Protein AF-A0A139ACP1-F1 (afdb_monomer)

Sequence (368 aa):
MKDAFSPSPSRVPRPIALVILALIPIILLGFSFSRTRDPGSEDRLMTVVPVPTVEAPPIRNKVTTETSLVAATIVTAYFPLQRSKHSTDDYAKWMKPLLGINAPLVAYTTPAGLTTMQSLRDPSLPTEYVLLDSPWDLPPIKPHRDAYEKLQHPIDPERGIHSPELYAVWNAKPYMVKEAIRRGTFPAHVYAWVDVGSFREHNLVGDLHDWPDPIRVREAFPHTNSSLLFEHIVHGGTPGLIHQARSFSSSSEPLLVGDIIAGTTFWGPPKAFEAYAADFYALHDRLLSQGGIFVGKDQTLINSLLARNPKTFRVLRCLDDMQDRGACGDPWFYFQKYFALDSELPQNYHCPRPPVRTFAEVLEMGRY

Nearest PDB structures (foldseek):
  9fmv-assembly1_A  TM=4.543E-01  e=1.780E-02  Escherichia coli
  9fp0-assembly1_A  TM=4.407E-01  e=3.382E-02  Escherichia coli
  5gzp-assembly1_B  TM=5.722E-01  e=1.946E-01  Plasmodium falciparum
  4amg-assembly1_A  TM=3.933E-01  e=1.334E+00  Streptomyces nogalater
  6lfn-assembly1_A  TM=3.167E-01  e=1.414E+00  Landoltia punctata

Radius of gyration: 24.86 Å; Cα contacts (8 Å, |Δi|>4): 536; chains: 1; bounding box: 62×91×67 Å

Foldseek 3Di:
DDDDDDDDDDDDDDDDVVVVVVCVVVVVVVVVPPPDDDPDPPPPPQDFDDQPDDPADDDPDPDDPDPDAAAEAEEEEDEPDPAALDDPVLLLVQLLLVLLAQHAYEYEYAPVVVVSSPVRHDSSHHYGYRHDNALCVQVLNVVCLCLLQPFFLVVPPVVVRDDSSLLSRLLSQLVRQLVVCVVPSRHHLKYKYAYSNLRNPPVWFFSLHHPQASVLSCLQDVDSQAAKEWEFDDDPVVLVLLVCLLVDDVVPDLWRDDRGTQSRMMMHHNNNSVVVNVQLSVSLVVQSVVGPDHPSHNRRSVSNVCSVCQQRHKYFYQDPVCVVVCLQPHSNNNVSVSRGDPVRGPPSRDRDRDRIGGSVVVSVVSPD

pLDDT: mean 81.84, std 20.15, range [34.5, 98.81]

Solvent-accessible surface area (backbone atoms only — not comparable to full-atom values): 21672 Å² total; per-residue (Å²): 136,87,83,89,87,82,87,81,83,83,83,78,84,83,89,63,81,72,65,64,69,68,51,57,68,59,58,58,60,60,66,74,73,73,80,73,83,80,92,72,85,74,83,76,74,74,71,74,73,84,72,83,86,68,86,63,76,84,69,94,61,91,82,62,100,54,90,80,58,39,59,53,24,41,27,35,52,45,71,83,59,95,65,59,80,61,54,72,68,56,44,54,60,11,28,33,56,62,42,52,28,71,43,40,35,42,38,39,26,22,75,74,31,43,57,57,51,58,76,46,29,62,86,80,51,57,68,45,71,47,65,37,95,45,61,58,67,42,77,93,38,42,87,40,52,67,50,32,59,72,58,30,42,81,62,37,94,55,47,90,53,53,41,48,63,54,24,32,52,48,65,37,49,49,53,57,46,43,49,51,58,72,66,44,85,63,50,40,57,24,40,29,45,39,45,44,62,57,51,60,55,78,91,67,51,46,82,50,37,66,30,66,23,55,66,46,52,42,69,76,49,79,48,78,84,37,48,37,38,34,37,33,32,76,53,103,65,39,68,62,53,50,52,49,40,71,67,47,42,89,88,81,50,98,65,45,79,64,78,53,44,37,74,45,40,39,34,29,14,67,68,34,40,53,54,48,33,53,55,48,49,57,52,49,54,55,46,56,72,68,49,100,53,74,68,51,56,40,38,30,56,51,42,35,51,38,44,72,36,22,80,56,30,29,30,39,53,73,57,66,80,42,45,78,65,54,50,56,59,61,62,72,47,44,64,66,62,64,27,37,44,79,87,40,42,54,95,84,63,71,54,78,80,63,75,76,36,37,40,41,56,62,62,67,58,74,79,122

Secondary structure (DSSP, 8-state):
-----PPPPPPPPP-STTTGGGTHHHHHHHHTT----------------PPP-------SS---SS---EEEEEEEEE---SS-SS-HHHHHHHHHHHHHSSS-EEEEE-HHHHHHHHHHS-TTS-EEEEE-S-GGGSTTTGGGHHHIIIIIGGG-TTTTT--HHHHHHHHHHHHHHHHHHHH-SS-EEEEEEE-TT----TTT----TT-S-HHHHHHH--STT---EEEEP--TTHHHHHHHHHH--TTT-S---SSSEEEEEEEE-HHHHHHHHHHHHHHHHHHHHH-SS---SHHHHHHHHHHHSTTT-EEEE--HHHHTTTTT--TTSHHHHHTS-GGGS-TT-----PPPEEHHHHHH----

Structure (mmCIF, N/CA/C/O backbone):
data_AF-A0A139ACP1-F1
#
_entry.id   AF-A0A139ACP1-F1
#
loop_
_atom_site.group_PDB
_atom_site.id
_atom_site.type_symbol
_atom_site.label_atom_id
_atom_site.label_alt_id
_atom_site.label_comp_id
_atom_site.label_asym_id
_atom_site.label_entity_id
_atom_site.label_seq_id
_atom_site.pdbx_PDB_ins_code
_atom_site.Cartn_x
_atom_site.Cartn_y
_atom_site.Cartn_z
_atom_site.occupancy
_atom_site.B_iso_or_equiv
_atom_site.auth_seq_id
_atom_site.auth_comp_id
_atom_site.auth_asym_id
_atom_site.auth_atom_id
_atom_site.pdbx_PDB_model_num
ATOM 1 N N . MET A 1 1 ? -35.913 63.858 27.977 1.00 47.69 1 MET A N 1
ATOM 2 C CA . MET A 1 1 ? -37.331 63.450 28.108 1.00 47.69 1 MET A CA 1
ATOM 3 C C . MET A 1 1 ? -37.615 62.418 27.028 1.00 47.69 1 MET A C 1
ATOM 5 O O . MET A 1 1 ? -37.262 62.707 25.891 1.00 47.69 1 MET A O 1
ATOM 9 N N . LYS A 1 2 ? -38.251 61.295 27.407 1.00 34.50 2 LYS A N 1
ATOM 10 C CA . LYS A 1 2 ? -38.550 60.055 26.645 1.00 34.50 2 LYS A CA 1
ATOM 11 C C . LYS A 1 2 ? -37.401 59.030 26.644 1.00 34.50 2 LYS A C 1
ATOM 13 O O . LYS A 1 2 ? -36.350 59.315 26.088 1.00 34.50 2 LYS A O 1
ATOM 18 N N . ASP A 1 3 ? -37.422 58.024 27.526 1.00 38.41 3 ASP A N 1
ATOM 19 C CA . ASP A 1 3 ? -38.183 56.740 27.532 1.00 38.41 3 ASP A CA 1
ATOM 20 C C . ASP A 1 3 ? -37.311 55.625 26.912 1.00 38.41 3 ASP A C 1
ATOM 22 O O . ASP A 1 3 ? -36.922 55.719 25.756 1.00 38.41 3 ASP A O 1
ATOM 26 N N . ALA A 1 4 ? -36.718 54.732 27.714 1.00 43.72 4 ALA A N 1
ATOM 27 C CA . ALA A 1 4 ? -37.280 53.488 28.271 1.00 43.72 4 ALA A CA 1
ATOM 28 C C . ALA A 1 4 ? -37.217 52.314 27.273 1.00 43.72 4 ALA A C 1
ATOM 30 O O . ALA A 1 4 ? -37.892 52.363 26.261 1.00 43.72 4 ALA A O 1
ATOM 31 N N . PHE A 1 5 ? -36.414 51.281 27.578 1.00 40.62 5 PHE A N 1
ATOM 32 C CA . PHE A 1 5 ? -36.705 49.840 27.410 1.00 40.62 5 PHE A CA 1
ATOM 33 C C . PHE A 1 5 ? -35.466 49.010 27.814 1.00 40.62 5 PHE A C 1
ATOM 35 O O . PHE A 1 5 ? -34.511 48.877 27.053 1.00 40.62 5 PHE A O 1
ATOM 42 N N . SER A 1 6 ? -35.493 48.438 29.022 1.00 38.06 6 SER A N 1
ATOM 43 C CA . SER A 1 6 ? -34.616 47.331 29.437 1.00 38.06 6 SER A CA 1
ATOM 44 C C . SER A 1 6 ? -35.382 46.015 29.301 1.00 38.06 6 SER A C 1
ATOM 46 O O . SER A 1 6 ? -36.492 45.932 29.834 1.00 38.06 6 SER A O 1
ATOM 48 N N . PRO A 1 7 ? -34.821 44.960 28.686 1.00 47.59 7 PRO A N 1
ATOM 49 C CA . PRO A 1 7 ? -35.365 43.620 28.816 1.00 47.59 7 PRO A CA 1
ATOM 50 C C . PRO A 1 7 ? -34.787 42.903 30.048 1.00 47.59 7 PRO A C 1
ATOM 52 O O . PRO A 1 7 ? -33.584 42.886 30.302 1.00 47.59 7 PRO A O 1
ATOM 55 N N . SER A 1 8 ? -35.700 42.308 30.811 1.00 44.31 8 SER A N 1
ATOM 56 C CA . SER A 1 8 ? -35.472 41.393 31.934 1.00 44.31 8 SER A CA 1
ATOM 57 C C . SER A 1 8 ? -34.834 40.067 31.472 1.00 44.31 8 SER A C 1
ATOM 59 O O . SER A 1 8 ? -35.245 39.541 30.435 1.00 44.31 8 SER A O 1
ATOM 61 N N . PRO A 1 9 ? -33.893 39.470 32.232 1.00 44.38 9 PRO A N 1
ATOM 62 C CA . PRO A 1 9 ? -33.395 38.130 31.953 1.00 44.38 9 PRO A CA 1
ATOM 63 C C . PRO A 1 9 ? -34.385 37.062 32.445 1.00 44.38 9 PRO A C 1
ATOM 65 O O . PRO A 1 9 ? -34.686 36.940 33.636 1.00 44.38 9 PRO A O 1
ATOM 68 N N . SER A 1 10 ? -34.867 36.246 31.510 1.00 44.91 10 SER A N 1
ATOM 69 C CA . SER A 1 10 ? -35.696 35.070 31.770 1.00 44.91 10 SER A CA 1
ATOM 70 C C . SER A 1 10 ? -34.946 34.029 32.607 1.00 44.91 10 SER A C 1
ATOM 72 O O . SER A 1 10 ? -33.887 33.535 32.217 1.00 44.91 10 SER A O 1
ATOM 74 N N . ARG A 1 11 ? -35.532 33.662 33.751 1.00 42.78 11 ARG A N 1
ATOM 75 C CA . ARG A 1 11 ? -35.109 32.544 34.603 1.00 42.78 11 ARG A CA 1
ATOM 76 C C . ARG A 1 11 ? -35.392 31.214 33.899 1.00 42.78 11 ARG A C 1
ATOM 78 O O . ARG A 1 11 ? -36.547 30.894 33.637 1.00 42.78 11 ARG A O 1
ATOM 85 N N . VAL A 1 12 ? -34.351 30.422 33.657 1.00 46.47 12 VAL A N 1
ATOM 86 C CA . VAL A 1 12 ? -34.477 29.008 33.268 1.00 46.47 12 VAL A CA 1
ATOM 87 C C . VAL A 1 12 ? -34.661 28.170 34.542 1.00 46.47 12 VAL A C 1
ATOM 89 O O . VAL A 1 12 ? -33.828 28.274 35.449 1.00 46.47 12 VAL A O 1
ATOM 92 N N . PRO A 1 13 ? -35.710 27.340 34.660 1.00 40.41 13 PRO A N 1
ATOM 93 C CA . PRO A 1 13 ? -35.869 26.452 35.803 1.00 40.41 13 PRO A CA 1
ATOM 94 C C . PRO A 1 13 ? -34.903 25.262 35.691 1.00 40.41 13 PRO A C 1
ATOM 96 O O . PRO A 1 13 ? -34.955 24.477 34.748 1.00 40.41 13 PRO A O 1
ATOM 99 N N . ARG A 1 14 ? -34.012 25.117 36.678 1.00 50.31 14 ARG A N 1
ATOM 100 C CA . ARG A 1 14 ? -33.266 23.874 36.941 1.00 50.31 14 ARG A CA 1
ATOM 101 C C . ARG A 1 14 ? -34.210 22.910 37.671 1.00 50.31 14 ARG A C 1
ATOM 103 O O . ARG A 1 14 ? -34.713 23.293 38.726 1.00 50.31 14 ARG A O 1
ATOM 110 N N . PRO A 1 15 ? -34.442 21.690 37.146 1.00 50.19 15 PRO A N 1
ATOM 111 C CA . PRO A 1 15 ? -33.887 20.515 37.823 1.00 50.19 15 PRO A CA 1
ATOM 112 C C . PRO A 1 15 ? -33.661 19.324 36.863 1.00 50.19 15 PRO A C 1
ATOM 114 O O . PRO A 1 15 ? -34.499 18.440 36.757 1.00 50.19 15 PRO A O 1
ATOM 117 N N . ILE A 1 16 ? -32.525 19.270 36.159 1.00 46.88 16 ILE A N 1
ATOM 118 C CA . ILE A 1 16 ? -32.095 18.042 35.439 1.00 46.88 16 ILE A CA 1
ATOM 119 C C . ILE A 1 16 ? -30.623 17.692 35.739 1.00 46.88 16 ILE A C 1
ATOM 121 O O . ILE A 1 16 ? -30.219 16.534 35.669 1.00 46.88 16 ILE A O 1
ATOM 125 N N . ALA A 1 17 ? -29.825 18.653 36.216 1.00 43.34 17 ALA A N 1
ATOM 126 C CA . ALA A 1 17 ? -28.393 18.459 36.462 1.00 43.34 17 ALA A CA 1
ATOM 127 C C . ALA A 1 17 ? -28.039 17.530 37.647 1.00 43.34 17 ALA A C 1
ATOM 129 O O . ALA A 1 17 ? -26.887 17.130 37.768 1.00 43.34 17 ALA A O 1
ATOM 130 N N . LEU A 1 18 ? -28.995 17.163 38.510 1.00 44.94 18 LEU A N 1
ATOM 131 C CA . LEU A 1 18 ? -28.730 16.327 39.694 1.00 44.94 18 LEU A CA 1
ATOM 132 C C . LEU A 1 18 ? -28.991 14.827 39.485 1.00 44.94 18 LEU A C 1
ATOM 134 O O . LEU A 1 18 ? -28.460 14.021 40.241 1.00 44.94 18 LEU A O 1
ATOM 138 N N . VAL A 1 19 ? -29.731 14.428 38.444 1.00 49.78 19 VAL A N 1
ATOM 139 C CA . VAL A 1 19 ? -30.005 13.000 38.171 1.00 49.78 19 VAL A CA 1
ATOM 140 C C . VAL A 1 19 ? -28.868 12.348 37.368 1.00 49.78 19 VAL A C 1
ATOM 142 O O . VAL A 1 19 ? -28.592 11.164 37.533 1.00 49.78 19 VAL A O 1
ATOM 145 N N . ILE A 1 20 ? -28.128 13.124 36.569 1.00 47.91 20 ILE A N 1
ATOM 146 C CA . ILE A 1 20 ? -27.039 12.602 35.723 1.00 47.91 20 ILE A CA 1
ATOM 147 C C . ILE A 1 20 ? -25.770 12.282 36.541 1.00 47.91 20 ILE A C 1
ATOM 149 O O . ILE A 1 20 ? -25.043 11.350 36.208 1.00 47.91 20 ILE A O 1
ATOM 153 N N . LEU A 1 21 ? -25.531 12.967 37.665 1.00 46.38 21 LEU A N 1
ATOM 154 C CA . LEU A 1 21 ? -24.357 12.723 38.520 1.00 46.38 21 LEU A CA 1
ATOM 155 C C . LEU A 1 21 ? -24.479 11.478 39.420 1.00 46.38 21 LEU A C 1
ATOM 157 O O . LEU A 1 21 ? -23.463 10.978 39.894 1.00 46.38 21 LEU A O 1
ATOM 161 N N . ALA A 1 22 ? -25.686 10.936 39.616 1.00 48.25 22 ALA A N 1
ATOM 162 C CA . ALA A 1 22 ? -25.906 9.750 40.451 1.00 48.25 22 ALA A CA 1
ATOM 163 C C . ALA A 1 22 ? -25.753 8.411 39.697 1.00 48.25 22 ALA A C 1
ATOM 165 O O . ALA A 1 22 ? -25.620 7.369 40.332 1.00 48.25 22 ALA A O 1
ATOM 166 N N . LEU A 1 23 ? -25.742 8.416 38.356 1.00 43.81 23 LEU A N 1
ATOM 167 C CA . LEU A 1 23 ? -25.665 7.190 37.539 1.00 43.81 23 LEU A CA 1
ATOM 168 C C . LEU A 1 23 ? -24.241 6.835 37.076 1.00 43.81 23 LEU A C 1
ATOM 170 O O . LEU A 1 23 ? -23.979 5.691 36.705 1.00 43.81 23 LEU A O 1
ATOM 174 N N . ILE A 1 24 ? -23.301 7.779 37.154 1.00 49.59 24 ILE A N 1
ATOM 175 C CA . ILE A 1 24 ? -21.898 7.581 36.751 1.00 49.59 24 ILE A CA 1
ATOM 176 C C . ILE A 1 24 ? -21.169 6.519 37.611 1.00 49.59 24 ILE A C 1
ATOM 178 O O . ILE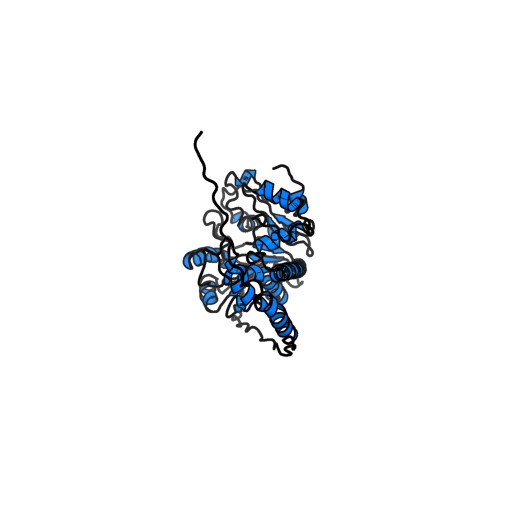 A 1 24 ? -20.441 5.709 37.034 1.00 49.59 24 ILE A O 1
ATOM 182 N N . PRO A 1 25 ? -21.386 6.403 38.941 1.00 46.50 25 PRO A N 1
ATOM 183 C CA . PRO A 1 25 ? -20.721 5.366 39.738 1.00 46.50 25 PRO A CA 1
ATOM 184 C C . PRO A 1 25 ? -21.230 3.943 39.448 1.00 46.50 25 PRO A C 1
ATOM 186 O O . PRO A 1 25 ? -20.479 2.982 39.589 1.00 46.50 25 PRO A O 1
ATOM 189 N N . ILE A 1 26 ? -22.487 3.793 39.011 1.00 51.88 26 ILE A N 1
ATOM 190 C CA . ILE A 1 26 ? -23.118 2.482 38.773 1.00 51.88 26 ILE A CA 1
ATOM 191 C C . ILE A 1 26 ? -22.640 1.878 37.443 1.00 51.88 26 ILE A C 1
ATOM 193 O O . ILE A 1 26 ? -22.398 0.675 37.358 1.00 51.88 26 ILE A O 1
ATOM 197 N N . ILE A 1 27 ? -22.407 2.713 36.426 1.00 50.75 27 ILE A N 1
ATOM 198 C CA . ILE A 1 27 ? -21.871 2.272 35.127 1.00 50.75 27 ILE A CA 1
ATOM 199 C C . ILE A 1 27 ? -20.390 1.863 35.248 1.00 50.75 27 ILE A C 1
ATOM 201 O O . ILE A 1 27 ? -19.962 0.894 34.622 1.00 50.75 27 ILE A O 1
ATOM 205 N N . LEU A 1 28 ? -19.613 2.529 36.110 1.00 44.22 28 LEU A N 1
ATOM 206 C CA . LEU A 1 28 ? -18.193 2.209 36.321 1.00 44.22 28 LEU A CA 1
ATOM 207 C C . LEU A 1 28 ? -17.965 0.937 37.161 1.00 44.22 28 LEU A C 1
ATOM 209 O O . LEU A 1 28 ? -16.957 0.253 36.974 1.00 44.22 28 LEU A O 1
ATOM 213 N N . LEU A 1 29 ? -18.912 0.561 38.027 1.00 42.84 29 LEU A N 1
ATOM 214 C CA . LEU A 1 29 ? -18.864 -0.708 38.767 1.00 42.84 29 LEU A CA 1
ATOM 215 C C . LEU A 1 29 ? -19.265 -1.921 37.908 1.00 42.84 29 LEU A C 1
ATOM 217 O O . LEU A 1 29 ? -18.734 -3.009 38.122 1.00 42.84 29 LEU A O 1
ATOM 221 N N . GLY A 1 30 ? -20.110 -1.738 36.885 1.00 42.38 30 GLY A N 1
ATOM 222 C CA . GLY A 1 30 ? -20.455 -2.799 35.926 1.00 42.38 30 GLY A CA 1
ATOM 223 C C . GLY A 1 30 ? -19.310 -3.181 34.975 1.00 42.38 30 GLY A C 1
ATOM 224 O O . GLY A 1 30 ? -19.200 -4.334 34.560 1.00 42.38 30 GLY A O 1
ATOM 225 N N . PHE A 1 31 ? -18.406 -2.243 34.676 1.00 42.59 31 PHE A N 1
ATOM 226 C CA . PHE A 1 31 ? -17.275 -2.485 33.771 1.00 42.59 31 PHE A CA 1
ATOM 227 C C . PHE A 1 31 ? -16.084 -3.206 34.421 1.00 42.59 31 PHE A C 1
ATOM 229 O O . PHE A 1 31 ? -15.278 -3.806 33.710 1.00 42.59 31 PHE A O 1
ATOM 236 N N . SER A 1 32 ? -15.984 -3.222 35.754 1.00 40.50 32 SER A N 1
ATOM 237 C CA . SER A 1 32 ? -14.875 -3.892 36.453 1.00 40.50 32 SER A CA 1
ATOM 238 C C . SER A 1 32 ? -15.052 -5.410 36.622 1.00 40.50 32 SER A C 1
ATOM 240 O O . SER A 1 32 ? -14.112 -6.070 37.054 1.00 40.50 32 SER A O 1
ATOM 242 N N . PHE A 1 33 ? -16.202 -5.993 36.254 1.00 42.00 33 PHE A N 1
ATOM 243 C CA . PHE A 1 33 ? -16.490 -7.421 36.492 1.00 42.00 33 PHE A CA 1
ATOM 244 C C . PHE A 1 33 ? -16.564 -8.318 35.241 1.00 42.00 33 PHE A C 1
ATOM 246 O O . PHE A 1 33 ? -16.816 -9.511 35.376 1.00 42.00 33 PHE A O 1
ATOM 253 N N . SER A 1 34 ? -16.280 -7.800 34.038 1.00 38.72 34 SER A N 1
ATOM 254 C CA . SER A 1 34 ? -16.435 -8.566 32.778 1.00 38.72 34 SER A CA 1
ATOM 255 C C . SER A 1 34 ? -15.121 -8.920 32.061 1.00 38.72 34 SER A C 1
ATOM 257 O O . SER A 1 34 ? -15.117 -9.171 30.860 1.00 38.72 34 SER A O 1
ATOM 259 N N . ARG A 1 35 ? -13.985 -8.963 32.772 1.00 41.03 35 ARG A N 1
ATOM 260 C CA . ARG A 1 35 ? -12.721 -9.531 32.257 1.00 41.03 35 ARG A CA 1
ATOM 261 C C . ARG A 1 35 ? -12.435 -10.888 32.899 1.00 41.03 35 ARG A C 1
ATOM 263 O O . ARG A 1 35 ? -11.451 -11.061 33.614 1.00 41.03 35 ARG A O 1
ATOM 270 N N . THR A 1 36 ? -13.278 -11.872 32.617 1.00 40.75 36 THR A N 1
ATOM 271 C CA . THR A 1 36 ? -12.832 -13.265 32.646 1.00 40.75 36 THR A CA 1
ATOM 272 C C . THR A 1 36 ? -12.205 -13.577 31.292 1.00 40.75 36 THR A C 1
ATOM 274 O O . THR A 1 36 ? -12.811 -13.385 30.243 1.00 40.75 36 THR A O 1
ATOM 277 N N . ARG A 1 37 ? -10.927 -13.968 31.336 1.00 38.72 37 ARG A N 1
ATOM 278 C CA . ARG A 1 37 ? -10.161 -14.506 30.209 1.00 38.72 37 ARG A CA 1
ATOM 279 C C . ARG A 1 37 ? -10.974 -15.594 29.517 1.00 38.72 37 ARG A C 1
ATOM 281 O O . ARG A 1 37 ? -11.405 -16.521 30.194 1.00 38.72 37 ARG A O 1
ATOM 288 N N . ASP A 1 38 ? -11.098 -15.488 28.203 1.00 40.12 38 ASP A N 1
ATOM 289 C CA . ASP A 1 38 ? -11.514 -16.580 27.332 1.00 40.12 38 ASP A CA 1
ATOM 290 C C . ASP A 1 38 ? -10.264 -17.422 26.997 1.00 40.12 38 ASP A C 1
ATOM 292 O O . ASP A 1 38 ? -9.369 -16.926 26.304 1.00 40.12 38 ASP A O 1
ATOM 296 N N . PRO A 1 39 ? -10.097 -18.639 27.547 1.00 39.12 39 PRO A N 1
ATOM 297 C CA . PRO A 1 39 ? -9.019 -19.540 27.184 1.00 39.12 39 PRO A CA 1
ATOM 298 C C . PRO A 1 39 ? -9.547 -20.461 26.081 1.00 39.12 39 PRO A C 1
ATOM 300 O O . PRO A 1 39 ? -9.917 -21.600 26.351 1.00 39.12 39 PRO A O 1
ATOM 303 N N . GLY A 1 40 ? -9.662 -19.954 24.852 1.00 38.00 40 GLY A N 1
ATOM 304 C CA . GLY A 1 40 ? -10.339 -20.733 23.815 1.00 38.00 40 GLY A CA 1
ATOM 305 C C . GLY A 1 40 ? -10.422 -20.118 22.423 1.00 38.00 40 GLY A C 1
ATOM 306 O O . GLY A 1 40 ? -11.407 -20.355 21.736 1.00 38.00 40 GLY A O 1
ATOM 307 N N . SER A 1 41 ? -9.428 -19.35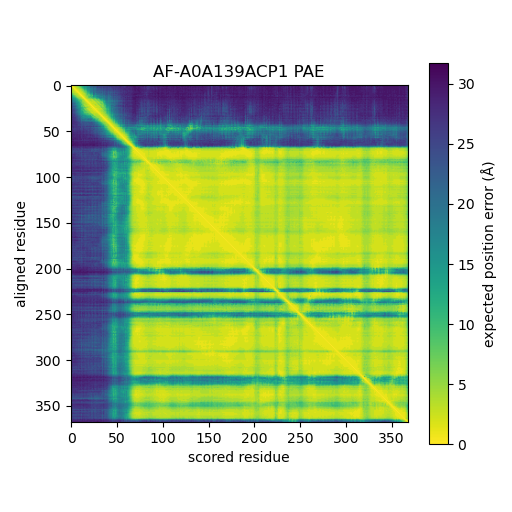1 21.961 1.00 39.06 41 SER A N 1
ATOM 308 C CA . SER A 1 41 ? -9.318 -19.085 20.520 1.00 39.06 41 SER A CA 1
ATOM 309 C C . SER A 1 41 ? -8.533 -20.221 19.864 1.00 39.06 41 SER A C 1
ATOM 311 O O . SER A 1 41 ? -7.311 -20.158 19.748 1.00 39.06 41 SER A O 1
ATOM 313 N N . GLU A 1 42 ? -9.237 -21.286 19.490 1.00 38.72 42 GLU A N 1
ATOM 314 C CA . GLU A 1 42 ? -8.694 -22.306 18.598 1.00 38.72 42 GLU A CA 1
ATOM 315 C C . GLU A 1 42 ? -8.250 -21.657 17.279 1.00 38.72 42 GLU A C 1
ATOM 317 O O . GLU A 1 42 ? -9.004 -20.907 16.648 1.00 38.72 42 GLU A O 1
ATOM 322 N N . ASP A 1 43 ? -7.018 -21.961 16.869 1.00 39.72 43 ASP A N 1
ATOM 323 C CA . ASP A 1 43 ? -6.478 -21.690 15.541 1.00 39.72 43 ASP A CA 1
ATOM 324 C C . ASP A 1 43 ? -7.373 -22.357 14.486 1.00 39.72 43 ASP A C 1
ATOM 326 O O . ASP A 1 43 ? -7.188 -23.517 14.109 1.00 39.72 43 ASP A O 1
ATOM 330 N N . ARG A 1 44 ? -8.364 -21.624 13.969 1.00 43.03 44 ARG A N 1
ATOM 331 C CA . ARG A 1 44 ? -8.994 -21.996 12.703 1.00 43.03 44 ARG A CA 1
ATOM 332 C C . ARG A 1 44 ? -7.947 -21.832 11.609 1.00 43.03 44 ARG A C 1
ATOM 334 O O . ARG A 1 44 ? -7.708 -20.727 11.126 1.00 43.03 44 ARG A O 1
ATOM 341 N N . LEU A 1 45 ? -7.330 -22.953 11.243 1.00 45.75 45 LEU A N 1
ATOM 342 C CA . LEU A 1 45 ? -6.530 -23.122 10.035 1.00 45.75 45 LEU A CA 1
ATOM 343 C C . LEU A 1 45 ? -7.247 -22.452 8.858 1.00 45.75 45 LEU A C 1
ATOM 345 O O . LEU A 1 45 ? -8.321 -22.887 8.438 1.00 45.75 45 LEU A O 1
ATOM 349 N N . MET A 1 46 ? -6.653 -21.377 8.333 1.00 46.12 46 MET A N 1
ATOM 350 C CA . MET A 1 46 ? -7.075 -20.813 7.056 1.00 46.12 46 MET A CA 1
ATOM 351 C C . MET A 1 46 ? -6.986 -21.922 6.009 1.00 46.12 46 MET A C 1
ATOM 353 O O . MET A 1 46 ? -5.937 -22.547 5.848 1.00 46.12 46 MET A O 1
ATOM 357 N N . THR A 1 47 ? -8.096 -22.191 5.325 1.00 45.84 47 THR A N 1
ATOM 358 C CA . THR A 1 47 ? -8.135 -23.223 4.288 1.00 45.84 47 THR A CA 1
ATOM 359 C C . THR A 1 47 ? -7.343 -22.714 3.091 1.00 45.84 47 THR A C 1
ATOM 361 O O . THR A 1 47 ? -7.806 -21.855 2.345 1.00 45.84 47 THR A O 1
ATOM 364 N N . VAL A 1 48 ? -6.123 -23.221 2.927 1.00 51.50 48 VAL A N 1
ATOM 365 C CA . VAL A 1 48 ? -5.371 -23.056 1.684 1.00 51.50 48 VAL A CA 1
ATOM 366 C C . VAL A 1 48 ? -6.034 -23.969 0.667 1.00 51.50 48 VAL A C 1
ATOM 368 O O . VAL A 1 48 ? -6.027 -25.187 0.835 1.00 51.50 48 VAL A O 1
ATOM 371 N N . VAL A 1 49 ? -6.647 -23.391 -0.363 1.00 56.25 49 VAL A N 1
ATOM 372 C CA . VAL A 1 49 ? -7.129 -24.175 -1.501 1.00 56.25 49 VAL A CA 1
ATOM 373 C C . VAL A 1 49 ? -5.889 -24.590 -2.298 1.00 56.25 49 VAL A C 1
ATOM 375 O O . VAL A 1 49 ? -5.195 -23.707 -2.806 1.00 56.25 49 VAL A O 1
ATOM 378 N N . PRO A 1 50 ? -5.553 -25.890 -2.390 1.00 45.12 50 PRO A N 1
ATOM 379 C CA . PRO A 1 50 ? -4.413 -26.323 -3.183 1.00 45.12 50 PRO A CA 1
ATOM 380 C C . PRO A 1 50 ? -4.679 -25.998 -4.655 1.00 45.12 50 PRO A C 1
ATOM 382 O O . PRO A 1 50 ? -5.621 -26.513 -5.259 1.00 45.12 50 PRO A O 1
ATOM 385 N N . VAL A 1 51 ? -3.858 -25.118 -5.225 1.00 52.03 51 VAL A N 1
ATOM 386 C CA . VAL A 1 51 ? -3.839 -24.867 -6.668 1.00 52.03 51 VAL A CA 1
ATOM 387 C C . VAL A 1 51 ? -3.185 -26.084 -7.332 1.00 52.03 51 VAL A C 1
ATOM 389 O O . VAL A 1 51 ? -2.144 -26.534 -6.846 1.00 52.03 51 VAL A O 1
ATOM 392 N N . PRO A 1 52 ? -3.762 -26.652 -8.406 1.00 46.88 52 PRO A N 1
ATOM 393 C CA . PRO A 1 52 ? -3.095 -27.703 -9.163 1.00 46.88 52 PRO A CA 1
ATOM 394 C C . PRO A 1 52 ? -1.730 -27.198 -9.639 1.00 46.88 52 PRO A C 1
ATOM 396 O O . PRO A 1 52 ? -1.634 -26.172 -10.308 1.00 46.88 52 PRO A O 1
ATOM 399 N N . THR A 1 53 ? -0.671 -27.912 -9.266 1.00 36.78 53 THR A N 1
ATOM 400 C CA . THR A 1 53 ? 0.703 -27.638 -9.684 1.00 36.78 53 THR A CA 1
ATOM 401 C C . THR A 1 53 ? 0.813 -27.855 -11.191 1.00 36.78 53 THR A C 1
ATOM 403 O O . THR A 1 53 ? 0.984 -28.975 -11.663 1.00 36.78 53 THR A O 1
ATOM 406 N N . VAL A 1 54 ? 0.684 -26.777 -11.959 1.00 48.44 54 VAL A N 1
ATOM 407 C CA . VAL A 1 54 ? 1.110 -26.743 -13.358 1.00 48.44 54 VAL A CA 1
ATOM 408 C C . VAL A 1 54 ? 2.616 -26.493 -13.341 1.00 48.44 54 VAL A C 1
ATOM 410 O O . VAL A 1 54 ? 3.071 -25.548 -12.695 1.00 48.44 54 VAL A O 1
ATOM 413 N N . GLU A 1 55 ? 3.403 -27.353 -13.992 1.00 42.22 55 GLU A N 1
ATOM 414 C CA . GLU A 1 55 ? 4.835 -27.105 -14.188 1.00 42.22 55 GLU A CA 1
ATOM 415 C C . GLU A 1 55 ? 5.005 -25.758 -14.900 1.00 42.22 55 GLU A C 1
ATOM 417 O O . GLU A 1 55 ? 4.613 -25.594 -16.057 1.00 42.22 55 GLU A O 1
ATOM 422 N N . ALA A 1 56 ? 5.538 -24.772 -14.178 1.00 45.47 56 ALA A N 1
ATOM 423 C CA . ALA A 1 56 ? 5.749 -23.440 -14.716 1.00 45.47 56 ALA A CA 1
ATOM 424 C C . ALA A 1 56 ? 6.768 -23.495 -15.871 1.00 45.47 56 ALA A C 1
ATOM 426 O O . ALA A 1 56 ? 7.765 -24.222 -15.776 1.00 45.47 56 ALA A O 1
ATOM 427 N N . PRO A 1 57 ? 6.567 -22.719 -16.951 1.00 46.00 57 PRO A N 1
ATOM 428 C CA . PRO A 1 57 ? 7.565 -22.596 -18.004 1.00 46.00 57 PRO A CA 1
ATOM 429 C C . PRO A 1 57 ? 8.901 -22.098 -17.424 1.00 46.00 57 PRO A C 1
ATOM 431 O O . PRO A 1 57 ? 8.914 -21.362 -16.432 1.00 46.00 57 PRO A O 1
ATOM 434 N N . PRO A 1 58 ? 10.045 -22.484 -18.019 1.00 41.91 58 PRO A N 1
ATOM 435 C CA . PRO A 1 58 ? 11.358 -22.153 -17.485 1.00 41.91 58 PRO A CA 1
ATOM 436 C C . PRO A 1 58 ? 11.554 -20.635 -17.428 1.00 41.91 58 PRO A C 1
ATOM 438 O O . PRO A 1 58 ? 11.741 -19.969 -18.447 1.00 41.91 58 PRO A O 1
ATOM 441 N N . ILE A 1 59 ? 11.540 -20.096 -16.207 1.00 51.84 59 ILE A N 1
ATOM 442 C CA . ILE A 1 59 ? 11.909 -18.711 -15.921 1.00 51.84 59 ILE A CA 1
ATOM 443 C C . ILE A 1 59 ? 13.355 -18.523 -16.381 1.00 51.84 59 ILE A C 1
ATOM 445 O O . ILE A 1 59 ? 14.256 -19.262 -15.979 1.00 51.84 59 ILE A O 1
ATOM 449 N N . ARG A 1 60 ? 13.590 -17.524 -17.235 1.00 46.22 60 ARG A N 1
ATOM 450 C CA . ARG A 1 60 ? 14.883 -17.228 -17.870 1.00 46.22 60 ARG A CA 1
ATOM 451 C C . ARG A 1 60 ? 15.888 -16.586 -16.899 1.00 46.22 60 ARG A C 1
ATOM 453 O O . ARG A 1 60 ? 16.535 -15.603 -17.235 1.00 46.22 60 ARG A O 1
ATOM 460 N N . ASN A 1 61 ? 16.040 -17.148 -15.705 1.00 46.72 61 ASN A N 1
ATOM 461 C CA . ASN A 1 61 ? 17.036 -16.753 -14.719 1.00 46.72 61 ASN A CA 1
ATOM 462 C C . ASN A 1 61 ? 17.999 -17.927 -14.530 1.00 46.72 61 ASN A C 1
ATOM 464 O O . ASN A 1 61 ? 17.597 -19.008 -14.114 1.00 46.72 61 ASN A O 1
ATOM 468 N N . LYS A 1 62 ? 19.279 -17.740 -14.873 1.00 42.12 62 LYS A N 1
ATOM 469 C CA . LYS A 1 62 ? 20.342 -18.714 -14.584 1.00 42.12 62 LYS A CA 1
ATOM 470 C C . LYS A 1 62 ? 20.376 -18.962 -13.071 1.00 42.12 62 LYS A C 1
ATOM 472 O O . LYS A 1 62 ? 20.807 -18.094 -12.319 1.00 42.12 62 LYS A O 1
ATOM 477 N N . VAL A 1 63 ? 19.907 -20.132 -12.650 1.00 41.25 63 VAL A N 1
ATOM 478 C CA . VAL A 1 63 ? 19.875 -20.566 -11.252 1.00 41.25 63 VAL A CA 1
ATOM 479 C C . VAL A 1 63 ? 21.272 -21.033 -10.841 1.00 41.25 63 VAL A C 1
ATOM 481 O O . VAL A 1 63 ? 21.773 -22.035 -11.347 1.00 41.25 63 VAL A O 1
ATOM 484 N N . THR A 1 64 ? 21.908 -20.313 -9.921 1.00 42.38 64 THR A N 1
ATOM 485 C CA . THR A 1 64 ? 22.975 -20.843 -9.059 1.00 42.38 64 THR A CA 1
ATOM 486 C C . THR A 1 64 ? 22.340 -21.356 -7.768 1.00 42.38 64 THR A C 1
ATOM 488 O O . THR A 1 64 ? 21.399 -20.751 -7.272 1.00 42.38 64 THR A O 1
ATOM 491 N N . THR A 1 65 ? 22.828 -22.482 -7.248 1.00 46.34 65 THR A N 1
ATOM 492 C CA . THR A 1 65 ? 22.249 -23.323 -6.178 1.00 46.34 65 THR A CA 1
ATOM 493 C C . THR A 1 65 ? 22.290 -22.728 -4.756 1.00 46.34 65 THR A C 1
ATOM 495 O O . THR A 1 65 ? 22.604 -23.425 -3.795 1.00 46.34 65 THR A O 1
ATOM 498 N N . GLU A 1 66 ? 21.940 -21.455 -4.607 1.00 53.12 66 GLU A N 1
ATOM 499 C CA . GLU A 1 66 ? 21.351 -20.900 -3.383 1.00 53.12 66 GLU A CA 1
ATOM 500 C C . GLU A 1 66 ? 19.835 -20.852 -3.612 1.00 53.12 66 GLU A C 1
ATOM 502 O O . GLU A 1 66 ? 19.405 -20.655 -4.748 1.00 53.12 66 GLU A O 1
ATOM 507 N N . THR A 1 67 ? 19.011 -21.079 -2.583 1.00 56.53 67 THR A N 1
ATOM 508 C CA . THR A 1 67 ? 17.539 -20.944 -2.659 1.00 56.53 67 THR A CA 1
ATOM 509 C C . THR A 1 67 ? 17.170 -19.732 -3.513 1.00 56.53 67 THR A C 1
ATOM 511 O O . THR A 1 67 ? 17.473 -18.607 -3.119 1.00 56.53 67 THR A O 1
ATOM 514 N N . SER A 1 68 ? 16.610 -19.963 -4.707 1.00 78.75 68 SER A N 1
ATOM 515 C CA . SER A 1 68 ? 16.505 -18.946 -5.755 1.00 78.75 68 SER A CA 1
ATOM 516 C C . SER A 1 68 ? 15.448 -17.910 -5.384 1.00 78.75 68 SER A C 1
ATOM 518 O O . SER A 1 68 ? 14.285 -18.025 -5.771 1.00 78.75 68 SER A O 1
ATOM 520 N N . LEU A 1 69 ? 15.841 -16.919 -4.588 1.00 86.19 69 LEU A N 1
ATOM 521 C CA . LEU A 1 69 ? 14.984 -15.793 -4.258 1.00 86.19 69 LEU A CA 1
ATOM 522 C C . LEU A 1 69 ? 14.621 -15.056 -5.545 1.00 86.19 69 LEU A C 1
ATOM 524 O O . LEU A 1 69 ? 15.486 -14.732 -6.364 1.00 86.19 69 LEU A O 1
ATOM 528 N N . VAL A 1 70 ? 13.334 -14.769 -5.718 1.00 94.06 70 VAL A N 1
ATOM 529 C CA . VAL A 1 70 ? 12.899 -13.843 -6.766 1.00 94.06 70 VAL A CA 1
ATOM 530 C C . VAL A 1 70 ? 13.233 -12.409 -6.351 1.00 94.06 70 VAL A C 1
ATOM 532 O O . VAL A 1 70 ? 13.442 -12.110 -5.171 1.00 94.06 70 VAL A O 1
ATOM 535 N N . ALA A 1 71 ? 13.287 -11.491 -7.318 1.00 94.94 71 ALA A N 1
ATOM 536 C CA . ALA A 1 71 ? 13.561 -10.089 -7.017 1.00 94.94 71 ALA A CA 1
ATOM 537 C C . ALA A 1 71 ? 12.480 -9.489 -6.109 1.00 94.94 71 ALA A C 1
ATOM 539 O O . ALA A 1 71 ? 12.813 -8.886 -5.092 1.00 94.94 71 ALA A O 1
ATOM 540 N N . ALA A 1 72 ? 11.208 -9.710 -6.446 1.00 97.31 72 ALA A N 1
ATOM 541 C CA . ALA A 1 72 ? 10.074 -9.195 -5.698 1.00 97.31 72 ALA A CA 1
ATOM 542 C C . ALA A 1 72 ? 8.905 -10.186 -5.662 1.00 97.31 72 ALA A C 1
ATOM 544 O O . ALA A 1 72 ? 8.657 -10.883 -6.645 1.00 97.31 72 ALA A O 1
ATOM 545 N N . THR A 1 73 ? 8.167 -10.174 -4.553 1.00 98.38 73 THR A N 1
ATOM 546 C CA . THR A 1 73 ? 6.828 -10.768 -4.445 1.00 98.38 73 THR A CA 1
ATOM 547 C C . THR A 1 73 ? 5.811 -9.660 -4.218 1.00 98.38 73 THR A C 1
ATOM 549 O O . THR A 1 73 ? 5.956 -8.837 -3.309 1.00 98.38 73 THR A O 1
ATOM 552 N N . ILE A 1 74 ? 4.775 -9.636 -5.051 1.00 98.56 74 ILE A N 1
ATOM 553 C CA . ILE A 1 74 ? 3.708 -8.644 -4.989 1.00 98.56 74 ILE A CA 1
ATOM 554 C C . ILE A 1 74 ? 2.606 -9.155 -4.070 1.00 98.56 74 ILE A C 1
ATOM 556 O O . ILE A 1 74 ? 2.207 -10.314 -4.139 1.00 98.56 74 ILE A O 1
ATOM 560 N N . VAL A 1 75 ? 2.102 -8.283 -3.209 1.00 98.81 75 VAL A N 1
ATOM 561 C CA . VAL A 1 75 ? 0.995 -8.552 -2.299 1.00 98.81 75 VAL A CA 1
ATOM 562 C C . VAL A 1 75 ? -0.106 -7.547 -2.583 1.00 98.81 75 VAL A C 1
ATOM 564 O O . VAL A 1 75 ? 0.126 -6.338 -2.602 1.00 98.81 75 VAL A O 1
ATOM 567 N N . THR A 1 76 ? -1.314 -8.046 -2.802 1.00 98.69 76 THR A N 1
ATOM 568 C CA . THR A 1 76 ? -2.486 -7.213 -3.069 1.00 98.69 76 THR A CA 1
ATOM 569 C C . THR A 1 76 ? -3.713 -7.766 -2.360 1.00 98.69 76 THR A C 1
ATOM 571 O O . THR A 1 76 ? -3.705 -8.888 -1.844 1.00 98.69 76 THR A O 1
ATOM 574 N N . ALA A 1 77 ? -4.792 -6.991 -2.357 1.00 98.44 77 ALA A N 1
ATOM 575 C CA . ALA A 1 77 ? -6.088 -7.486 -1.942 1.00 98.44 77 ALA A CA 1
ATOM 576 C C . ALA A 1 77 ? -7.222 -6.906 -2.778 1.00 98.44 77 ALA A C 1
ATOM 578 O O . ALA A 1 77 ? -7.206 -5.735 -3.158 1.00 98.44 77 ALA A O 1
ATOM 579 N N . TYR A 1 78 ? -8.246 -7.725 -2.989 1.00 97.81 78 TYR A N 1
ATOM 580 C CA . TYR A 1 78 ? -9.502 -7.298 -3.580 1.00 97.81 78 TYR A CA 1
ATOM 581 C C . TYR A 1 78 ? -10.664 -7.864 -2.776 1.00 97.81 78 TYR A C 1
ATOM 583 O O . TYR A 1 78 ? -10.916 -9.067 -2.773 1.00 97.81 78 TYR A O 1
ATOM 591 N N . PHE A 1 79 ? -11.401 -6.981 -2.112 1.00 97.00 79 PHE A N 1
ATOM 592 C CA . PHE A 1 79 ? -12.648 -7.317 -1.440 1.00 97.00 79 PHE A CA 1
ATOM 593 C C . PHE A 1 79 ? -13.777 -6.590 -2.180 1.00 97.00 79 PHE A C 1
ATOM 595 O O . PHE A 1 79 ? -13.737 -5.360 -2.246 1.00 97.00 79 PHE A O 1
ATOM 602 N N . PRO A 1 80 ? -14.765 -7.297 -2.759 1.00 94.62 80 PRO A N 1
ATOM 603 C CA . PRO A 1 80 ? -15.894 -6.662 -3.435 1.00 94.62 80 PRO A CA 1
ATOM 604 C C . PRO A 1 80 ? -16.827 -6.021 -2.395 1.00 94.62 80 PRO A C 1
ATOM 606 O O . PRO A 1 80 ? -17.790 -6.630 -1.932 1.00 94.62 80 PRO A O 1
ATOM 609 N N . LEU A 1 81 ? -16.492 -4.800 -1.972 1.00 93.31 81 LEU A N 1
ATOM 610 C CA . LEU A 1 81 ? -17.236 -4.062 -0.954 1.00 93.31 81 LEU A CA 1
ATOM 611 C C . LEU A 1 81 ? -18.594 -3.609 -1.498 1.00 93.31 81 LEU A C 1
ATOM 613 O O . LEU A 1 81 ? -18.698 -3.170 -2.640 1.00 93.31 81 LEU A O 1
ATOM 617 N N . GLN A 1 82 ? -19.629 -3.637 -0.654 1.00 88.81 82 GLN A N 1
ATOM 618 C CA . GLN A 1 82 ? -20.967 -3.158 -1.034 1.00 88.81 82 GLN A CA 1
ATOM 619 C C . GLN A 1 82 ? -20.990 -1.655 -1.334 1.00 88.81 82 GLN A C 1
ATOM 621 O O . GLN A 1 82 ? -21.782 -1.188 -2.149 1.00 88.81 82 GLN A O 1
ATOM 626 N N . ARG A 1 83 ? -20.123 -0.896 -0.656 1.00 87.25 83 ARG A N 1
ATOM 627 C CA . ARG A 1 83 ? -19.961 0.541 -0.840 1.00 87.25 83 ARG A CA 1
ATOM 628 C C . ARG A 1 83 ? -18.517 0.833 -1.211 1.00 87.25 83 ARG A C 1
ATOM 630 O O . ARG A 1 83 ? -17.615 0.663 -0.393 1.00 87.25 83 ARG A O 1
ATOM 637 N N . SER A 1 84 ? -18.325 1.301 -2.435 1.00 84.81 84 SER A N 1
ATOM 638 C CA . SER A 1 84 ? -17.041 1.729 -2.975 1.00 84.81 84 SER A CA 1
ATOM 639 C C . SER A 1 84 ? -17.205 3.045 -3.727 1.00 84.81 84 SER A C 1
ATOM 641 O O . SER A 1 84 ? -18.263 3.349 -4.275 1.00 84.81 84 SER A O 1
ATOM 643 N N . LYS A 1 85 ? -16.128 3.832 -3.776 1.00 86.00 85 LYS A N 1
ATOM 644 C CA . LYS A 1 85 ? -16.058 5.069 -4.568 1.00 86.00 85 LYS A CA 1
ATOM 645 C C . LYS A 1 85 ? -16.219 4.819 -6.076 1.00 86.00 85 LYS A C 1
ATOM 647 O O . LYS A 1 85 ? -16.632 5.715 -6.805 1.00 86.00 85 LYS A O 1
ATOM 652 N N . HIS A 1 86 ? -15.862 3.620 -6.533 1.00 87.81 86 HIS A N 1
ATOM 653 C CA . HIS A 1 86 ? -15.805 3.237 -7.942 1.00 87.81 86 HIS A CA 1
ATOM 654 C C . HIS A 1 86 ? -16.596 1.959 -8.199 1.00 87.81 86 HIS A C 1
ATOM 656 O O . HIS A 1 86 ? -16.780 1.154 -7.282 1.00 87.81 86 HIS A O 1
ATOM 662 N N . SER A 1 87 ? -17.067 1.784 -9.432 1.00 87.12 87 SER A N 1
ATOM 663 C CA . SER A 1 87 ? -17.868 0.620 -9.812 1.00 87.12 87 SER A CA 1
ATOM 664 C C . S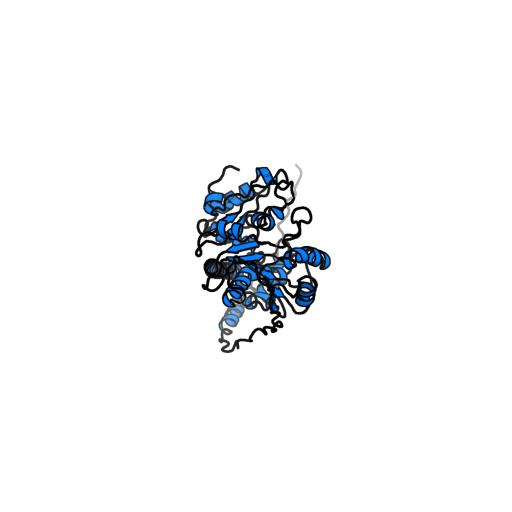ER A 1 87 ? -17.020 -0.654 -9.887 1.00 87.12 87 SER A C 1
ATOM 666 O O . SER A 1 87 ? -15.799 -0.599 -10.046 1.00 87.12 87 SER A O 1
ATOM 668 N N . THR A 1 88 ? -17.664 -1.822 -9.816 1.00 86.62 88 THR A N 1
ATOM 669 C CA . THR A 1 88 ? -16.989 -3.114 -10.033 1.00 86.62 88 THR A CA 1
ATOM 670 C C . THR A 1 88 ? -16.314 -3.179 -11.406 1.00 86.62 88 THR A C 1
ATOM 672 O O . THR A 1 88 ? -15.214 -3.716 -11.511 1.00 86.62 88 THR A O 1
ATOM 675 N N . ASP A 1 89 ? -16.919 -2.578 -12.433 1.00 89.00 89 ASP A N 1
ATOM 676 C CA . ASP A 1 89 ? -16.362 -2.536 -13.789 1.00 89.00 89 ASP A CA 1
ATOM 677 C C . ASP A 1 89 ? -15.096 -1.678 -13.871 1.00 89.00 89 ASP A C 1
ATOM 679 O O . ASP A 1 89 ? -14.151 -2.032 -14.578 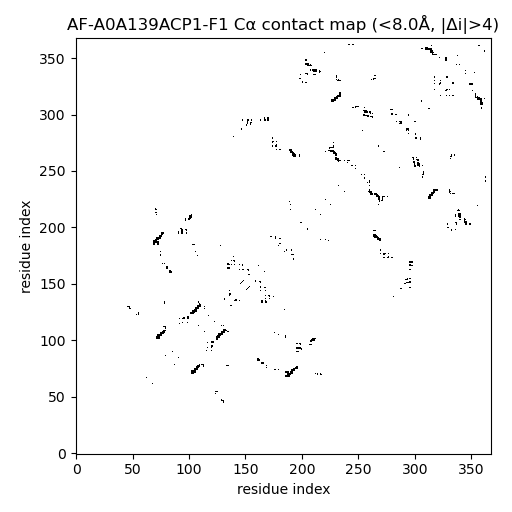1.00 89.00 89 ASP A O 1
ATOM 683 N N . ASP A 1 90 ? -15.047 -0.562 -13.137 1.00 89.38 90 ASP A N 1
ATOM 684 C CA . ASP A 1 90 ? -13.835 0.257 -13.042 1.00 89.38 90 ASP A CA 1
ATOM 685 C C . ASP A 1 90 ? -12.709 -0.536 -12.381 1.00 89.38 90 ASP A C 1
ATOM 687 O O . ASP A 1 90 ? -11.601 -0.597 -12.912 1.00 89.38 90 ASP A O 1
ATOM 691 N N . TYR A 1 91 ? -13.006 -1.225 -11.274 1.00 89.19 91 TYR A N 1
ATOM 692 C CA . TYR A 1 91 ? -12.024 -2.095 -10.635 1.00 89.19 91 TYR A CA 1
ATOM 693 C C . TYR A 1 91 ? -11.569 -3.215 -11.565 1.00 89.19 91 TYR A C 1
ATOM 695 O O . TYR A 1 91 ? -10.371 -3.433 -11.670 1.00 89.19 91 TYR A O 1
ATOM 703 N N . ALA A 1 92 ? -12.459 -3.885 -12.298 1.00 89.38 92 ALA A N 1
ATOM 704 C CA . ALA A 1 92 ? -12.049 -4.919 -13.250 1.00 89.38 92 ALA A CA 1
ATOM 705 C C . ALA A 1 92 ? -11.045 -4.384 -14.291 1.00 89.38 92 ALA A C 1
ATOM 707 O O . ALA A 1 92 ? -10.042 -5.041 -14.579 1.00 89.38 92 ALA A O 1
ATOM 708 N N . LYS A 1 93 ? -11.255 -3.159 -14.794 1.00 90.56 93 LYS A N 1
ATOM 709 C CA . LYS A 1 93 ? -10.317 -2.492 -15.713 1.00 90.56 93 LYS A CA 1
ATOM 710 C C . LYS A 1 93 ? -8.974 -2.178 -15.056 1.00 90.56 93 LYS A C 1
ATOM 712 O O . LYS A 1 93 ? -7.951 -2.342 -15.708 1.00 90.56 93 LYS A O 1
ATOM 717 N N . TRP A 1 94 ? -8.964 -1.735 -13.800 1.00 90.62 94 TRP A N 1
ATOM 718 C CA . TRP A 1 94 ? -7.735 -1.354 -13.085 1.00 90.62 94 TRP A CA 1
ATOM 719 C C . TRP A 1 94 ? -6.953 -2.540 -12.529 1.00 90.62 94 TRP A C 1
ATOM 721 O O . TRP A 1 94 ? -5.732 -2.481 -12.424 1.00 90.62 94 TRP A O 1
ATOM 731 N N . MET A 1 95 ? -7.648 -3.625 -12.191 1.00 93.06 95 MET A N 1
ATOM 732 C CA . MET A 1 95 ? -7.030 -4.867 -11.741 1.00 93.06 95 MET A CA 1
ATOM 733 C C . MET A 1 95 ? -6.355 -5.594 -12.896 1.00 93.06 95 MET A C 1
ATOM 735 O O . MET A 1 95 ? -5.330 -6.232 -12.683 1.00 93.06 95 MET A O 1
ATOM 739 N N . LYS A 1 96 ? -6.913 -5.510 -14.111 1.00 93.12 96 LYS A N 1
ATOM 740 C CA . LYS A 1 96 ? -6.428 -6.279 -15.262 1.00 93.12 96 LYS A CA 1
ATOM 741 C C . LYS A 1 96 ? -4.923 -6.102 -15.525 1.00 93.12 96 LYS A C 1
ATOM 743 O O . LYS A 1 96 ? -4.268 -7.128 -15.660 1.00 93.12 96 LYS A O 1
ATOM 748 N N . PRO A 1 97 ? -4.335 -4.888 -15.556 1.00 93.12 97 PRO A N 1
ATOM 749 C CA . PRO A 1 97 ? -2.895 -4.759 -15.767 1.00 93.12 97 PRO A CA 1
ATOM 750 C C . PRO A 1 97 ? -2.075 -5.323 -14.602 1.00 93.12 97 PRO A C 1
ATOM 752 O O . PRO A 1 97 ? -1.121 -6.052 -14.841 1.00 93.12 97 PRO A O 1
ATOM 755 N N . LEU A 1 98 ? -2.478 -5.075 -13.346 1.00 94.44 98 LEU A N 1
ATOM 756 C CA . LEU A 1 98 ? -1.796 -5.643 -12.174 1.00 94.44 98 LEU A CA 1
ATOM 757 C C . LEU A 1 98 ? -1.835 -7.177 -12.180 1.00 94.44 98 LEU A C 1
ATOM 759 O O . LEU A 1 98 ? -0.846 -7.822 -11.868 1.00 94.44 98 LEU A O 1
ATOM 763 N N . LEU A 1 99 ? -2.972 -7.775 -12.534 1.00 95.69 99 LEU A N 1
ATOM 764 C CA . LEU A 1 99 ? -3.124 -9.227 -12.647 1.00 95.69 99 LEU A CA 1
ATOM 765 C C . LEU A 1 99 ? -2.545 -9.776 -13.962 1.00 95.69 99 LEU A C 1
ATOM 767 O O . LEU A 1 99 ? -2.472 -10.988 -14.139 1.00 95.69 99 LEU A O 1
ATOM 771 N N . GLY A 1 100 ? -2.106 -8.917 -14.877 1.00 94.25 100 GLY A N 1
ATOM 772 C CA . GLY A 1 100 ? -1.405 -9.304 -16.098 1.00 94.25 100 GLY A CA 1
ATOM 773 C C . GLY A 1 100 ? 0.104 -9.460 -15.908 1.00 94.25 100 GLY A C 1
ATOM 774 O O . GLY A 1 100 ? 0.746 -10.070 -16.755 1.00 94.25 100 GLY A O 1
ATOM 775 N N . ILE A 1 101 ? 0.672 -8.952 -14.808 1.00 95.06 101 ILE A N 1
ATOM 776 C CA . ILE A 1 101 ? 2.125 -8.959 -14.608 1.00 95.06 101 ILE A CA 1
ATOM 777 C C . ILE A 1 101 ? 2.676 -10.381 -14.432 1.00 95.06 101 ILE A C 1
ATOM 779 O O . ILE A 1 101 ? 2.084 -11.251 -13.777 1.00 95.06 101 ILE A O 1
ATOM 783 N N . ASN A 1 102 ? 3.867 -10.604 -14.958 1.00 95.44 102 ASN A N 1
ATOM 784 C CA . ASN A 1 102 ? 4.657 -11.816 -14.847 1.00 95.44 102 ASN A CA 1
ATOM 785 C C . ASN A 1 102 ? 5.547 -11.766 -13.595 1.00 95.44 102 ASN A C 1
ATOM 787 O O . ASN A 1 102 ? 6.774 -11.840 -13.654 1.00 95.44 102 ASN A O 1
ATOM 791 N N . ALA A 1 103 ? 4.905 -11.622 -12.436 1.00 96.44 103 ALA A N 1
ATOM 792 C CA . ALA A 1 103 ? 5.558 -11.644 -11.135 1.00 96.44 103 ALA A CA 1
ATOM 793 C C . ALA A 1 103 ? 4.792 -12.542 -10.150 1.00 96.44 103 ALA A C 1
ATOM 795 O O . ALA A 1 103 ? 3.570 -12.696 -10.280 1.00 96.44 103 ALA A O 1
ATOM 796 N N . PRO A 1 104 ? 5.482 -13.120 -9.148 1.00 98.25 104 PRO A N 1
ATOM 797 C CA . PRO A 1 104 ? 4.824 -13.821 -8.055 1.00 98.25 104 PRO A CA 1
ATOM 798 C C . PRO A 1 104 ? 3.868 -12.912 -7.286 1.00 98.25 104 PRO A C 1
ATOM 800 O O . PRO A 1 104 ? 4.248 -11.820 -6.853 1.00 98.25 104 PRO A O 1
ATOM 803 N N . LEU A 1 105 ? 2.633 -13.379 -7.111 1.00 98.56 105 LEU A N 1
ATOM 804 C CA . LEU A 1 105 ? 1.541 -12.614 -6.516 1.00 98.56 105 LEU A CA 1
ATOM 805 C C . LEU A 1 105 ? 0.900 -13.372 -5.350 1.00 98.56 105 LEU A C 1
ATOM 807 O O . LEU A 1 105 ? 0.463 -14.507 -5.509 1.00 98.56 105 LEU A O 1
ATOM 811 N N . VAL A 1 106 ? 0.761 -12.718 -4.200 1.00 98.81 106 VAL A N 1
ATOM 812 C CA . VAL A 1 106 ? -0.097 -13.166 -3.096 1.00 98.81 106 VAL A CA 1
ATOM 813 C C . VAL A 1 106 ? -1.309 -12.240 -3.023 1.00 98.81 106 VAL A C 1
ATOM 815 O O . VAL A 1 106 ? -1.177 -11.038 -2.789 1.00 98.81 106 VAL A O 1
ATOM 818 N N . ALA A 1 107 ? -2.498 -12.792 -3.240 1.00 98.69 107 ALA A N 1
ATOM 819 C CA . ALA A 1 107 ? -3.744 -12.047 -3.341 1.00 98.69 107 ALA A CA 1
ATOM 820 C C . ALA A 1 107 ? -4.721 -12.431 -2.224 1.00 98.69 107 ALA A C 1
ATOM 822 O O . ALA A 1 107 ? -5.173 -13.573 -2.151 1.00 98.69 107 ALA A O 1
ATOM 823 N N . TYR A 1 108 ? -5.095 -11.464 -1.387 1.00 98.75 108 TYR A N 1
ATOM 824 C CA . TYR A 1 108 ? -6.125 -11.639 -0.359 1.00 98.75 108 TYR A CA 1
ATOM 825 C C . TYR A 1 108 ? -7.500 -11.271 -0.914 1.00 98.75 108 TYR A C 1
ATOM 827 O O . TYR A 1 108 ? -7.680 -10.194 -1.490 1.00 98.75 108 TYR A O 1
ATOM 835 N N . THR A 1 109 ? -8.486 -12.150 -0.756 1.00 98.56 109 THR A N 1
ATOM 836 C CA . THR A 1 109 ? -9.823 -11.914 -1.313 1.00 98.56 109 THR A CA 1
ATOM 837 C C . THR A 1 109 ? -10.902 -12.768 -0.644 1.00 98.56 109 THR A C 1
ATOM 839 O O . THR A 1 109 ? -10.621 -13.580 0.234 1.00 98.56 109 THR A O 1
ATOM 842 N N . THR A 1 110 ? -1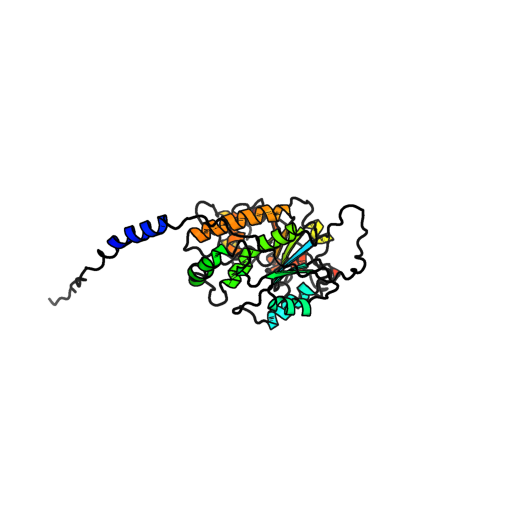2.153 -12.575 -1.060 1.00 98.12 110 T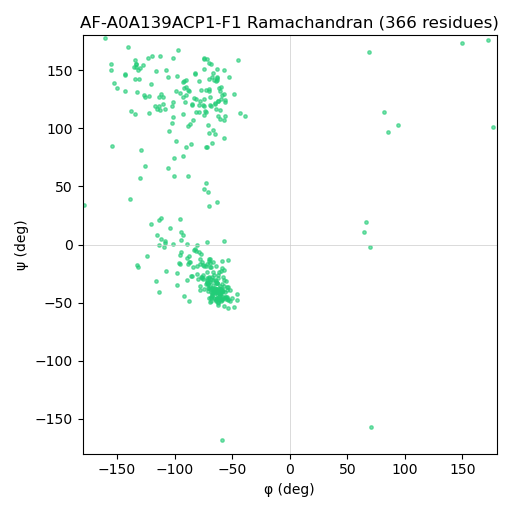HR A N 1
ATOM 843 C CA . THR A 1 110 ? -13.288 -13.446 -0.720 1.00 98.12 110 THR A CA 1
ATOM 844 C C . THR A 1 110 ? -13.553 -14.453 -1.836 1.00 98.12 110 THR A C 1
ATOM 846 O O . THR A 1 110 ? -13.075 -14.245 -2.951 1.00 98.12 110 THR A O 1
ATOM 849 N N . PRO A 1 111 ? -14.369 -15.502 -1.624 1.00 97.31 111 PRO A N 1
ATOM 850 C CA . PRO A 1 111 ? -14.788 -16.386 -2.716 1.00 97.31 111 PRO A CA 1
ATOM 851 C C . PRO A 1 111 ? -15.412 -15.639 -3.912 1.00 97.31 111 PRO A C 1
ATOM 853 O O . PRO A 1 111 ? -15.168 -15.985 -5.069 1.00 97.31 111 PRO A O 1
ATOM 856 N N . ALA A 1 112 ? -16.170 -14.568 -3.648 1.00 94.31 112 ALA A N 1
ATOM 857 C CA . ALA A 1 112 ? -16.729 -13.719 -4.699 1.00 94.31 112 ALA A CA 1
ATOM 858 C C . ALA A 1 112 ? -15.634 -12.946 -5.454 1.00 94.31 112 ALA A C 1
ATOM 860 O O . ALA A 1 112 ? -15.639 -12.908 -6.683 1.00 94.31 112 ALA A O 1
ATOM 861 N N . GLY A 1 113 ? -14.670 -12.366 -4.733 1.00 96.56 113 GLY A N 1
ATOM 862 C CA . GLY A 1 113 ? -13.557 -11.645 -5.351 1.00 96.56 113 GLY A CA 1
ATOM 863 C C . GLY A 1 113 ? -12.578 -12.558 -6.100 1.00 96.56 113 GLY A C 1
ATOM 864 O O . GLY A 1 113 ? -12.079 -12.164 -7.153 1.00 96.56 113 GLY A O 1
ATOM 865 N N . LEU A 1 114 ? -12.384 -13.798 -5.634 1.00 97.56 114 LEU A N 1
ATOM 866 C CA . LEU A 1 114 ? -11.565 -14.819 -6.294 1.00 97.56 114 LEU A CA 1
ATOM 867 C C . LEU A 1 114 ? -12.019 -15.054 -7.733 1.00 97.56 114 LEU A C 1
ATOM 869 O O . LEU A 1 114 ? -11.185 -15.060 -8.634 1.00 97.56 114 LEU A O 1
ATOM 873 N N . THR A 1 115 ? -13.330 -15.196 -7.945 1.00 95.88 115 THR A N 1
ATOM 874 C CA . THR A 1 115 ? -13.904 -15.419 -9.281 1.00 95.88 115 THR A CA 1
ATOM 875 C C . THR A 1 115 ? -13.489 -14.300 -10.241 1.00 95.88 115 THR A C 1
ATOM 877 O O . THR A 1 115 ? -13.025 -14.564 -11.350 1.00 95.88 115 THR A O 1
ATOM 880 N N . THR A 1 116 ? -13.570 -13.044 -9.791 1.00 95.38 116 THR A N 1
ATOM 881 C CA . THR A 1 116 ? -13.125 -11.888 -10.577 1.00 95.38 116 THR A CA 1
ATOM 882 C C . THR A 1 116 ? -11.622 -11.934 -10.840 1.00 95.38 116 THR A C 1
ATOM 884 O O . THR A 1 116 ? -11.202 -11.793 -11.986 1.00 95.38 116 THR A O 1
ATOM 887 N N . MET A 1 117 ? -10.796 -12.170 -9.816 1.00 97.12 117 MET A N 1
ATOM 888 C CA . MET A 1 117 ? -9.337 -12.176 -9.975 1.00 97.12 117 MET A CA 1
ATOM 889 C C . MET A 1 117 ? -8.849 -13.303 -10.896 1.00 97.12 117 MET A C 1
ATOM 891 O O . MET A 1 117 ? -7.982 -13.063 -11.730 1.00 97.12 117 MET A O 1
ATOM 895 N N . GLN A 1 118 ? -9.420 -14.506 -10.793 1.00 97.31 118 GLN A N 1
ATOM 896 C CA . GLN A 1 118 ? -9.086 -15.642 -11.660 1.00 97.31 118 GLN A CA 1
ATOM 897 C C . GLN A 1 118 ? -9.511 -15.417 -13.113 1.00 97.31 118 GLN A C 1
ATOM 899 O O . GLN A 1 118 ? -8.839 -15.892 -14.019 1.00 97.31 118 GLN A O 1
ATOM 904 N N . SER A 1 119 ? -10.588 -14.664 -13.359 1.00 96.12 119 SER A N 1
ATOM 905 C CA . SER A 1 119 ? -10.990 -14.313 -14.729 1.00 96.12 119 SER A CA 1
ATOM 906 C C . SER A 1 119 ? -10.024 -13.339 -15.423 1.00 96.12 119 SER A C 1
ATOM 908 O O . SER A 1 119 ? -10.043 -13.222 -16.647 1.00 96.12 119 SER A O 1
ATOM 910 N N . LEU A 1 120 ? -9.196 -12.631 -14.646 1.00 95.44 120 LEU A N 1
ATOM 911 C CA . LEU A 1 120 ? -8.262 -11.609 -15.127 1.00 95.44 120 LEU A CA 1
ATOM 912 C C . LEU A 1 120 ? -6.794 -12.060 -15.092 1.00 95.44 120 LEU A C 1
ATOM 914 O O . LEU A 1 120 ? -5.978 -11.487 -15.810 1.00 95.44 120 LEU A O 1
ATOM 918 N N . ARG A 1 121 ? -6.452 -13.044 -14.252 1.00 96.62 121 ARG A N 1
ATOM 919 C CA . ARG A 1 121 ? -5.100 -13.591 -14.083 1.00 96.62 121 ARG A CA 1
ATOM 920 C C . ARG A 1 121 ? -4.924 -14.831 -14.956 1.00 96.62 121 ARG A C 1
ATOM 922 O O . ARG A 1 121 ? -5.724 -15.757 -14.869 1.00 96.62 121 ARG A O 1
ATOM 929 N N . ASP A 1 122 ? -3.839 -14.892 -15.723 1.00 96.25 122 ASP A N 1
ATOM 930 C CA . ASP A 1 122 ? -3.434 -16.135 -16.384 1.00 96.25 122 ASP A CA 1
ATOM 931 C C . ASP A 1 122 ? -3.102 -17.210 -15.322 1.00 96.25 122 ASP A C 1
ATOM 933 O O . ASP A 1 122 ? -2.248 -16.968 -14.461 1.00 96.25 122 ASP A O 1
ATOM 937 N N . PRO A 1 123 ? -3.747 -18.392 -15.353 1.00 97.06 123 PRO A N 1
ATOM 938 C CA . PRO A 1 123 ? -3.529 -19.442 -14.360 1.00 97.06 123 PRO A CA 1
ATOM 939 C C . PRO A 1 123 ? -2.120 -20.057 -14.403 1.00 97.06 123 PRO A C 1
ATOM 941 O O . PRO A 1 123 ? -1.740 -20.737 -13.453 1.00 97.06 123 PRO A O 1
ATOM 944 N N . SER A 1 124 ? -1.344 -19.842 -15.471 1.00 96.81 124 SER A N 1
ATOM 945 C CA . SER A 1 124 ? 0.053 -20.285 -15.564 1.00 96.81 124 SER A CA 1
ATOM 946 C C . SER A 1 124 ? 1.025 -19.411 -14.767 1.00 96.81 124 SER A C 1
ATOM 948 O O . SER A 1 124 ? 2.161 -19.825 -14.527 1.00 96.81 124 SER A O 1
ATOM 950 N N . LEU A 1 125 ? 0.606 -18.213 -14.343 1.00 96.88 125 LEU A N 1
ATOM 951 C CA . LEU A 1 125 ? 1.483 -17.279 -13.654 1.00 96.88 125 LEU A CA 1
ATOM 952 C C . LEU A 1 125 ? 1.456 -17.493 -12.127 1.00 96.88 125 LEU A C 1
ATOM 954 O O . LEU A 1 125 ? 0.394 -17.738 -11.544 1.00 96.88 125 LEU A O 1
ATOM 958 N N . PRO A 1 126 ? 2.609 -17.368 -11.440 1.00 97.50 126 PRO A N 1
ATOM 959 C CA . PRO A 1 126 ? 2.751 -17.738 -10.032 1.00 97.50 126 PRO A CA 1
ATOM 960 C C . PRO A 1 126 ? 1.848 -16.890 -9.130 1.00 97.50 126 PRO A C 1
ATOM 962 O O . PRO A 1 126 ? 2.069 -15.690 -8.961 1.00 97.50 126 PRO A O 1
ATOM 965 N N . THR A 1 127 ? 0.822 -17.522 -8.553 1.00 98.50 127 THR A N 1
ATOM 966 C CA . THR A 1 127 ? -0.195 -16.836 -7.746 1.00 98.50 127 THR A CA 1
ATOM 967 C C . THR A 1 127 ? -0.641 -17.691 -6.560 1.00 98.50 127 THR A C 1
ATOM 969 O O . THR A 1 127 ? -0.988 -18.857 -6.727 1.00 98.50 127 THR A O 1
ATOM 972 N N . GLU A 1 128 ? -0.683 -17.101 -5.366 1.00 98.38 128 GLU A N 1
ATOM 973 C CA . GLU A 1 128 ? -1.345 -17.651 -4.179 1.00 98.38 128 GLU A CA 1
ATOM 974 C C . GLU A 1 128 ? -2.580 -16.806 -3.867 1.00 98.38 128 GLU A C 1
ATOM 976 O O . GLU A 1 128 ? -2.480 -15.588 -3.706 1.00 98.38 128 GLU A O 1
ATOM 981 N N . TYR A 1 129 ? -3.739 -17.451 -3.733 1.00 98.56 129 TYR A N 1
ATOM 982 C CA . TYR A 1 129 ? -4.955 -16.802 -3.254 1.00 98.56 129 TYR A CA 1
ATOM 983 C C . TYR A 1 129 ? -5.194 -17.153 -1.786 1.00 98.56 129 TYR A C 1
ATOM 985 O O . TYR A 1 129 ? -5.340 -18.324 -1.433 1.00 98.56 129 TYR A O 1
ATOM 993 N N . VAL A 1 130 ? -5.282 -16.132 -0.937 1.00 98.50 130 VAL A N 1
ATOM 994 C CA . VAL A 1 130 ? -5.645 -16.267 0.476 1.00 98.50 130 VAL A CA 1
ATOM 995 C C . VAL A 1 130 ? -7.106 -15.867 0.634 1.00 98.50 130 VAL A C 1
ATOM 997 O O . VAL A 1 130 ? -7.465 -14.698 0.477 1.00 98.50 130 VAL A O 1
ATOM 1000 N N . LEU A 1 131 ? -7.955 -16.856 0.916 1.00 98.44 131 LEU A N 1
ATOM 1001 C CA . LEU A 1 131 ? -9.399 -16.666 1.015 1.00 98.44 131 LEU A CA 1
ATOM 1002 C C . LEU A 1 131 ? -9.834 -16.348 2.443 1.00 98.44 131 LEU A C 1
ATOM 1004 O O . LEU A 1 131 ? -9.430 -17.008 3.399 1.00 98.44 131 LEU A O 1
ATOM 1008 N N . LEU A 1 132 ? -10.692 -15.342 2.549 1.00 97.88 132 LEU A N 1
ATOM 1009 C CA . LEU A 1 132 ? -11.340 -14.881 3.771 1.00 97.88 132 LEU A CA 1
ATOM 1010 C C . LEU A 1 132 ? -12.837 -14.726 3.490 1.00 97.88 132 LEU A C 1
ATOM 1012 O O . LEU A 1 132 ? -13.216 -14.395 2.368 1.00 97.88 132 LEU A O 1
ATOM 1016 N N . ASP A 1 133 ? -13.699 -14.903 4.487 1.00 97.31 133 ASP A N 1
ATOM 1017 C CA . ASP A 1 133 ? -15.131 -14.645 4.285 1.00 97.31 133 ASP A CA 1
ATOM 1018 C C . ASP A 1 133 ? -15.397 -13.134 4.170 1.00 97.31 133 ASP A C 1
ATOM 1020 O O . ASP A 1 133 ? -16.300 -12.691 3.458 1.00 97.31 133 ASP A O 1
ATOM 1024 N N . SER A 1 134 ? -14.573 -12.329 4.844 1.00 97.56 134 SER A N 1
ATOM 1025 C CA . SER A 1 134 ? -14.713 -10.882 4.948 1.00 97.56 134 SER A CA 1
ATOM 1026 C C . SER A 1 134 ? -13.369 -10.194 5.238 1.00 97.56 134 SER A C 1
ATOM 1028 O O . SER A 1 134 ? -12.500 -10.795 5.875 1.00 97.56 134 SER A O 1
ATOM 1030 N N . PRO A 1 135 ? -13.178 -8.904 4.879 1.00 97.62 135 PRO A N 1
ATOM 1031 C CA . PRO A 1 135 ? -12.023 -8.134 5.361 1.00 97.62 135 PRO A CA 1
ATOM 1032 C C . PRO A 1 135 ? -11.968 -8.035 6.898 1.00 97.62 135 PRO A C 1
ATOM 1034 O O . PRO A 1 135 ? -10.903 -7.807 7.466 1.00 97.62 135 PRO A O 1
ATOM 1037 N N . TRP A 1 136 ? -13.093 -8.256 7.589 1.00 98.12 136 TRP A N 1
ATOM 1038 C CA . TRP A 1 136 ? -13.156 -8.318 9.052 1.00 98.12 136 TRP A CA 1
ATOM 1039 C C . TRP A 1 136 ? -12.468 -9.546 9.656 1.00 98.12 136 TRP A C 1
ATOM 1041 O O . TRP A 1 136 ? -12.201 -9.552 10.855 1.00 98.12 136 TRP A O 1
ATOM 1051 N N . ASP A 1 137 ? -12.168 -10.574 8.861 1.00 97.94 137 ASP A N 1
ATOM 1052 C CA . ASP A 1 137 ? -11.498 -11.782 9.351 1.00 97.94 137 ASP A CA 1
ATOM 1053 C C . ASP A 1 137 ? -9.975 -11.630 9.437 1.00 97.94 137 ASP A C 1
ATOM 1055 O O . ASP A 1 137 ? -9.292 -12.516 9.952 1.00 97.94 137 ASP A O 1
ATOM 1059 N N . LEU A 1 138 ? -9.433 -10.493 8.985 1.00 97.94 138 LEU A N 1
ATOM 1060 C CA . LEU A 1 138 ? -8.013 -10.173 9.099 1.00 97.94 138 LEU A CA 1
ATOM 1061 C C . LEU A 1 138 ? -7.630 -10.028 10.586 1.00 97.94 138 LEU A C 1
ATOM 1063 O O . LEU A 1 138 ? -8.187 -9.165 11.270 1.00 97.94 138 LEU A O 1
ATOM 1067 N N . PRO A 1 139 ? -6.670 -10.819 11.110 1.00 97.88 139 PRO A N 1
ATOM 1068 C CA . PRO A 1 139 ? -6.376 -10.897 12.543 1.00 97.88 139 PRO A CA 1
ATOM 1069 C C . PRO A 1 139 ? -6.164 -9.576 13.293 1.00 97.88 139 PRO A C 1
ATOM 1071 O O . PRO A 1 139 ? -6.768 -9.436 14.355 1.00 97.88 139 PRO A O 1
ATOM 1074 N N . PRO A 1 140 ? -5.378 -8.594 12.804 1.00 97.88 140 PRO A N 1
ATOM 1075 C CA . PRO A 1 140 ? -5.215 -7.337 13.537 1.00 97.88 140 PRO A CA 1
ATOM 1076 C C . PRO A 1 140 ? -6.469 -6.458 13.495 1.00 97.88 140 PRO A C 1
ATOM 1078 O O . PRO A 1 140 ? -6.593 -5.544 14.294 1.00 97.88 140 PRO A O 1
ATOM 1081 N N . ILE A 1 141 ? -7.400 -6.710 12.573 1.00 97.88 141 ILE A N 1
ATOM 1082 C CA . ILE A 1 141 ? -8.594 -5.883 12.373 1.00 97.88 141 ILE A CA 1
ATOM 1083 C C . ILE A 1 141 ? -9.812 -6.460 13.076 1.00 97.88 141 ILE A C 1
ATOM 1085 O O . ILE A 1 141 ? -10.645 -5.712 13.587 1.00 97.88 141 ILE A O 1
ATOM 1089 N N . LYS A 1 142 ? -9.918 -7.789 13.123 1.00 98.00 142 LYS A N 1
ATOM 1090 C CA . LYS A 1 142 ? -11.053 -8.518 13.692 1.00 98.00 142 LYS A CA 1
ATOM 1091 C C . LYS A 1 142 ? -11.516 -7.989 15.060 1.00 98.00 142 LYS A C 1
ATOM 1093 O O . LYS A 1 142 ? -12.725 -7.821 15.229 1.00 98.00 142 LYS A O 1
ATOM 1098 N N . PRO A 1 143 ? -10.627 -7.647 16.017 1.00 98.19 143 PRO A N 1
ATOM 1099 C CA . PRO A 1 143 ? -11.040 -7.114 17.319 1.00 98.19 143 PRO A CA 1
ATOM 1100 C C . PRO A 1 143 ? -11.624 -5.691 17.270 1.00 98.19 143 PRO A C 1
ATOM 1102 O O . PRO A 1 143 ? -12.212 -5.235 18.248 1.00 98.19 143 PRO A O 1
ATOM 1105 N N . HIS A 1 144 ? -11.448 -4.968 16.162 1.00 98.12 144 HIS A N 1
ATOM 1106 C CA . HIS A 1 144 ? -11.747 -3.540 16.032 1.00 98.12 144 HIS A CA 1
ATOM 1107 C C . HIS A 1 144 ? -12.968 -3.230 15.168 1.00 98.12 144 HIS A C 1
ATOM 1109 O O . HIS A 1 144 ? -13.295 -2.054 15.000 1.00 98.12 144 HIS A O 1
ATOM 1115 N N . ARG A 1 145 ? -13.681 -4.249 14.670 1.00 98.12 145 ARG A N 1
ATOM 1116 C CA . ARG A 1 145 ? -14.879 -4.072 13.835 1.00 98.12 145 ARG A CA 1
ATOM 1117 C C . ARG A 1 145 ? -15.873 -3.074 14.427 1.00 98.12 145 ARG A C 1
ATOM 1119 O O . ARG A 1 145 ? -16.209 -2.077 13.793 1.00 98.12 145 ARG A O 1
ATOM 1126 N N . ASP A 1 146 ? -16.268 -3.300 15.676 1.00 98.19 146 ASP A N 1
ATOM 1127 C CA . ASP A 1 146 ? -17.212 -2.436 16.384 1.00 98.19 146 ASP A CA 1
ATOM 1128 C C . ASP A 1 146 ? -16.705 -0.995 16.510 1.00 98.19 146 ASP A C 1
ATOM 1130 O O . ASP A 1 146 ? -17.480 -0.049 16.374 1.00 98.19 146 ASP A O 1
ATOM 1134 N N . ALA A 1 147 ? -15.404 -0.808 16.744 1.00 98.12 147 ALA A N 1
ATOM 1135 C CA . ALA A 1 147 ? -14.811 0.520 16.835 1.00 98.12 147 ALA A CA 1
ATOM 1136 C C . ALA A 1 147 ? -14.828 1.229 15.472 1.00 98.12 147 ALA A C 1
ATOM 1138 O O . ALA A 1 147 ? -15.148 2.416 15.400 1.00 98.12 147 ALA A O 1
ATOM 1139 N N . TYR A 1 148 ? -14.545 0.515 14.383 1.00 98.19 148 TYR A N 1
ATOM 1140 C CA . TYR A 1 148 ? -14.608 1.082 13.039 1.00 98.19 148 TYR A CA 1
ATOM 1141 C C . TYR A 1 148 ? -16.031 1.480 12.644 1.00 98.19 148 TYR A C 1
ATOM 1143 O O . TYR A 1 148 ? -16.250 2.603 12.190 1.00 98.19 148 TYR A O 1
ATOM 1151 N N . GLU A 1 149 ? -17.003 0.599 12.874 1.00 97.75 149 GLU A N 1
ATOM 1152 C CA . GLU A 1 149 ? -18.405 0.842 12.526 1.00 97.75 149 GLU A CA 1
ATOM 1153 C C . GLU A 1 149 ? -19.032 1.950 13.389 1.00 97.75 149 GLU A C 1
ATOM 1155 O O . GLU A 1 149 ? -19.690 2.850 12.866 1.00 97.75 149 GLU A O 1
ATOM 1160 N N . LYS A 1 150 ? -18.824 1.908 14.712 1.00 97.69 150 LYS A N 1
ATOM 1161 C CA . LYS A 1 150 ? -19.581 2.734 15.670 1.00 97.69 150 LYS A CA 1
ATOM 1162 C C . LYS A 1 150 ? -18.853 3.999 16.109 1.00 97.69 150 LYS A C 1
ATOM 1164 O O . LYS A 1 150 ? -19.513 4.943 16.532 1.00 97.69 150 LYS A O 1
ATOM 1169 N N . LEU A 1 151 ? -17.519 4.023 16.048 1.00 97.12 151 LEU A N 1
ATOM 1170 C CA . LEU A 1 151 ? -16.714 5.142 16.555 1.00 97.12 151 LEU A CA 1
ATOM 1171 C C . LEU A 1 151 ? -15.985 5.890 15.438 1.00 97.12 151 LEU A C 1
ATOM 1173 O O . LEU A 1 151 ? -15.946 7.114 15.475 1.00 97.12 151 LEU A O 1
ATOM 1177 N N . GLN A 1 152 ? -15.427 5.183 14.451 1.00 97.94 152 GLN A N 1
ATOM 1178 C CA . GLN A 1 152 ? -14.600 5.793 13.402 1.00 97.94 152 GLN A CA 1
ATOM 1179 C C . GLN A 1 152 ? -15.418 6.302 12.216 1.00 97.94 152 GLN A C 1
ATOM 1181 O O . GLN A 1 152 ? -15.255 7.448 11.813 1.00 97.94 152 GLN A O 1
ATOM 1186 N N . HIS A 1 153 ? -16.331 5.495 11.671 1.00 97.69 153 HIS A N 1
ATOM 1187 C CA . HIS A 1 153 ? -17.133 5.907 10.515 1.00 97.69 153 HIS A CA 1
ATOM 1188 C C . HIS A 1 153 ? -17.971 7.179 10.750 1.00 97.69 153 HIS A C 1
ATOM 1190 O O . HIS A 1 153 ? -18.038 8.020 9.851 1.00 97.69 153 HIS A O 1
ATOM 1196 N N . PRO A 1 154 ? -18.566 7.408 11.942 1.00 97.88 154 PRO A N 1
ATOM 1197 C CA . PRO A 1 154 ? -19.281 8.655 12.207 1.00 97.88 154 PRO A CA 1
ATOM 1198 C C . PRO A 1 154 ? -18.403 9.910 12.137 1.00 97.88 154 PRO A C 1
ATOM 1200 O O . PRO A 1 154 ? -18.930 10.973 11.800 1.00 97.88 154 PRO A O 1
ATOM 1203 N N . ILE A 1 155 ? -17.104 9.789 12.438 1.00 96.88 155 ILE A N 1
ATOM 1204 C CA . ILE A 1 155 ? -16.137 10.899 12.468 1.00 96.88 155 ILE A CA 1
ATOM 1205 C C . ILE A 1 155 ? -15.242 10.961 11.224 1.00 96.88 155 ILE A C 1
ATOM 1207 O O . ILE A 1 155 ? -14.389 11.842 11.146 1.00 96.88 155 ILE A O 1
ATOM 1211 N N . ASP A 1 156 ? -15.421 10.055 10.260 1.00 96.81 156 ASP A N 1
ATOM 1212 C CA . ASP A 1 156 ? -14.678 10.098 9.003 1.00 96.81 156 ASP A CA 1
ATOM 1213 C C . ASP A 1 156 ? -15.115 11.327 8.179 1.00 96.81 156 ASP A C 1
ATOM 1215 O O . ASP A 1 156 ? -16.295 11.421 7.803 1.00 96.81 156 ASP A O 1
ATOM 1219 N N . PRO A 1 157 ? -14.195 12.263 7.864 1.00 94.62 157 PRO A N 1
ATOM 1220 C CA . PRO A 1 157 ? -14.503 13.428 7.033 1.00 94.62 157 PRO A CA 1
ATOM 1221 C C . PRO A 1 157 ? -14.999 13.050 5.627 1.00 94.62 157 PRO A C 1
ATOM 1223 O O . PRO A 1 157 ? -15.716 13.824 4.996 1.00 94.62 157 PRO A O 1
ATOM 1226 N N . GLU A 1 158 ? -14.670 11.849 5.153 1.00 94.56 158 GLU A N 1
ATOM 1227 C CA . GLU A 1 158 ? -14.987 11.315 3.829 1.00 94.56 158 GLU A CA 1
ATOM 1228 C C . GLU A 1 158 ? -15.970 10.123 3.894 1.00 94.56 158 GLU A C 1
ATOM 1230 O O . GLU A 1 158 ? -16.134 9.377 2.924 1.00 94.56 158 GLU A O 1
ATOM 1235 N N . ARG A 1 159 ? -16.733 9.978 4.994 1.00 95.06 159 ARG A N 1
ATOM 1236 C CA . ARG A 1 159 ? -17.740 8.905 5.201 1.00 95.06 159 ARG A CA 1
ATOM 1237 C C . ARG A 1 159 ? -18.802 8.773 4.098 1.00 95.06 159 ARG A C 1
ATOM 1239 O O . ARG A 1 159 ? -19.574 7.816 4.072 1.00 95.06 159 ARG A O 1
ATOM 1246 N N . GLY A 1 160 ? -18.909 9.770 3.217 1.00 93.88 160 GLY A N 1
ATOM 1247 C CA . GLY A 1 160 ? -19.760 9.751 2.025 1.00 93.88 160 GLY A CA 1
ATOM 1248 C C . GLY A 1 160 ? -19.293 8.754 0.958 1.00 93.88 160 GLY A C 1
ATOM 1249 O O . GLY A 1 160 ? -20.124 8.186 0.250 1.00 93.88 160 GLY A O 1
ATOM 1250 N N . ILE A 1 161 ? -17.990 8.495 0.884 1.00 93.44 161 ILE A N 1
ATOM 1251 C CA . ILE A 1 161 ? -17.359 7.629 -0.123 1.00 93.44 161 ILE A CA 1
ATOM 1252 C C . ILE A 1 161 ? -16.545 6.489 0.493 1.00 93.44 161 ILE A C 1
ATOM 1254 O O . ILE A 1 161 ? -16.138 5.574 -0.220 1.00 93.44 161 ILE A O 1
ATOM 1258 N N . HIS A 1 162 ? -16.333 6.523 1.806 1.00 94.94 162 HIS A N 1
ATOM 1259 C CA . HIS A 1 162 ? -15.679 5.462 2.555 1.00 94.94 162 HIS A CA 1
ATOM 1260 C C . HIS A 1 162 ? -16.677 4.579 3.302 1.00 94.94 162 HIS A C 1
ATOM 1262 O O . HIS A 1 162 ? -17.818 4.967 3.569 1.00 94.94 162 HIS A O 1
ATOM 1268 N N . SER A 1 163 ? -16.221 3.384 3.659 1.00 97.12 163 SER A N 1
ATOM 1269 C CA . SER A 1 163 ? -16.951 2.409 4.461 1.00 97.12 163 SER A CA 1
ATOM 1270 C C . SER A 1 163 ? -16.051 1.846 5.567 1.00 97.12 163 SER A C 1
ATOM 1272 O O . SER A 1 163 ? -14.827 1.843 5.411 1.00 97.12 163 SER A O 1
ATOM 1274 N N . PRO A 1 164 ? -16.621 1.347 6.676 1.00 97.94 164 PRO A N 1
ATOM 1275 C CA . PRO A 1 164 ? -15.862 0.634 7.703 1.00 97.94 164 PRO A CA 1
ATOM 1276 C C . PRO A 1 164 ? -15.008 -0.516 7.145 1.00 97.94 164 PRO A C 1
ATOM 1278 O O . PRO A 1 164 ? -13.863 -0.697 7.556 1.00 97.94 164 PRO A O 1
ATOM 1281 N N . GLU A 1 165 ? -15.533 -1.258 6.169 1.00 98.12 165 GLU A N 1
ATOM 1282 C CA . GLU A 1 165 ? -14.824 -2.346 5.496 1.00 98.12 165 GLU A CA 1
ATOM 1283 C C . GLU A 1 165 ? -13.595 -1.848 4.730 1.00 98.12 165 GLU A C 1
ATOM 1285 O O . GLU A 1 165 ? -12.586 -2.544 4.651 1.00 98.12 165 GLU A O 1
ATOM 1290 N N . LEU A 1 166 ? -13.648 -0.634 4.181 1.00 97.19 166 LEU A N 1
ATOM 1291 C CA . LEU A 1 166 ? -12.496 -0.033 3.519 1.00 97.19 166 LEU A CA 1
ATOM 1292 C C . LEU A 1 166 ? -11.379 0.267 4.528 1.00 97.19 166 LEU A C 1
ATOM 1294 O O . LEU A 1 166 ? -10.218 -0.024 4.244 1.00 97.19 166 LEU A O 1
ATOM 1298 N N . TYR A 1 167 ? -11.722 0.748 5.729 1.00 98.00 167 TYR A N 1
ATOM 1299 C CA . TYR A 1 167 ? -10.744 0.943 6.809 1.00 98.00 167 TYR A CA 1
ATOM 1300 C C . TYR A 1 167 ? -10.091 -0.375 7.223 1.00 98.00 167 TYR A C 1
ATOM 1302 O O . TYR A 1 167 ? -8.894 -0.400 7.506 1.00 98.00 167 TYR A O 1
ATOM 1310 N N . ALA A 1 168 ? -10.865 -1.467 7.241 1.00 98.38 168 ALA A N 1
ATOM 1311 C CA . ALA A 1 168 ? -10.357 -2.807 7.515 1.00 98.38 168 ALA A CA 1
ATOM 1312 C C . ALA A 1 168 ? -9.284 -3.220 6.503 1.00 98.38 168 ALA A C 1
ATOM 1314 O O . ALA A 1 168 ? -8.196 -3.635 6.896 1.00 98.38 168 ALA A O 1
ATOM 1315 N N . VAL A 1 169 ? -9.549 -3.042 5.206 1.00 98.19 169 VAL A N 1
ATOM 1316 C CA . VAL A 1 169 ? -8.572 -3.355 4.152 1.00 98.19 169 VAL A CA 1
ATOM 1317 C C . VAL A 1 169 ? -7.336 -2.462 4.263 1.00 98.19 169 VAL A C 1
ATOM 1319 O O . VAL A 1 169 ? -6.215 -2.968 4.244 1.00 98.19 169 VAL A O 1
ATOM 1322 N N . TRP A 1 170 ? -7.524 -1.149 4.425 1.00 98.19 170 TRP A N 1
ATOM 1323 C CA . TRP A 1 170 ? -6.428 -0.183 4.536 1.00 98.19 170 TRP A CA 1
ATOM 1324 C C . TRP A 1 170 ? -5.504 -0.460 5.722 1.00 98.19 170 TRP A C 1
ATOM 1326 O O . TRP A 1 170 ? -4.288 -0.525 5.560 1.00 98.19 170 TRP A O 1
ATOM 1336 N N . ASN A 1 171 ? -6.057 -0.705 6.907 1.00 98.56 171 ASN A N 1
ATOM 1337 C CA . ASN A 1 171 ? -5.248 -0.959 8.098 1.00 98.56 171 ASN A CA 1
ATOM 1338 C C . ASN A 1 171 ? -4.676 -2.387 8.154 1.00 98.56 171 ASN A C 1
ATOM 1340 O O . ASN A 1 171 ? -3.783 -2.665 8.955 1.00 98.56 171 ASN A O 1
ATOM 1344 N N . ALA A 1 172 ? -5.135 -3.311 7.305 1.00 98.62 172 ALA A N 1
ATOM 1345 C CA . ALA A 1 172 ? -4.607 -4.674 7.247 1.00 98.62 172 ALA A CA 1
ATOM 1346 C C . ALA A 1 172 ? -3.391 -4.846 6.323 1.00 98.62 172 ALA A C 1
ATOM 1348 O O . ALA A 1 172 ? -2.759 -5.906 6.352 1.00 98.62 172 ALA A O 1
ATOM 1349 N N . LYS A 1 173 ? -3.033 -3.837 5.516 1.00 98.69 173 LYS A N 1
ATOM 1350 C CA . LYS A 1 173 ? -1.919 -3.917 4.551 1.00 98.69 173 LYS A CA 1
ATOM 1351 C C . LYS A 1 173 ? -0.601 -4.400 5.174 1.00 98.69 173 LYS A C 1
ATOM 1353 O O . LYS A 1 173 ? -0.025 -5.348 4.634 1.00 98.69 173 LYS A O 1
ATOM 1358 N N . PRO A 1 174 ? -0.130 -3.856 6.322 1.00 98.56 174 PRO A N 1
ATOM 1359 C CA . PRO A 1 174 ? 1.116 -4.323 6.937 1.00 98.56 174 PRO A CA 1
ATOM 1360 C C . PRO A 1 174 ? 1.063 -5.809 7.312 1.00 98.56 174 PRO A C 1
ATOM 1362 O O . PRO A 1 174 ? 2.029 -6.542 7.095 1.00 98.56 174 PRO A O 1
ATOM 1365 N N . TYR A 1 175 ? -0.076 -6.271 7.839 1.00 98.62 175 TYR A N 1
ATOM 1366 C CA . TYR A 1 175 ? -0.282 -7.675 8.180 1.00 98.62 175 TYR A CA 1
ATOM 1367 C C . TYR A 1 175 ? -0.298 -8.579 6.951 1.00 98.62 175 TYR A C 1
ATOM 1369 O O . TYR A 1 175 ? 0.383 -9.598 6.963 1.00 98.62 175 TYR A O 1
ATOM 1377 N N . MET A 1 176 ? -1.015 -8.211 5.887 1.00 98.81 176 MET A N 1
ATOM 1378 C CA . MET A 1 176 ? -1.106 -9.033 4.674 1.00 98.81 176 MET A CA 1
ATOM 1379 C C . MET A 1 176 ? 0.270 -9.278 4.043 1.00 98.81 176 MET A C 1
ATOM 1381 O O . MET A 1 176 ? 0.570 -10.400 3.628 1.00 98.81 176 MET A O 1
ATOM 1385 N N . VAL A 1 177 ? 1.146 -8.266 4.037 1.00 98.69 177 VAL A N 1
ATOM 1386 C CA . VAL A 1 177 ? 2.524 -8.446 3.558 1.00 98.69 177 VAL A CA 1
ATOM 1387 C C . VAL A 1 177 ? 3.349 -9.306 4.515 1.00 98.69 177 VAL A C 1
ATOM 1389 O O . VAL A 1 177 ? 4.021 -10.238 4.076 1.00 98.69 177 VAL A O 1
ATOM 1392 N N . LYS A 1 178 ? 3.274 -9.046 5.828 1.00 98.19 178 LYS A N 1
ATOM 1393 C CA . LYS A 1 178 ? 3.971 -9.853 6.845 1.00 98.19 178 LYS A CA 1
ATOM 1394 C C . LYS A 1 178 ? 3.565 -11.328 6.781 1.00 98.19 178 LYS A C 1
ATOM 1396 O O . LYS A 1 178 ? 4.405 -12.213 6.920 1.00 98.19 178 LYS A O 1
ATOM 1401 N N . GLU A 1 179 ? 2.287 -11.597 6.564 1.00 98.56 179 GLU A N 1
ATOM 1402 C CA . GLU A 1 179 ? 1.751 -12.947 6.458 1.00 98.56 179 GLU A CA 1
ATOM 1403 C C . GLU A 1 179 ? 2.186 -13.628 5.151 1.00 98.56 179 GLU A C 1
ATOM 1405 O O . GLU A 1 179 ? 2.561 -14.799 5.184 1.00 98.56 179 GLU A O 1
ATOM 1410 N N . ALA A 1 180 ? 2.258 -12.900 4.030 1.00 98.56 180 ALA A N 1
ATOM 1411 C CA . ALA A 1 180 ? 2.835 -13.415 2.783 1.00 98.56 180 ALA A CA 1
ATOM 1412 C C . ALA A 1 180 ? 4.318 -13.806 2.955 1.00 98.56 180 ALA A C 1
ATOM 1414 O O . ALA A 1 180 ? 4.732 -14.886 2.531 1.00 98.56 180 ALA A O 1
ATOM 1415 N N . ILE A 1 181 ? 5.100 -12.971 3.651 1.00 98.06 181 ILE A N 1
ATOM 1416 C CA . ILE A 1 181 ? 6.493 -13.270 4.022 1.00 98.06 181 ILE A CA 1
ATOM 1417 C C . ILE A 1 181 ? 6.573 -14.551 4.860 1.00 98.06 181 ILE A C 1
ATOM 1419 O O . ILE A 1 181 ? 7.401 -15.417 4.583 1.00 98.06 181 ILE A O 1
ATOM 1423 N N . ARG A 1 182 ? 5.719 -14.677 5.885 1.00 98.06 182 ARG A N 1
ATOM 1424 C CA . ARG A 1 182 ? 5.705 -15.827 6.804 1.00 98.06 182 ARG A CA 1
ATOM 1425 C C . ARG A 1 182 ? 5.347 -17.131 6.092 1.00 98.06 182 ARG A C 1
ATOM 1427 O O . ARG A 1 182 ? 5.897 -18.174 6.432 1.00 98.06 182 ARG A O 1
ATOM 1434 N N . ARG A 1 183 ? 4.419 -17.074 5.134 1.00 96.88 183 ARG A N 1
ATOM 1435 C CA . ARG A 1 183 ? 4.012 -18.224 4.313 1.00 96.88 183 ARG A CA 1
ATOM 1436 C C . ARG A 1 183 ? 5.147 -18.714 3.428 1.00 96.88 183 ARG A C 1
ATOM 1438 O O . ARG A 1 183 ? 5.298 -19.918 3.260 1.00 96.88 183 ARG A O 1
ATOM 1445 N N . GLY A 1 184 ? 5.954 -17.794 2.902 1.00 96.06 184 GLY A N 1
ATOM 1446 C CA . GLY A 1 184 ? 7.149 -18.140 2.140 1.00 96.06 184 GLY A CA 1
ATOM 1447 C C . GLY A 1 184 ? 6.859 -18.855 0.819 1.00 96.06 184 GLY A C 1
ATOM 1448 O O . GLY A 1 184 ? 7.762 -19.488 0.284 1.00 96.06 184 GLY A O 1
ATOM 1449 N N . THR A 1 185 ? 5.635 -18.754 0.288 1.00 95.94 185 THR A N 1
ATOM 1450 C CA . THR A 1 185 ? 5.227 -19.373 -0.986 1.00 95.94 185 THR A CA 1
ATOM 1451 C C . THR A 1 185 ? 6.085 -18.877 -2.147 1.00 95.94 185 THR A C 1
ATOM 1453 O O . THR A 1 185 ? 6.506 -19.656 -2.999 1.00 95.94 185 THR A O 1
ATOM 1456 N N . PHE A 1 186 ? 6.403 -17.580 -2.139 1.00 97.06 186 PHE A N 1
ATOM 1457 C CA . PHE A 1 186 ? 7.279 -16.929 -3.107 1.00 97.06 186 PHE A CA 1
ATOM 1458 C C . PHE A 1 186 ? 8.350 -16.133 -2.353 1.00 97.06 186 PHE A C 1
ATOM 1460 O O . PHE A 1 186 ? 8.187 -14.931 -2.125 1.00 97.06 186 PHE A O 1
ATOM 1467 N N . PRO A 1 187 ? 9.425 -16.789 -1.889 1.00 96.56 187 PRO A N 1
ATOM 1468 C CA . PRO A 1 187 ? 10.450 -16.117 -1.115 1.00 96.56 187 PRO A CA 1
ATOM 1469 C C . PRO A 1 187 ? 11.223 -15.147 -2.018 1.00 96.56 187 PRO A C 1
ATOM 1471 O O . PRO A 1 187 ? 11.726 -15.518 -3.080 1.00 96.56 187 PRO A O 1
ATOM 1474 N N . ALA A 1 188 ? 11.306 -13.888 -1.589 1.00 96.00 188 ALA A N 1
ATOM 1475 C CA . ALA A 1 188 ? 11.836 -12.786 -2.386 1.00 96.00 188 ALA A CA 1
ATOM 1476 C C . ALA A 1 188 ? 12.804 -11.899 -1.601 1.00 96.00 188 ALA A C 1
ATOM 1478 O O . ALA A 1 188 ? 12.746 -11.827 -0.370 1.00 96.00 188 ALA A O 1
ATOM 1479 N N . HIS A 1 189 ? 13.656 -11.171 -2.327 1.00 94.81 189 HIS A N 1
ATOM 1480 C CA . HIS A 1 189 ? 14.507 -10.131 -1.742 1.00 94.81 189 HIS A CA 1
ATOM 1481 C C . HIS A 1 189 ? 13.687 -8.975 -1.161 1.00 94.81 189 HIS A C 1
ATOM 1483 O O . HIS A 1 189 ? 14.015 -8.467 -0.086 1.00 94.81 189 HIS A O 1
ATOM 1489 N N . VAL A 1 190 ? 12.617 -8.579 -1.854 1.00 96.94 190 VAL A N 1
ATOM 1490 C CA . VAL A 1 190 ? 11.666 -7.571 -1.381 1.00 96.94 190 VAL A CA 1
ATOM 1491 C C . VAL A 1 190 ? 10.227 -8.027 -1.573 1.00 96.94 190 VAL A C 1
ATOM 1493 O O . VAL A 1 190 ? 9.915 -8.836 -2.442 1.00 96.94 190 VAL A O 1
ATOM 1496 N N . TYR A 1 191 ? 9.343 -7.467 -0.763 1.00 98.19 191 TYR A N 1
ATOM 1497 C CA . TYR A 1 191 ? 7.904 -7.596 -0.904 1.00 98.19 191 TYR A CA 1
ATOM 1498 C C . TYR A 1 191 ? 7.314 -6.217 -1.178 1.00 98.19 191 TYR A C 1
ATOM 1500 O O . TYR A 1 191 ? 7.851 -5.199 -0.728 1.00 98.19 191 TYR A O 1
ATOM 1508 N N . ALA A 1 192 ? 6.214 -6.189 -1.917 1.00 98.25 192 ALA A N 1
ATOM 1509 C CA . ALA A 1 192 ? 5.495 -4.966 -2.230 1.00 98.25 192 ALA A CA 1
ATOM 1510 C C . ALA A 1 192 ? 4.039 -5.108 -1.825 1.00 98.25 192 ALA A C 1
ATOM 1512 O O . ALA A 1 192 ? 3.375 -6.038 -2.271 1.00 98.25 192 ALA A O 1
ATOM 1513 N N . TRP A 1 193 ? 3.524 -4.169 -1.040 1.00 98.62 193 TRP A N 1
ATOM 1514 C CA . TRP A 1 193 ? 2.092 -3.923 -1.058 1.00 98.62 193 TRP A CA 1
ATOM 1515 C C . TRP A 1 193 ? 1.746 -3.118 -2.308 1.00 98.62 193 TRP A C 1
ATOM 1517 O O . TRP A 1 193 ? 2.395 -2.105 -2.574 1.00 98.62 193 TRP A O 1
ATOM 1527 N N . VAL A 1 194 ? 0.709 -3.534 -3.033 1.00 97.88 194 VAL A N 1
ATOM 1528 C CA . VAL A 1 194 ? 0.181 -2.822 -4.199 1.00 97.88 194 VAL A CA 1
ATOM 1529 C C . VAL A 1 194 ? -1.345 -2.849 -4.155 1.00 97.88 194 VAL A C 1
ATOM 1531 O O . VAL A 1 194 ? -1.957 -3.913 -4.280 1.00 97.88 194 VAL A O 1
ATOM 1534 N N . ASP A 1 195 ? -1.980 -1.685 -4.005 1.00 96.75 195 ASP A N 1
ATOM 1535 C CA . ASP A 1 195 ? -3.436 -1.564 -4.096 1.00 96.75 195 ASP A CA 1
ATOM 1536 C C . ASP A 1 195 ? -3.895 -2.038 -5.476 1.00 96.75 195 ASP A C 1
ATOM 1538 O O . ASP A 1 195 ? -3.334 -1.652 -6.506 1.00 96.75 195 ASP A O 1
ATOM 1542 N N . VAL A 1 196 ? -4.963 -2.831 -5.511 1.00 94.69 196 VAL A N 1
ATOM 1543 C CA . VAL A 1 196 ? -5.421 -3.483 -6.745 1.00 94.69 196 VAL A CA 1
ATOM 1544 C C . VAL A 1 196 ? -5.892 -2.497 -7.825 1.00 94.69 196 VAL A C 1
ATOM 1546 O O . VAL A 1 196 ? -5.956 -2.830 -9.003 1.00 94.69 196 VAL A O 1
ATOM 1549 N N . GLY A 1 197 ? -6.202 -1.261 -7.421 1.00 91.31 197 GLY A N 1
ATOM 1550 C CA . GLY A 1 197 ? -6.569 -0.155 -8.305 1.00 91.31 197 GLY A CA 1
ATOM 1551 C C . GLY A 1 197 ? -5.400 0.732 -8.745 1.00 91.31 197 GLY A C 1
ATOM 1552 O O . GLY A 1 197 ? -5.654 1.789 -9.317 1.00 91.31 197 GLY A O 1
ATOM 1553 N N . SER A 1 198 ? -4.146 0.362 -8.458 1.00 90.56 198 SER A N 1
ATOM 1554 C CA . SER A 1 198 ? -2.988 1.237 -8.715 1.00 90.56 198 SER A CA 1
ATOM 1555 C C . SER A 1 198 ? -2.595 1.332 -10.192 1.00 90.56 198 SER A C 1
ATOM 1557 O O . SER A 1 198 ? -1.916 2.269 -10.593 1.00 90.56 198 SER A O 1
ATOM 1559 N N . PHE A 1 199 ? -3.039 0.392 -11.031 1.00 89.31 199 PHE A N 1
ATOM 1560 C CA . PHE A 1 199 ? -2.707 0.350 -12.457 1.00 89.31 199 PHE A CA 1
ATOM 1561 C C . PHE A 1 199 ? -3.859 0.911 -13.303 1.00 89.31 199 PHE A C 1
ATOM 1563 O O . PHE A 1 199 ? -4.444 0.223 -14.138 1.00 89.31 199 PHE A O 1
ATOM 1570 N N . ARG A 1 200 ? -4.228 2.173 -13.054 1.00 83.50 200 ARG A N 1
ATOM 1571 C CA . ARG A 1 200 ? -5.395 2.819 -13.689 1.00 83.50 200 ARG A CA 1
ATOM 1572 C C . ARG A 1 200 ? -5.075 3.907 -14.716 1.00 83.50 200 ARG A C 1
ATOM 1574 O O . ARG A 1 200 ? -5.987 4.451 -15.334 1.00 83.50 200 ARG A O 1
ATOM 1581 N N . GLU A 1 201 ? -3.800 4.219 -14.931 1.00 73.25 201 GLU A N 1
ATOM 1582 C CA . GLU A 1 201 ? -3.374 5.214 -15.920 1.00 73.25 201 GLU A CA 1
ATOM 1583 C C . GLU A 1 201 ? -3.121 4.588 -17.298 1.00 73.25 201 GLU A C 1
ATOM 1585 O O . GLU A 1 201 ? -1.986 4.301 -17.678 1.00 73.25 201 GLU A O 1
ATOM 1590 N N . HIS A 1 202 ? -4.189 4.424 -18.079 1.00 62.09 202 HIS A N 1
ATOM 1591 C CA . HIS A 1 202 ? -4.146 3.770 -19.395 1.00 62.09 202 HIS A CA 1
ATOM 1592 C C . HIS A 1 202 ? -3.178 4.402 -20.415 1.00 62.09 202 HIS A C 1
ATOM 1594 O O . HIS A 1 202 ? -2.774 3.735 -21.359 1.00 62.09 202 HIS A O 1
ATOM 1600 N N . ASN A 1 203 ? -2.800 5.673 -20.240 1.00 59.03 203 ASN A N 1
ATOM 1601 C CA . ASN A 1 203 ? -1.942 6.396 -21.188 1.00 59.03 203 ASN A CA 1
ATOM 1602 C C . ASN A 1 203 ? -0.448 6.354 -20.828 1.00 59.03 203 ASN A C 1
ATOM 1604 O O . ASN A 1 203 ? 0.372 6.887 -21.573 1.00 59.03 203 ASN A O 1
ATOM 1608 N N . LEU A 1 204 ? -0.093 5.797 -19.669 1.00 59.00 204 LEU A N 1
ATOM 1609 C CA . LEU A 1 204 ? 1.261 5.893 -19.102 1.00 59.00 204 LEU A CA 1
ATOM 1610 C C . LEU A 1 204 ? 1.818 4.555 -18.626 1.00 59.00 204 LEU A C 1
ATOM 1612 O O . LEU A 1 204 ? 3.025 4.413 -18.445 1.00 59.00 204 LEU A O 1
ATOM 1616 N N . VAL A 1 205 ? 0.933 3.588 -18.432 1.00 58.97 205 VAL A N 1
ATOM 1617 C CA . VAL A 1 205 ? 1.233 2.212 -18.084 1.00 58.97 205 VAL A CA 1
ATOM 1618 C C . VAL A 1 205 ? 0.994 1.445 -19.378 1.00 58.97 205 VAL A C 1
ATOM 1620 O O . VAL A 1 205 ? -0.157 1.199 -19.732 1.00 58.97 205 VAL A O 1
ATOM 1623 N N . GLY A 1 206 ? 2.053 1.162 -20.143 1.00 63.06 206 GLY A N 1
ATOM 1624 C CA . GLY A 1 206 ? 1.951 0.204 -21.246 1.00 63.06 206 GLY A CA 1
ATOM 1625 C C . GLY A 1 206 ? 1.510 -1.171 -20.728 1.00 63.06 206 GLY A C 1
ATOM 1626 O O . GLY A 1 206 ? 1.142 -1.328 -19.561 1.00 63.06 206 GLY A O 1
ATOM 1627 N N . ASP A 1 207 ? 1.596 -2.202 -21.562 1.00 79.50 207 ASP A N 1
ATOM 1628 C CA . ASP A 1 207 ? 1.523 -3.569 -21.047 1.00 79.50 207 ASP A CA 1
ATOM 1629 C C . ASP A 1 207 ? 2.790 -3.824 -20.207 1.00 79.50 207 ASP A C 1
ATOM 1631 O O . ASP A 1 207 ? 3.806 -4.268 -20.730 1.00 79.50 207 ASP A O 1
ATOM 1635 N N . LEU A 1 208 ? 2.745 -3.472 -18.913 1.00 88.44 208 LEU A N 1
ATOM 1636 C CA . LEU A 1 208 ? 3.805 -3.681 -17.914 1.00 88.44 208 LEU A CA 1
ATOM 1637 C C . LEU A 1 208 ? 3.901 -5.168 -17.538 1.00 88.44 208 LEU A C 1
ATOM 1639 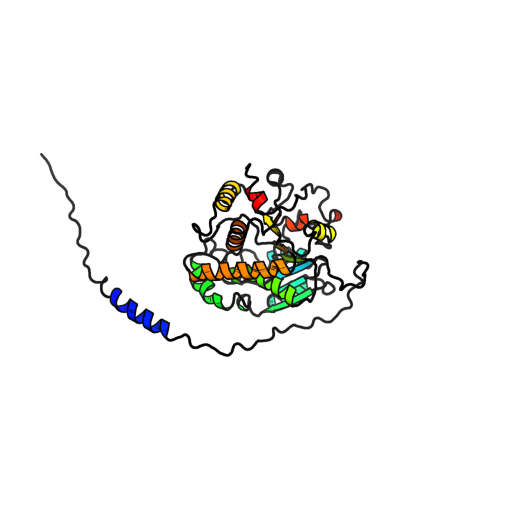O O . LEU A 1 208 ? 3.770 -5.548 -16.373 1.00 88.44 208 LEU A O 1
ATOM 1643 N N . HIS A 1 209 ? 4.032 -6.023 -18.544 1.00 92.12 209 HIS A N 1
ATOM 1644 C CA . HIS A 1 209 ? 4.002 -7.467 -18.403 1.00 92.12 209 HIS A CA 1
ATOM 1645 C C . HIS A 1 209 ? 5.162 -7.963 -17.541 1.00 92.12 209 HIS A C 1
ATOM 1647 O O . HIS A 1 209 ? 4.958 -8.788 -16.662 1.00 92.12 209 HIS A O 1
ATOM 1653 N N . ASP A 1 210 ? 6.363 -7.433 -17.728 1.00 94.06 210 ASP A N 1
ATOM 1654 C CA . ASP A 1 210 ? 7.573 -7.853 -17.024 1.00 94.06 210 ASP A CA 1
ATOM 1655 C C . ASP A 1 210 ? 7.873 -6.973 -15.793 1.00 94.06 210 ASP A C 1
ATOM 1657 O O . ASP A 1 210 ? 9.003 -6.918 -15.298 1.00 94.06 210 ASP A O 1
ATOM 1661 N N . TRP A 1 211 ? 6.850 -6.296 -15.261 1.00 94.94 211 TRP A N 1
ATOM 1662 C CA . TRP A 1 211 ? 6.954 -5.520 -14.030 1.00 94.94 211 TRP A CA 1
ATOM 1663 C C . TRP A 1 211 ? 6.894 -6.412 -12.773 1.00 94.94 211 TRP A C 1
ATOM 1665 O O . TRP A 1 211 ? 6.059 -7.317 -12.692 1.00 94.94 211 TRP A O 1
ATOM 1675 N N . PRO A 1 212 ? 7.695 -6.122 -11.729 1.00 96.19 212 PRO A N 1
ATOM 1676 C CA . PRO A 1 212 ? 8.722 -5.080 -11.679 1.00 96.19 212 PRO A CA 1
ATOM 1677 C C . PRO A 1 212 ? 10.047 -5.541 -12.310 1.00 96.19 212 PRO A C 1
ATOM 1679 O O . PRO A 1 212 ? 10.446 -6.692 -12.139 1.00 96.19 212 PRO A O 1
ATOM 1682 N N . ASP A 1 213 ? 10.792 -4.615 -12.923 1.00 96.12 213 ASP A N 1
ATOM 1683 C CA . ASP A 1 213 ? 12.151 -4.862 -13.417 1.00 96.12 213 ASP A CA 1
ATOM 1684 C C . ASP A 1 213 ? 13.077 -5.271 -12.248 1.00 96.12 213 ASP A C 1
ATOM 1686 O O . ASP A 1 213 ? 13.367 -4.454 -11.358 1.00 96.12 213 ASP A O 1
ATOM 1690 N N . PRO A 1 214 ? 13.616 -6.507 -12.250 1.00 95.69 214 PRO A N 1
ATOM 1691 C CA . PRO A 1 214 ? 14.530 -6.989 -11.220 1.00 95.69 214 PRO A CA 1
ATOM 1692 C C . PRO A 1 214 ? 15.773 -6.118 -11.014 1.00 95.69 214 PRO A C 1
ATOM 1694 O O . PRO A 1 214 ? 16.308 -6.070 -9.904 1.00 95.69 214 PRO A O 1
ATOM 1697 N N . ILE A 1 215 ? 16.277 -5.461 -12.064 1.00 95.19 215 ILE A N 1
ATOM 1698 C CA . ILE A 1 215 ? 17.432 -4.561 -11.971 1.00 95.19 215 ILE A CA 1
ATOM 1699 C C . ILE A 1 215 ? 17.043 -3.325 -11.162 1.00 95.19 215 ILE A C 1
ATOM 1701 O O . ILE A 1 215 ? 17.729 -3.011 -10.190 1.00 95.19 215 ILE A O 1
ATOM 1705 N N . ARG A 1 216 ? 15.907 -2.692 -11.477 1.00 95.06 216 ARG A N 1
ATOM 1706 C CA . ARG A 1 216 ? 15.404 -1.515 -10.744 1.00 95.06 216 ARG A CA 1
ATOM 1707 C C . ARG A 1 216 ? 15.101 -1.827 -9.288 1.00 95.06 216 ARG A C 1
ATOM 1709 O O . ARG A 1 216 ? 15.435 -1.039 -8.405 1.00 95.06 216 ARG A O 1
ATOM 1716 N N . VAL A 1 217 ? 14.525 -2.996 -9.020 1.00 95.56 217 VAL A N 1
ATOM 1717 C CA . VAL A 1 217 ? 14.297 -3.464 -7.649 1.00 95.56 217 VAL A CA 1
ATOM 1718 C C . VAL A 1 217 ? 15.621 -3.559 -6.882 1.00 95.56 217 VAL A C 1
ATOM 1720 O O . VAL A 1 217 ? 15.728 -3.028 -5.777 1.00 95.56 217 VAL A O 1
ATOM 1723 N N . ARG A 1 218 ? 16.663 -4.162 -7.468 1.00 93.25 218 ARG A N 1
ATOM 1724 C CA . ARG A 1 218 ? 17.987 -4.256 -6.826 1.00 93.25 218 ARG A CA 1
ATOM 1725 C C . ARG A 1 218 ? 18.663 -2.897 -6.637 1.00 93.25 218 ARG A C 1
ATOM 1727 O O . ARG A 1 218 ? 19.278 -2.677 -5.600 1.00 93.25 218 ARG A O 1
ATOM 1734 N N . GLU A 1 219 ? 18.534 -1.983 -7.598 1.00 92.81 219 GLU A N 1
ATOM 1735 C CA . GLU A 1 219 ? 19.054 -0.611 -7.487 1.00 92.81 219 GLU A CA 1
ATOM 1736 C C . GLU A 1 219 ? 18.380 0.163 -6.344 1.00 92.81 219 GLU A C 1
ATOM 1738 O O . GLU A 1 219 ? 19.047 0.866 -5.583 1.00 92.81 219 GLU A O 1
ATOM 1743 N N . ALA A 1 220 ? 17.063 0.007 -6.184 1.00 93.88 220 ALA A N 1
ATOM 1744 C CA . ALA A 1 220 ? 16.318 0.638 -5.101 1.00 93.88 220 ALA A CA 1
ATOM 1745 C C . ALA A 1 220 ? 16.642 0.019 -3.732 1.00 93.88 220 ALA A C 1
ATOM 1747 O O . ALA A 1 220 ? 16.651 0.735 -2.725 1.00 93.88 220 ALA A O 1
ATOM 1748 N N . PHE A 1 221 ? 16.950 -1.282 -3.688 1.00 93.75 221 PHE A N 1
ATOM 1749 C CA . PHE A 1 221 ? 17.222 -2.058 -2.474 1.00 93.75 221 PHE A CA 1
ATOM 1750 C C . PHE A 1 221 ? 18.581 -2.778 -2.531 1.00 93.75 221 PHE A C 1
ATOM 1752 O O . PHE A 1 221 ? 18.632 -4.009 -2.532 1.00 93.75 221 PHE A O 1
ATOM 1759 N N . PRO A 1 222 ? 19.706 -2.037 -2.519 1.00 86.69 222 PRO A N 1
ATOM 1760 C CA . PRO A 1 222 ? 21.038 -2.633 -2.636 1.00 86.69 222 PRO A CA 1
ATOM 1761 C C . PRO A 1 222 ? 21.452 -3.452 -1.398 1.00 86.69 222 PRO A C 1
ATOM 1763 O O . PRO A 1 222 ? 22.441 -4.183 -1.444 1.00 86.69 222 PRO A O 1
ATOM 1766 N N . HIS A 1 223 ? 20.722 -3.339 -0.280 1.00 78.25 223 HIS A N 1
ATOM 1767 C CA . HIS A 1 223 ? 21.008 -4.039 0.972 1.00 78.25 223 HIS A CA 1
ATOM 1768 C C . HIS A 1 223 ? 19.756 -4.734 1.531 1.00 78.25 223 HIS A C 1
ATOM 1770 O O . HIS A 1 223 ? 18.651 -4.201 1.505 1.00 78.25 223 HIS A O 1
ATOM 1776 N N . THR A 1 224 ? 19.926 -5.926 2.104 1.00 62.09 224 THR A N 1
ATOM 1777 C CA . THR A 1 224 ? 18.817 -6.782 2.574 1.00 62.09 224 THR A CA 1
ATOM 1778 C C . THR A 1 224 ? 18.193 -6.347 3.908 1.00 62.09 224 THR A C 1
ATOM 1780 O O . THR A 1 224 ? 17.147 -6.860 4.291 1.00 62.09 224 THR A O 1
ATOM 1783 N N . ASN A 1 225 ? 18.790 -5.373 4.604 1.00 63.28 225 ASN A N 1
ATOM 1784 C CA . ASN A 1 225 ? 18.258 -4.772 5.840 1.00 63.28 225 ASN A CA 1
ATOM 1785 C C . ASN A 1 225 ? 17.650 -3.377 5.614 1.00 63.28 225 ASN A C 1
ATOM 1787 O O . ASN A 1 225 ? 17.464 -2.621 6.567 1.00 63.28 225 ASN A O 1
ATOM 1791 N N . SER A 1 226 ? 17.407 -2.998 4.360 1.00 71.62 226 SER A N 1
ATOM 1792 C CA . SER A 1 226 ? 16.944 -1.658 4.020 1.00 71.62 226 SER A CA 1
ATOM 1793 C C . SER A 1 226 ? 15.539 -1.360 4.546 1.00 71.62 226 SER A C 1
ATOM 1795 O O . SER A 1 226 ? 14.675 -2.219 4.631 1.00 71.62 226 SER A O 1
ATOM 1797 N N . SER A 1 227 ? 15.323 -0.100 4.885 1.00 89.81 227 SER A N 1
ATOM 1798 C CA . SER A 1 227 ? 14.042 0.533 5.179 1.00 89.81 227 SER A CA 1
ATOM 1799 C C . SER A 1 227 ? 12.919 0.201 4.196 1.00 89.81 227 SER A C 1
ATOM 1801 O O . SER A 1 227 ? 13.181 -0.077 3.023 1.00 89.81 227 SER A O 1
ATOM 1803 N N . LEU A 1 228 ? 11.669 0.377 4.638 1.00 96.44 228 LEU A N 1
ATOM 1804 C CA . LEU A 1 228 ? 10.551 0.489 3.704 1.00 96.44 228 LEU A CA 1
ATOM 1805 C C . LEU A 1 228 ? 10.709 1.725 2.810 1.00 96.44 228 LEU A C 1
ATOM 1807 O O . LEU A 1 228 ? 11.188 2.771 3.259 1.00 96.44 228 LEU A O 1
ATOM 1811 N N . LEU A 1 229 ? 10.281 1.581 1.561 1.00 96.31 229 LEU A N 1
ATOM 1812 C CA . LEU A 1 229 ? 10.214 2.611 0.541 1.00 96.31 229 LEU A CA 1
ATOM 1813 C C . LEU A 1 229 ? 8.750 2.944 0.256 1.00 96.31 229 LEU A C 1
ATOM 1815 O O . LEU A 1 229 ? 7.981 2.083 -0.172 1.00 96.31 229 LEU A O 1
ATOM 1819 N N . PHE A 1 230 ? 8.402 4.205 0.468 1.00 95.62 230 PHE A N 1
ATOM 1820 C CA . PHE A 1 230 ? 7.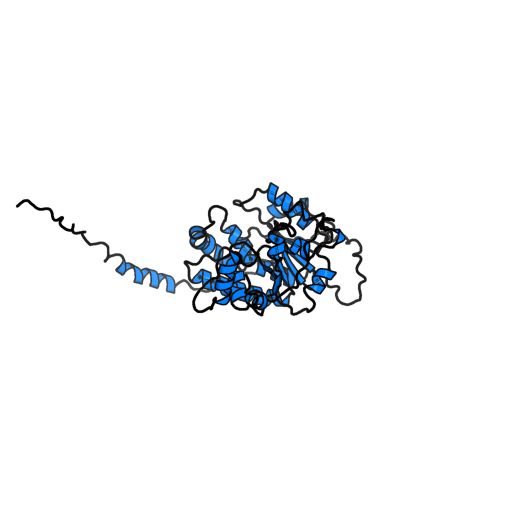085 4.760 0.192 1.00 95.62 230 PHE A CA 1
ATOM 1821 C C . PHE A 1 230 ? 7.131 5.771 -0.953 1.00 95.62 230 PHE A C 1
ATOM 1823 O O . PHE A 1 230 ? 8.189 6.300 -1.289 1.00 95.62 230 PHE A O 1
ATOM 1830 N N . GLU A 1 231 ? 5.983 6.067 -1.541 1.00 92.31 231 GLU A N 1
ATOM 1831 C CA . GLU A 1 231 ? 5.851 7.111 -2.551 1.00 92.31 231 GLU A CA 1
ATOM 1832 C C . GLU A 1 231 ? 5.465 8.433 -1.889 1.00 92.31 231 GLU A C 1
ATOM 1834 O O . GLU A 1 231 ? 4.517 8.490 -1.113 1.00 92.31 231 GLU A O 1
ATOM 1839 N N . HIS A 1 232 ? 6.216 9.495 -2.162 1.00 89.25 232 HIS A N 1
ATOM 1840 C CA . HIS A 1 232 ? 5.930 10.832 -1.664 1.00 89.25 232 HIS A CA 1
ATOM 1841 C C . HIS A 1 232 ? 5.059 11.586 -2.661 1.00 89.25 232 HIS A C 1
ATOM 1843 O O . HIS A 1 232 ? 5.460 11.797 -3.807 1.00 89.25 232 HIS A O 1
ATOM 1849 N N . ILE A 1 233 ? 3.901 12.033 -2.189 1.00 84.38 233 ILE A N 1
ATOM 1850 C CA . ILE A 1 233 ? 2.950 12.799 -2.977 1.00 84.38 233 ILE A CA 1
ATOM 1851 C C . ILE A 1 233 ? 3.366 14.261 -2.919 1.00 84.38 233 ILE A C 1
ATOM 1853 O O . ILE A 1 233 ? 3.403 14.876 -1.855 1.00 84.38 233 ILE A O 1
ATOM 1857 N N . VAL A 1 234 ? 3.651 14.831 -4.082 1.00 71.88 234 VAL A N 1
ATOM 1858 C CA . VAL A 1 234 ? 3.855 16.267 -4.226 1.00 71.88 234 VAL A CA 1
ATOM 1859 C C . VAL A 1 234 ? 2.583 16.843 -4.838 1.00 71.88 234 VAL A C 1
ATOM 1861 O O . VAL A 1 234 ? 2.320 16.674 -6.019 1.00 71.88 234 VAL A O 1
ATOM 1864 N N . HIS A 1 235 ? 1.758 17.519 -4.045 1.00 67.06 235 HIS A N 1
ATOM 1865 C CA . HIS A 1 235 ? 0.670 18.371 -4.557 1.00 67.06 235 HIS A CA 1
ATOM 1866 C C . HIS A 1 235 ? 0.862 19.817 -4.103 1.00 67.06 235 HIS A C 1
ATOM 1868 O O . HIS A 1 235 ? 1.571 20.073 -3.133 1.00 67.06 235 HIS A O 1
ATOM 1874 N N . GLY A 1 236 ? 0.200 20.782 -4.745 1.00 52.28 236 GLY A N 1
ATOM 1875 C CA . GLY A 1 236 ? 0.330 22.227 -4.466 1.00 52.28 236 GLY A CA 1
ATOM 1876 C C . GLY A 1 236 ? 0.032 22.705 -3.026 1.00 52.28 236 GLY A C 1
ATOM 1877 O O . GLY A 1 236 ? 0.093 23.901 -2.767 1.00 52.28 236 GLY A O 1
ATOM 1878 N N . GLY A 1 237 ? -0.267 21.804 -2.079 1.00 57.22 237 GLY A N 1
ATOM 1879 C CA . GLY A 1 237 ? -0.364 22.058 -0.630 1.00 57.22 237 GLY A CA 1
ATOM 1880 C C . GLY A 1 237 ? 0.772 21.457 0.223 1.00 57.22 237 GLY A C 1
ATOM 1881 O O . GLY A 1 237 ? 0.770 21.599 1.445 1.00 57.22 237 GLY A O 1
ATOM 1882 N N . THR A 1 238 ? 1.754 20.798 -0.398 1.00 62.19 238 THR A N 1
ATOM 1883 C CA . THR A 1 238 ? 2.855 20.070 0.267 1.00 62.19 238 THR A CA 1
ATOM 1884 C C . THR A 1 238 ? 3.748 20.937 1.166 1.00 62.19 238 THR A C 1
ATOM 1886 O O . THR A 1 238 ? 4.140 20.442 2.225 1.00 62.19 238 THR A O 1
ATOM 1889 N N . PRO A 1 239 ? 4.054 22.220 0.859 1.00 67.69 239 PRO A N 1
ATOM 1890 C CA . PRO A 1 239 ? 4.970 23.000 1.698 1.00 67.69 239 PRO A CA 1
ATOM 1891 C C . PRO A 1 239 ? 4.498 23.140 3.154 1.00 67.69 239 PRO A C 1
ATOM 1893 O O . PRO A 1 239 ? 5.301 23.005 4.080 1.00 67.69 239 PRO A O 1
ATOM 1896 N N . GLY A 1 240 ? 3.189 23.335 3.367 1.00 74.88 240 GLY A N 1
ATOM 1897 C CA . GLY A 1 240 ? 2.597 23.418 4.706 1.00 74.88 240 GLY A CA 1
ATOM 1898 C C . GLY A 1 240 ? 2.647 22.085 5.456 1.00 74.88 240 GLY A C 1
ATOM 1899 O O . GLY A 1 240 ? 3.011 22.051 6.631 1.00 74.88 240 GLY A O 1
ATOM 1900 N N . LEU A 1 241 ? 2.370 20.978 4.764 1.00 78.50 241 LEU A N 1
ATOM 1901 C CA . LEU A 1 241 ? 2.407 19.636 5.351 1.00 78.50 241 LEU A CA 1
ATOM 1902 C C . LEU A 1 241 ? 3.832 19.181 5.686 1.00 78.50 241 LEU A C 1
ATOM 1904 O O . LEU A 1 241 ? 4.049 18.553 6.719 1.00 78.50 241 LEU A O 1
ATOM 1908 N N . ILE A 1 242 ? 4.826 19.538 4.868 1.00 80.19 242 ILE A N 1
ATOM 1909 C CA . ILE A 1 242 ? 6.238 19.267 5.169 1.00 80.19 242 ILE A CA 1
ATOM 1910 C C . ILE A 1 242 ? 6.711 20.101 6.355 1.00 80.19 242 ILE A C 1
ATOM 1912 O O . ILE A 1 242 ? 7.459 19.599 7.195 1.00 80.19 242 ILE A O 1
ATOM 1916 N N . HIS A 1 243 ? 6.263 21.354 6.467 1.00 80.81 243 HIS A N 1
ATOM 1917 C CA . HIS A 1 243 ? 6.527 22.147 7.661 1.00 80.81 243 HIS A CA 1
ATOM 1918 C C . HIS A 1 243 ? 5.926 21.486 8.909 1.00 80.81 243 HIS A C 1
ATOM 1920 O O . HIS A 1 243 ? 6.647 21.294 9.887 1.00 80.81 243 HIS A O 1
ATOM 1926 N N . GLN A 1 244 ? 4.664 21.045 8.840 1.00 83.00 244 GLN A N 1
ATOM 1927 C CA . GLN A 1 244 ? 4.019 20.315 9.932 1.00 83.00 244 GLN A CA 1
ATOM 1928 C C . GLN A 1 244 ? 4.789 19.038 10.288 1.00 83.00 244 GLN A C 1
ATOM 1930 O O . GLN A 1 244 ? 5.064 18.803 11.462 1.00 83.00 244 GLN A O 1
ATOM 1935 N N . ALA A 1 245 ? 5.215 18.261 9.286 1.00 84.06 245 ALA A N 1
ATOM 1936 C CA . ALA A 1 245 ? 6.002 17.044 9.469 1.00 84.06 245 ALA A CA 1
ATOM 1937 C C . ALA A 1 245 ? 7.354 17.303 10.155 1.00 84.06 245 ALA A C 1
ATOM 1939 O O . ALA A 1 245 ? 7.761 16.517 11.005 1.00 84.06 245 ALA A O 1
ATOM 1940 N N . ARG A 1 246 ? 8.039 18.415 9.840 1.00 84.25 246 ARG A N 1
ATOM 1941 C CA . ARG A 1 246 ? 9.282 18.824 10.528 1.00 84.25 246 ARG A CA 1
ATOM 1942 C C . ARG A 1 246 ? 9.053 19.167 11.991 1.00 84.25 246 ARG A C 1
ATOM 1944 O O . ARG A 1 246 ? 9.886 18.845 12.831 1.00 84.25 246 ARG A O 1
ATOM 1951 N N . SER A 1 247 ? 7.958 19.866 12.277 1.00 83.38 247 SER A N 1
ATOM 1952 C CA . SER A 1 247 ? 7.587 20.254 13.639 1.00 83.38 247 SER A CA 1
ATOM 1953 C C . SER A 1 247 ? 6.876 19.142 14.409 1.00 83.38 247 SER A C 1
ATOM 1955 O O . SER A 1 247 ? 6.557 19.332 15.582 1.00 83.38 247 SER A O 1
ATOM 1957 N N . PHE A 1 248 ? 6.601 18.002 13.768 1.00 84.38 248 PHE A N 1
ATOM 1958 C CA . PHE A 1 248 ? 5.814 16.929 14.352 1.00 84.38 248 PHE A CA 1
ATOM 1959 C C . PHE A 1 248 ? 6.596 16.255 15.479 1.00 84.38 248 PHE A C 1
ATOM 1961 O O . PHE A 1 248 ? 7.408 15.353 15.272 1.00 84.38 248 PHE A O 1
ATOM 1968 N N . SER A 1 249 ? 6.327 16.698 16.703 1.00 72.94 249 SER A N 1
ATOM 1969 C CA . SER A 1 249 ? 6.761 16.019 17.912 1.00 72.94 249 SER A CA 1
ATOM 1970 C C . SER A 1 249 ? 5.666 15.071 18.379 1.00 72.94 249 SER A C 1
ATOM 1972 O O . SER A 1 249 ? 4.484 15.421 18.421 1.00 72.94 249 SER A O 1
ATOM 1974 N N . SER A 1 250 ? 6.065 13.885 18.837 1.00 62.06 250 SER A N 1
ATOM 1975 C CA . SER A 1 250 ? 5.161 12.931 19.489 1.00 62.06 250 SER A CA 1
ATOM 1976 C C . SER A 1 250 ? 4.477 13.498 20.742 1.00 62.06 250 SER A C 1
ATOM 1978 O O . SER A 1 250 ? 3.511 12.900 21.215 1.00 62.06 250 SER A O 1
ATOM 1980 N N . SER A 1 251 ? 4.959 14.630 21.269 1.00 64.38 251 SER A N 1
ATOM 1981 C CA . SER A 1 251 ? 4.429 15.296 22.458 1.00 64.38 251 SER A CA 1
ATOM 1982 C C . SER A 1 251 ? 3.306 16.308 22.200 1.00 64.38 251 SER A C 1
ATOM 1984 O O . SER A 1 251 ? 2.636 16.674 23.161 1.00 64.38 251 SER A O 1
ATOM 1986 N N . SER A 1 252 ? 3.095 16.780 20.963 1.00 65.88 252 SER A N 1
ATOM 1987 C CA . SER A 1 252 ? 2.150 17.879 20.675 1.00 65.88 252 SER A CA 1
ATOM 1988 C C . SER A 1 252 ? 0.965 17.485 19.798 1.00 65.88 252 SER A C 1
ATOM 1990 O O . SER A 1 252 ? -0.118 18.034 19.982 1.00 65.88 252 SER A O 1
ATOM 1992 N N . GLU A 1 253 ? 1.131 16.528 18.881 1.00 71.88 253 GLU A N 1
ATOM 1993 C CA . GLU A 1 253 ? 0.060 16.099 17.975 1.00 71.88 253 GLU A CA 1
ATOM 1994 C C . GLU A 1 253 ? -0.047 14.567 17.919 1.00 71.88 253 GLU A C 1
ATOM 1996 O O . GLU A 1 253 ? 0.957 13.866 17.733 1.00 71.88 253 GLU A O 1
ATOM 2001 N N . PRO A 1 254 ? -1.257 13.997 18.073 1.00 80.50 254 PRO A N 1
ATOM 2002 C CA . PRO A 1 254 ? -1.409 12.548 18.085 1.00 80.50 254 PRO A CA 1
ATOM 2003 C C . PRO A 1 254 ? -1.207 11.921 16.695 1.00 80.50 254 PRO A C 1
ATOM 2005 O O . PRO A 1 254 ? -0.743 10.774 16.619 1.00 80.50 254 PRO A O 1
ATOM 2008 N N . LEU A 1 255 ? -1.510 12.667 15.623 1.00 88.19 255 LEU A N 1
ATOM 2009 C CA . LEU A 1 255 ? -1.562 12.191 14.241 1.00 88.19 255 LEU A CA 1
ATOM 2010 C C . LEU A 1 255 ? -1.199 13.312 13.248 1.00 88.19 255 LEU A C 1
ATOM 2012 O O . LEU A 1 255 ? -1.719 14.419 13.356 1.00 88.19 255 LEU A O 1
ATOM 2016 N N . LEU A 1 256 ? -0.357 13.004 12.263 1.00 88.75 256 LEU A N 1
ATOM 2017 C CA . LEU A 1 256 ? -0.040 13.884 11.140 1.00 88.75 256 LEU A CA 1
ATOM 2018 C C . LEU A 1 256 ? -1.048 13.654 10.003 1.00 88.75 256 LEU A C 1
ATOM 2020 O O . LEU A 1 256 ? -0.972 12.665 9.268 1.00 88.75 256 LEU A O 1
ATOM 2024 N N . VAL A 1 257 ? -2.016 14.562 9.880 1.00 88.19 257 VAL A N 1
ATOM 2025 C CA . VAL A 1 257 ? -3.081 14.503 8.867 1.00 88.19 257 VAL A CA 1
ATOM 2026 C C . VAL A 1 257 ? -2.622 15.192 7.584 1.00 88.19 257 VAL A C 1
ATOM 2028 O O . VAL A 1 257 ? -2.124 16.310 7.625 1.00 88.19 257 VAL A O 1
ATOM 2031 N N . GLY A 1 258 ? -2.827 14.546 6.438 1.00 86.62 258 GLY A N 1
ATOM 2032 C CA . GLY A 1 258 ? -2.548 15.117 5.121 1.00 86.62 258 GLY A CA 1
ATOM 2033 C C . GLY A 1 258 ? -2.160 14.054 4.102 1.00 86.62 258 GLY A C 1
ATOM 2034 O O . GLY A 1 258 ? -1.964 12.889 4.451 1.00 86.62 258 GLY A O 1
ATOM 2035 N N . ASP A 1 259 ? -2.015 14.463 2.848 1.00 87.44 259 ASP A N 1
ATOM 2036 C CA . ASP A 1 259 ? -1.585 13.578 1.768 1.00 87.44 259 ASP A CA 1
ATOM 2037 C C . ASP A 1 259 ? -0.094 13.806 1.471 1.00 87.44 259 ASP A C 1
ATOM 2039 O O . ASP A 1 259 ? 0.264 14.468 0.503 1.00 87.44 259 ASP A O 1
ATOM 2043 N N . ILE A 1 260 ? 0.779 13.312 2.359 1.00 88.81 260 ILE A N 1
ATOM 2044 C CA . ILE A 1 260 ? 2.247 13.418 2.219 1.00 88.81 260 ILE A CA 1
ATOM 2045 C C . ILE A 1 260 ? 2.808 12.186 1.505 1.00 88.81 260 ILE A C 1
ATOM 2047 O O . ILE A 1 260 ? 3.662 12.286 0.631 1.00 88.81 260 ILE A O 1
ATOM 2051 N N . ILE A 1 261 ? 2.338 11.003 1.892 1.00 91.31 261 ILE A N 1
ATOM 2052 C CA . ILE A 1 261 ? 2.798 9.717 1.369 1.00 91.31 261 ILE A CA 1
ATOM 2053 C C . ILE A 1 261 ? 1.631 8.977 0.749 1.00 91.31 261 ILE A C 1
ATOM 2055 O O . ILE A 1 261 ? 0.568 8.947 1.352 1.00 91.31 261 ILE A O 1
ATOM 2059 N N . ALA A 1 262 ? 1.804 8.329 -0.396 1.00 90.25 262 ALA A N 1
ATOM 2060 C CA . ALA A 1 262 ? 0.775 7.455 -0.935 1.00 90.25 262 ALA A CA 1
ATOM 2061 C C . ALA A 1 262 ? 0.727 6.140 -0.143 1.00 90.25 262 ALA A C 1
ATOM 2063 O O . ALA A 1 262 ? 1.726 5.437 -0.005 1.00 90.25 262 ALA A O 1
ATOM 2064 N N . GLY A 1 263 ? -0.458 5.791 0.367 1.00 90.44 263 GLY A N 1
ATOM 2065 C CA . GLY A 1 263 ? -0.728 4.470 0.953 1.00 90.44 263 GLY A CA 1
ATOM 2066 C C . GLY A 1 263 ? -1.011 3.388 -0.098 1.00 90.44 263 GLY A C 1
ATOM 2067 O O . GLY A 1 263 ? -1.270 2.239 0.255 1.00 90.44 263 GLY A O 1
ATOM 2068 N N . THR A 1 264 ? -0.996 3.746 -1.385 1.00 92.69 264 THR A N 1
ATOM 2069 C CA . THR A 1 264 ? -1.371 2.879 -2.512 1.00 92.69 264 THR A CA 1
ATOM 2070 C C . THR A 1 264 ? -0.346 1.789 -2.777 1.00 92.69 264 THR A C 1
ATOM 2072 O O . THR A 1 264 ? -0.699 0.700 -3.221 1.00 92.69 264 THR A O 1
ATOM 2075 N N . THR A 1 265 ? 0.934 2.052 -2.528 1.00 95.00 265 THR A N 1
ATOM 2076 C CA . THR A 1 265 ? 2.017 1.101 -2.778 1.00 95.00 265 THR A CA 1
ATOM 2077 C C . THR A 1 265 ? 3.184 1.378 -1.836 1.00 95.00 265 THR A C 1
ATOM 2079 O O . THR A 1 265 ? 3.540 2.530 -1.597 1.00 95.00 265 THR A O 1
ATOM 2082 N N . PHE A 1 266 ? 3.799 0.324 -1.301 1.00 97.12 266 PHE A N 1
ATOM 2083 C CA . PHE A 1 266 ? 5.035 0.432 -0.525 1.00 97.12 266 PHE A CA 1
ATOM 2084 C C . PHE A 1 266 ? 5.824 -0.871 -0.547 1.00 97.12 266 PHE A C 1
ATOM 2086 O O . PHE A 1 266 ? 5.265 -1.961 -0.653 1.00 97.12 266 PHE A O 1
ATOM 2093 N N . TRP A 1 267 ? 7.143 -0.744 -0.452 1.00 97.69 267 TRP A N 1
ATOM 2094 C CA . TRP A 1 267 ? 8.089 -1.816 -0.747 1.00 97.69 267 TRP A CA 1
ATOM 2095 C C . TRP A 1 267 ? 9.100 -1.991 0.372 1.00 97.69 267 TRP A C 1
ATOM 2097 O O . TRP A 1 267 ? 9.483 -1.021 1.020 1.00 97.69 267 TRP A O 1
ATOM 2107 N N . GLY A 1 268 ? 9.626 -3.198 0.543 1.00 97.12 268 GLY A N 1
ATOM 2108 C CA . GLY A 1 268 ? 10.820 -3.395 1.355 1.00 97.12 268 GLY A CA 1
ATOM 2109 C C . GLY A 1 268 ? 11.190 -4.850 1.604 1.00 97.12 268 GLY A C 1
ATOM 2110 O O . GLY A 1 268 ? 10.483 -5.766 1.188 1.00 97.12 268 GLY A O 1
ATOM 2111 N N . PRO A 1 269 ? 12.327 -5.093 2.267 1.00 96.69 269 PRO A N 1
ATOM 2112 C CA . PRO A 1 269 ? 12.744 -6.439 2.620 1.00 96.69 269 PRO A CA 1
ATOM 2113 C C . PRO A 1 269 ? 11.909 -7.000 3.784 1.00 96.69 269 PRO A C 1
ATOM 2115 O O . PRO A 1 269 ? 11.358 -6.232 4.582 1.00 96.69 269 PRO A O 1
ATOM 2118 N N . PRO A 1 270 ? 11.873 -8.335 3.956 1.00 96.06 270 PRO A N 1
ATOM 2119 C CA . PRO A 1 270 ? 11.104 -9.008 5.005 1.00 96.06 270 PRO A CA 1
ATOM 2120 C C . PRO A 1 270 ? 11.230 -8.397 6.409 1.00 96.06 270 PRO A C 1
ATOM 2122 O O . PRO A 1 270 ? 10.230 -8.114 7.069 1.00 96.06 270 PRO A O 1
ATOM 2125 N N . LYS A 1 271 ? 12.464 -8.120 6.847 1.00 95.31 271 LYS A N 1
ATOM 2126 C CA . LYS A 1 271 ? 12.751 -7.575 8.181 1.00 95.31 271 LYS A CA 1
ATOM 2127 C C . LYS A 1 271 ? 12.154 -6.180 8.402 1.00 95.31 271 LYS A C 1
ATOM 2129 O O . LYS A 1 271 ? 11.758 -5.850 9.517 1.00 95.31 271 LYS A O 1
ATOM 2134 N N . ALA A 1 272 ? 12.079 -5.359 7.353 1.00 95.62 272 ALA A N 1
ATOM 2135 C CA . ALA A 1 272 ? 11.504 -4.020 7.450 1.00 95.62 272 ALA A CA 1
ATOM 2136 C C . ALA A 1 272 ? 9.985 -4.071 7.660 1.00 95.62 272 ALA A C 1
ATOM 2138 O O . ALA A 1 272 ? 9.458 -3.291 8.451 1.00 95.62 272 ALA A O 1
ATOM 2139 N N . PHE A 1 273 ? 9.294 -5.020 7.019 1.00 96.56 273 PHE A N 1
ATOM 2140 C CA . PHE A 1 273 ? 7.859 -5.233 7.229 1.00 96.56 273 PHE A CA 1
ATOM 2141 C C . PHE A 1 273 ? 7.530 -5.728 8.635 1.00 96.56 273 PHE A C 1
ATOM 2143 O O . PHE A 1 273 ? 6.501 -5.339 9.183 1.00 96.56 273 PHE A O 1
ATOM 2150 N N . GLU A 1 274 ? 8.389 -6.549 9.242 1.00 94.06 274 GLU A N 1
ATOM 2151 C CA . GLU A 1 274 ? 8.178 -7.014 10.615 1.00 94.06 274 GLU A CA 1
ATOM 2152 C C . GLU A 1 274 ? 8.177 -5.852 11.617 1.00 94.06 274 GLU A C 1
ATOM 2154 O O . GLU A 1 274 ? 7.226 -5.714 12.390 1.00 94.06 274 GLU A O 1
ATOM 2159 N N . ALA A 1 275 ? 9.201 -4.992 11.554 1.00 95.00 275 ALA A N 1
ATOM 2160 C CA . ALA A 1 275 ? 9.294 -3.803 12.398 1.00 95.00 275 ALA A CA 1
ATOM 2161 C C . ALA A 1 275 ? 8.150 -2.818 12.112 1.00 95.00 275 ALA A C 1
ATOM 2163 O O . ALA A 1 275 ? 7.474 -2.360 13.031 1.00 95.00 275 ALA A O 1
ATOM 2164 N N . TYR A 1 276 ? 7.875 -2.553 10.833 1.00 96.94 276 TYR A N 1
ATOM 2165 C CA . TYR A 1 276 ? 6.814 -1.635 10.429 1.00 96.94 276 TYR A CA 1
ATOM 2166 C C . TYR A 1 276 ? 5.428 -2.085 10.891 1.00 96.94 276 TYR A C 1
ATOM 2168 O O . TYR A 1 276 ? 4.680 -1.269 11.417 1.00 96.94 276 TYR A O 1
ATOM 2176 N N . ALA A 1 277 ? 5.075 -3.364 10.732 1.00 97.88 277 ALA A N 1
ATOM 2177 C CA . ALA A 1 277 ? 3.779 -3.864 11.179 1.00 97.88 277 ALA A CA 1
ATOM 2178 C C . ALA A 1 277 ? 3.616 -3.716 12.700 1.00 97.88 277 ALA A C 1
ATOM 2180 O O . ALA A 1 277 ? 2.542 -3.334 13.161 1.00 97.88 277 ALA A O 1
ATOM 2181 N N . ALA A 1 278 ? 4.675 -3.971 13.478 1.00 97.06 278 ALA A N 1
ATOM 2182 C CA . ALA A 1 278 ? 4.648 -3.777 14.926 1.00 97.06 278 ALA A CA 1
ATOM 2183 C C . ALA A 1 278 ? 4.410 -2.303 15.301 1.00 97.06 278 ALA A C 1
ATOM 2185 O O . ALA A 1 278 ? 3.495 -2.009 16.072 1.00 97.06 278 ALA A O 1
ATOM 2186 N N . ASP A 1 279 ? 5.173 -1.380 14.710 1.00 96.62 279 ASP A N 1
ATOM 2187 C CA . ASP A 1 279 ? 5.032 0.058 14.963 1.00 96.62 279 ASP A CA 1
ATOM 2188 C C . ASP A 1 279 ? 3.671 0.598 14.498 1.00 96.62 279 ASP A C 1
ATOM 2190 O O . ASP A 1 279 ? 3.055 1.424 15.179 1.00 96.62 279 ASP A O 1
ATOM 2194 N N . PHE A 1 280 ? 3.176 0.111 13.356 1.00 98.06 280 PHE A N 1
ATOM 2195 C CA . PHE A 1 280 ? 1.880 0.486 12.799 1.00 98.06 280 PHE A CA 1
ATOM 2196 C C . PHE A 1 280 ? 0.736 0.103 13.728 1.00 98.06 280 PHE A C 1
ATOM 2198 O O . PHE A 1 280 ? -0.056 0.974 14.088 1.00 98.06 280 PHE A O 1
ATOM 2205 N N . TYR A 1 281 ? 0.669 -1.155 14.172 1.00 98.50 281 TYR A N 1
ATOM 2206 C CA . TYR A 1 281 ? -0.416 -1.594 15.050 1.00 98.50 281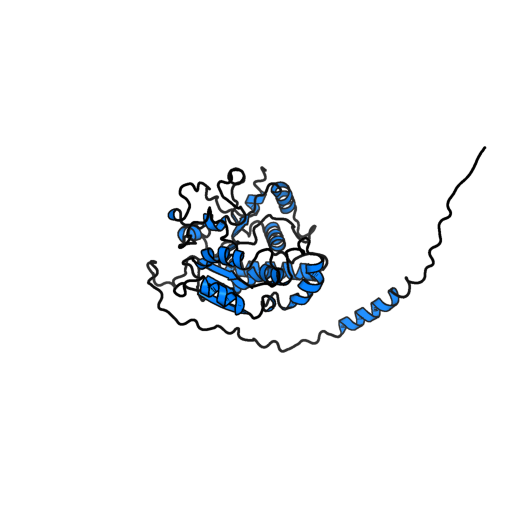 TYR A CA 1
ATOM 2207 C C . TYR A 1 281 ? -0.301 -1.008 16.460 1.00 98.50 281 TYR A C 1
ATOM 2209 O O . TYR A 1 281 ? -1.311 -0.609 17.034 1.00 98.50 281 TYR A O 1
ATOM 2217 N N . ALA A 1 282 ? 0.915 -0.813 16.983 1.00 97.25 282 ALA A N 1
ATOM 2218 C CA . ALA A 1 282 ? 1.103 -0.103 18.249 1.00 97.25 282 ALA A CA 1
ATOM 2219 C C . ALA A 1 282 ? 0.569 1.340 18.188 1.00 97.25 282 ALA A C 1
ATOM 2221 O O . ALA A 1 282 ? -0.061 1.820 19.135 1.00 97.25 282 ALA A O 1
ATOM 2222 N N . LEU A 1 283 ? 0.799 2.044 17.073 1.00 96.38 283 LEU A N 1
ATOM 2223 C CA . LEU A 1 283 ? 0.256 3.382 16.866 1.00 96.38 283 LEU A CA 1
ATOM 2224 C C . LEU A 1 283 ? -1.264 3.360 16.685 1.00 96.38 283 LEU A C 1
ATOM 2226 O O . LEU A 1 283 ? -1.962 4.131 17.347 1.00 96.38 283 LEU A O 1
ATOM 2230 N N . HIS A 1 284 ? -1.750 2.495 15.798 1.00 97.94 284 HIS A N 1
ATOM 2231 C CA . HIS A 1 284 ? -3.163 2.323 15.490 1.00 97.94 284 HIS A CA 1
ATOM 2232 C C . HIS A 1 284 ? -3.979 2.063 16.763 1.00 97.94 284 HIS A C 1
ATOM 2234 O O . HIS A 1 284 ? -4.879 2.840 17.077 1.00 97.94 284 HIS A O 1
ATOM 2240 N N . ASP A 1 285 ? -3.616 1.051 17.553 1.00 97.75 285 ASP A N 1
ATOM 2241 C CA . ASP A 1 285 ? -4.392 0.614 18.719 1.00 97.75 285 ASP A CA 1
ATOM 2242 C C . ASP A 1 285 ? -4.396 1.673 19.825 1.00 97.75 285 ASP A C 1
ATOM 2244 O O . ASP A 1 285 ? -5.416 1.934 20.476 1.00 97.75 285 ASP A O 1
ATOM 2248 N N . ARG A 1 286 ? -3.258 2.351 20.014 1.00 96.19 286 ARG A N 1
ATOM 2249 C CA . ARG A 1 286 ? -3.146 3.469 20.953 1.00 96.19 286 ARG A CA 1
ATOM 2250 C C . ARG A 1 286 ? -4.086 4.611 20.573 1.00 96.19 286 ARG A C 1
ATOM 2252 O O . ARG A 1 286 ? -4.759 5.150 21.441 1.00 96.19 286 ARG A O 1
ATOM 2259 N N . LEU A 1 287 ? -4.123 5.007 19.303 1.00 95.31 287 LEU A N 1
ATOM 2260 C CA . LEU A 1 287 ? -4.964 6.121 18.859 1.00 95.31 287 LEU A CA 1
ATOM 2261 C C . LEU A 1 287 ? -6.445 5.741 18.807 1.00 95.31 287 LEU A C 1
ATOM 2263 O O . LEU A 1 287 ? -7.294 6.531 19.214 1.00 95.31 287 LEU A O 1
ATOM 2267 N N . LEU A 1 288 ? -6.757 4.515 18.384 1.00 96.19 288 LEU A N 1
ATOM 2268 C CA . LEU A 1 288 ? -8.122 4.001 18.376 1.00 96.19 288 LEU A CA 1
ATOM 2269 C C . LEU A 1 288 ? -8.709 3.959 19.796 1.00 96.19 288 LEU A C 1
ATOM 2271 O O . LEU A 1 288 ? -9.856 4.356 19.999 1.00 96.19 288 LEU A O 1
ATOM 2275 N N . SER A 1 289 ? -7.917 3.530 20.786 1.00 95.38 289 SER A N 1
ATOM 2276 C CA . SER A 1 289 ? -8.346 3.444 22.191 1.00 95.38 289 SER A CA 1
ATOM 2277 C C . SER A 1 289 ? -8.507 4.796 22.892 1.00 95.38 289 SER A C 1
ATOM 2279 O O . SER A 1 289 ? -9.281 4.887 23.842 1.00 95.38 289 SER A O 1
ATOM 2281 N N . GLN A 1 290 ? -7.833 5.852 22.424 1.00 93.69 290 GLN A N 1
ATOM 2282 C CA . GLN A 1 290 ? -8.044 7.216 22.927 1.00 93.69 290 GLN A CA 1
ATOM 2283 C C . GLN A 1 290 ? -9.430 7.762 22.554 1.00 93.69 290 GLN A C 1
ATOM 2285 O O . GLN A 1 290 ? -9.984 8.578 23.291 1.00 93.69 290 GLN A O 1
ATOM 2290 N N . GLY A 1 291 ? -10.004 7.292 21.442 1.00 90.50 291 GLY A N 1
ATOM 2291 C CA . GLY A 1 291 ? -11.259 7.804 20.902 1.00 90.50 291 GLY A CA 1
ATOM 2292 C C . GLY A 1 291 ? -11.129 9.227 20.346 1.00 90.50 291 GLY A C 1
ATOM 2293 O O . GLY A 1 291 ? -10.140 9.924 20.556 1.00 90.50 291 GLY A O 1
ATOM 2294 N N . GLY A 1 292 ? -12.125 9.661 19.570 1.00 92.56 292 GLY A N 1
ATOM 2295 C CA . GLY A 1 292 ? -12.177 11.024 19.018 1.00 92.56 292 GLY A CA 1
ATOM 2296 C C . GLY A 1 292 ? -11.136 11.353 17.937 1.00 92.56 292 GLY A C 1
ATOM 2297 O O . GLY A 1 292 ? -11.169 12.451 17.390 1.00 92.56 292 GLY A O 1
ATOM 2298 N N . ILE A 1 293 ? -10.246 10.417 17.600 1.00 94.31 293 ILE A N 1
ATOM 2299 C CA . ILE A 1 293 ? -9.263 10.533 16.520 1.00 94.31 293 ILE A CA 1
ATOM 2300 C C . ILE A 1 293 ? -9.645 9.545 15.421 1.00 94.31 293 ILE A C 1
ATOM 2302 O O . ILE A 1 293 ? -9.874 8.364 15.695 1.00 94.31 293 ILE A O 1
ATOM 2306 N N . PHE A 1 294 ? -9.711 10.031 14.182 1.00 96.56 294 PHE A N 1
ATOM 2307 C CA . PHE A 1 294 ? -9.968 9.187 13.023 1.00 96.56 294 PHE A CA 1
ATOM 2308 C C . PHE A 1 294 ? -8.678 8.493 12.554 1.00 96.56 294 PHE A C 1
ATOM 2310 O O . PHE A 1 294 ? -7.745 9.142 12.084 1.00 96.56 294 PHE A O 1
ATOM 2317 N N . VAL A 1 295 ? -8.641 7.167 12.676 1.00 97.06 295 VAL A N 1
ATOM 2318 C CA . VAL A 1 295 ? -7.550 6.263 12.269 1.00 97.06 295 VAL A CA 1
ATOM 2319 C C . VAL A 1 295 ? -7.970 5.302 11.152 1.00 97.06 295 VAL A C 1
ATOM 2321 O O . VAL A 1 295 ? -7.231 4.387 10.807 1.00 97.06 295 VAL A O 1
ATOM 2324 N N . GLY A 1 296 ? -9.162 5.489 10.575 1.00 96.81 296 GLY A N 1
ATOM 2325 C CA . GLY A 1 296 ? -9.665 4.617 9.512 1.00 96.81 296 GLY A CA 1
ATOM 2326 C C . GLY A 1 296 ? -8.848 4.691 8.218 1.00 96.81 296 GLY A C 1
ATOM 2327 O O . GLY A 1 296 ? -8.797 3.707 7.489 1.00 96.81 296 GLY A O 1
ATOM 2328 N N . LYS A 1 297 ? -8.173 5.819 7.952 1.00 95.81 297 LYS A N 1
ATOM 2329 C CA . LYS A 1 297 ? -7.294 6.034 6.791 1.00 95.81 297 LYS A CA 1
ATOM 2330 C C . LYS A 1 297 ? -5.842 5.693 7.155 1.00 95.81 297 LYS A C 1
ATOM 2332 O O . LYS A 1 297 ? -5.218 6.412 7.928 1.00 95.81 297 LYS A O 1
ATOM 2337 N N . ASP A 1 298 ? -5.291 4.635 6.567 1.00 96.44 298 ASP A N 1
ATOM 2338 C CA . ASP A 1 298 ? -3.910 4.160 6.783 1.00 96.44 298 ASP A CA 1
ATOM 2339 C C . ASP A 1 298 ? -2.840 5.239 6.543 1.00 96.44 298 ASP A C 1
ATOM 2341 O O . ASP A 1 298 ? -1.852 5.330 7.273 1.00 96.44 298 ASP A O 1
ATOM 2345 N N . GLN A 1 299 ? -3.058 6.099 5.551 1.00 94.12 299 GLN A N 1
ATOM 2346 C CA . GLN A 1 299 ? -2.148 7.166 5.151 1.00 94.12 299 GLN A CA 1
ATOM 2347 C C . GLN A 1 299 ? -1.756 8.093 6.310 1.00 94.12 299 GLN A C 1
ATOM 2349 O O . GLN A 1 299 ? -0.596 8.485 6.427 1.00 94.12 299 GLN A O 1
ATOM 2354 N N . THR A 1 300 ? -2.687 8.422 7.208 1.00 93.69 300 THR A N 1
ATOM 2355 C CA . THR A 1 300 ? -2.401 9.321 8.338 1.00 93.69 300 THR A CA 1
ATOM 2356 C C . THR A 1 300 ? -1.527 8.647 9.400 1.00 93.69 300 THR A C 1
ATOM 2358 O O . THR A 1 300 ? -0.665 9.290 10.013 1.00 93.69 300 THR A O 1
ATOM 2361 N N . LEU A 1 301 ? -1.681 7.333 9.581 1.00 96.31 301 LEU A N 1
ATOM 2362 C CA . LEU A 1 301 ? -0.809 6.522 10.429 1.00 96.31 301 LEU A CA 1
ATOM 2363 C C . LEU A 1 301 ? 0.589 6.421 9.813 1.00 96.31 301 LEU A C 1
ATOM 2365 O O . LEU A 1 301 ? 1.575 6.651 10.513 1.00 96.31 301 LEU A O 1
ATOM 2369 N N . ILE A 1 302 ? 0.678 6.168 8.503 1.00 96.44 302 ILE A N 1
ATOM 2370 C CA . ILE A 1 302 ? 1.943 6.117 7.752 1.00 96.44 302 ILE A CA 1
ATOM 2371 C C . ILE A 1 302 ? 2.703 7.439 7.897 1.00 96.44 302 ILE A C 1
ATOM 2373 O O . ILE A 1 302 ? 3.846 7.435 8.353 1.00 96.44 302 ILE A O 1
ATOM 2377 N N . ASN A 1 303 ? 2.061 8.574 7.609 1.00 94.62 303 ASN A N 1
ATOM 2378 C CA . ASN A 1 303 ? 2.673 9.897 7.760 1.00 94.62 303 ASN A CA 1
ATOM 2379 C C . ASN A 1 303 ? 3.225 10.112 9.177 1.00 94.62 303 ASN A C 1
ATOM 2381 O O . ASN A 1 303 ? 4.353 10.575 9.351 1.00 94.62 303 ASN A O 1
ATOM 2385 N N . SER A 1 304 ? 2.443 9.739 10.194 1.00 94.69 304 SER A N 1
ATOM 2386 C CA . SER A 1 304 ? 2.828 9.881 11.600 1.00 94.69 304 SER A CA 1
ATOM 2387 C C . SER A 1 304 ? 4.047 9.027 11.961 1.00 94.69 304 SER A C 1
ATOM 2389 O O . SER A 1 304 ? 4.904 9.471 12.725 1.00 94.69 304 SER A O 1
ATOM 2391 N N . LEU A 1 305 ? 4.143 7.806 11.427 1.00 95.19 305 LEU A N 1
ATOM 2392 C CA . LEU A 1 305 ? 5.301 6.930 11.628 1.00 95.19 305 LEU A CA 1
ATOM 2393 C C . LEU A 1 305 ? 6.551 7.480 10.945 1.00 95.19 305 LEU A C 1
ATOM 2395 O O . LEU A 1 305 ? 7.621 7.492 11.559 1.00 95.19 305 LEU A O 1
ATOM 2399 N N . LEU A 1 306 ? 6.411 7.966 9.708 1.00 93.88 306 LEU A N 1
ATOM 2400 C CA . LEU A 1 306 ? 7.511 8.553 8.950 1.00 93.88 306 LEU A CA 1
ATOM 2401 C C . LEU A 1 306 ? 8.059 9.800 9.636 1.00 93.88 306 LEU A C 1
ATOM 2403 O O . LEU A 1 306 ? 9.268 9.909 9.816 1.00 93.88 306 LEU A O 1
ATOM 2407 N N . ALA A 1 307 ? 7.185 10.703 10.080 1.00 92.38 307 ALA A N 1
ATOM 2408 C CA . ALA A 1 307 ? 7.595 11.920 10.773 1.00 92.38 307 ALA A CA 1
ATOM 2409 C C . ALA A 1 307 ? 8.289 11.635 12.116 1.00 92.38 307 ALA A C 1
ATOM 2411 O O . ALA A 1 307 ? 9.222 12.342 12.487 1.00 92.38 307 ALA A O 1
ATOM 2412 N N . ARG A 1 308 ? 7.897 10.566 12.824 1.00 91.88 308 ARG A N 1
ATOM 2413 C CA . ARG A 1 308 ? 8.549 10.143 14.080 1.00 91.88 308 ARG A CA 1
ATOM 2414 C C . ARG A 1 308 ? 9.891 9.455 13.868 1.00 91.88 308 ARG A C 1
ATOM 2416 O O . ARG A 1 308 ? 10.757 9.549 14.732 1.00 91.88 308 ARG A O 1
ATOM 2423 N N . ASN A 1 309 ? 10.069 8.772 12.739 1.00 92.94 309 ASN A N 1
ATOM 2424 C CA . ASN A 1 309 ? 11.274 8.001 12.438 1.00 92.94 309 ASN A CA 1
ATOM 2425 C C . ASN A 1 309 ? 11.835 8.348 11.047 1.00 92.94 309 ASN A C 1
ATOM 2427 O O . ASN A 1 309 ? 12.012 7.460 10.207 1.00 92.94 309 ASN A O 1
ATOM 2431 N N . PRO A 1 310 ? 12.160 9.623 10.768 1.00 93.75 310 PRO A N 1
ATOM 2432 C CA . PRO A 1 310 ? 12.402 10.086 9.402 1.00 93.75 310 PRO A CA 1
ATOM 2433 C C . PRO A 1 310 ? 13.681 9.504 8.778 1.00 93.75 310 PRO A C 1
ATOM 2435 O O . PRO A 1 310 ? 13.821 9.473 7.559 1.00 93.75 310 PRO A O 1
ATOM 2438 N N . LYS A 1 311 ? 14.610 8.996 9.598 1.00 93.94 311 LYS A N 1
ATOM 2439 C CA . LYS A 1 311 ? 15.825 8.296 9.143 1.00 93.94 311 LYS A CA 1
ATOM 2440 C C . LYS A 1 311 ? 15.590 6.813 8.836 1.00 93.94 311 LYS A C 1
ATOM 2442 O O . LYS A 1 311 ? 16.400 6.202 8.149 1.00 93.94 311 LYS A O 1
ATOM 2447 N N . THR A 1 312 ? 14.506 6.239 9.358 1.00 92.38 312 THR A N 1
ATOM 2448 C CA . THR A 1 312 ? 14.187 4.812 9.227 1.00 92.38 312 THR A CA 1
ATOM 2449 C C . THR A 1 312 ? 13.435 4.515 7.945 1.00 92.38 312 THR A C 1
ATOM 2451 O O . THR A 1 312 ? 13.546 3.404 7.446 1.00 92.38 312 THR A O 1
ATOM 2454 N N . PHE A 1 313 ? 12.687 5.470 7.398 1.00 94.31 313 PHE A N 1
ATOM 2455 C CA . PHE A 1 313 ? 11.884 5.277 6.195 1.00 94.31 313 PHE A CA 1
ATOM 2456 C C . PHE A 1 313 ? 12.510 5.960 4.990 1.00 94.31 313 PHE A C 1
ATOM 2458 O O . PHE A 1 313 ? 13.087 7.045 5.097 1.00 94.31 313 PHE A O 1
ATOM 2465 N N . ARG A 1 314 ? 12.364 5.320 3.832 1.00 95.06 314 ARG A N 1
ATOM 2466 C CA . ARG A 1 314 ? 12.775 5.861 2.545 1.00 95.06 314 ARG A CA 1
ATOM 2467 C C . ARG A 1 314 ? 11.552 6.258 1.737 1.00 95.06 314 ARG A C 1
ATOM 2469 O O . ARG A 1 314 ? 10.479 5.677 1.875 1.00 95.06 314 ARG A O 1
ATOM 2476 N N . VAL A 1 315 ? 11.731 7.258 0.895 1.00 93.75 315 VAL A N 1
ATOM 2477 C CA . VAL A 1 315 ? 10.701 7.812 0.039 1.00 93.75 315 VAL A CA 1
ATOM 2478 C C . VAL A 1 315 ? 11.231 8.014 -1.370 1.00 93.75 315 VAL A C 1
ATOM 2480 O O . VAL A 1 315 ? 12.389 8.389 -1.587 1.00 93.75 315 VAL A O 1
ATOM 2483 N N . LEU A 1 316 ? 10.355 7.758 -2.328 1.00 91.38 316 LEU A N 1
ATOM 2484 C CA . LEU A 1 316 ? 10.526 8.097 -3.723 1.00 91.38 316 LEU A CA 1
ATOM 2485 C C . LEU A 1 316 ? 9.680 9.336 -4.002 1.00 91.38 316 LEU A C 1
ATOM 2487 O O . LEU A 1 316 ? 8.467 9.303 -3.827 1.00 91.38 316 LEU A O 1
ATOM 2491 N N . ARG A 1 317 ? 10.317 10.431 -4.411 1.00 86.06 317 ARG A N 1
ATOM 2492 C CA . ARG A 1 317 ? 9.638 11.695 -4.708 1.00 86.06 317 ARG A CA 1
ATOM 2493 C C . ARG A 1 317 ? 9.738 11.986 -6.194 1.00 86.06 317 ARG A C 1
ATOM 2495 O O . ARG A 1 317 ? 10.844 12.229 -6.672 1.00 86.06 317 ARG A O 1
ATOM 2502 N N . CYS A 1 318 ? 8.603 12.006 -6.889 1.00 76.94 318 CYS A N 1
ATOM 2503 C CA . CYS A 1 318 ? 8.529 12.600 -8.220 1.00 76.94 318 CYS A CA 1
ATOM 2504 C C . CYS A 1 318 ? 8.879 14.096 -8.118 1.00 76.94 318 CYS A C 1
ATOM 2506 O O . CYS A 1 318 ? 8.450 14.763 -7.179 1.00 76.94 318 CYS A O 1
ATOM 2508 N N . LEU A 1 319 ? 9.718 14.608 -9.022 1.00 70.06 319 LEU A N 1
ATOM 2509 C CA . LEU A 1 319 ? 10.186 15.995 -8.962 1.00 70.06 319 LEU A CA 1
ATOM 2510 C C . LEU A 1 319 ? 9.043 16.971 -9.289 1.00 70.06 319 LEU A C 1
ATOM 2512 O O . LEU A 1 319 ? 8.346 16.791 -10.288 1.00 70.06 319 LEU A O 1
ATOM 2516 N N . ASP A 1 320 ? 8.884 17.997 -8.451 1.00 64.94 320 ASP A N 1
ATOM 2517 C CA . ASP A 1 320 ? 7.794 18.983 -8.502 1.00 64.94 320 ASP A CA 1
ATOM 2518 C C . ASP A 1 320 ? 7.695 19.671 -9.877 1.00 64.94 320 ASP A C 1
ATOM 2520 O O . ASP A 1 320 ? 6.623 19.743 -10.474 1.00 64.94 320 ASP A O 1
ATOM 2524 N N . ASP A 1 321 ? 8.835 20.086 -10.437 1.00 59.31 321 ASP A N 1
ATOM 2525 C CA . ASP A 1 321 ? 8.923 20.790 -11.722 1.00 59.31 321 ASP A CA 1
ATOM 2526 C C . ASP A 1 321 ? 8.519 19.926 -12.926 1.00 59.31 321 ASP A C 1
ATOM 2528 O O . ASP A 1 321 ? 8.121 20.444 -13.973 1.00 59.31 321 ASP A O 1
ATOM 2532 N N . MET A 1 322 ? 8.620 18.606 -12.783 1.00 59.44 322 MET A N 1
ATOM 2533 C CA . MET A 1 322 ? 8.250 17.630 -13.805 1.00 59.44 322 MET A CA 1
ATOM 2534 C C . MET A 1 322 ? 6.786 17.218 -13.694 1.00 59.44 322 MET A C 1
ATOM 2536 O O . MET A 1 322 ? 6.145 16.921 -14.708 1.00 59.44 322 MET A O 1
ATOM 2540 N N . GLN A 1 323 ? 6.245 17.233 -12.479 1.00 59.12 323 GLN A N 1
ATOM 2541 C CA . GLN A 1 323 ? 4.838 16.962 -12.241 1.00 59.12 323 GLN A CA 1
ATOM 2542 C C . GLN A 1 323 ? 3.955 18.108 -12.747 1.00 59.12 323 GLN A C 1
ATOM 2544 O O . GLN A 1 323 ? 2.961 17.848 -13.424 1.00 59.12 323 GLN A O 1
ATOM 2549 N N . ASP A 1 324 ? 4.382 19.359 -12.554 1.00 60.81 324 ASP A N 1
ATOM 2550 C CA . ASP A 1 324 ? 3.704 20.545 -13.101 1.00 60.81 324 ASP A CA 1
ATOM 2551 C C . ASP A 1 324 ? 3.665 20.551 -14.639 1.00 60.81 324 ASP A C 1
ATOM 2553 O O . ASP A 1 324 ? 2.784 21.150 -15.256 1.00 60.81 324 ASP A O 1
ATOM 2557 N N . ARG A 1 325 ? 4.599 19.840 -15.282 1.00 63.88 325 ARG A N 1
ATOM 2558 C CA . ARG A 1 325 ? 4.636 19.646 -16.741 1.00 63.88 325 ARG A CA 1
ATOM 2559 C C . ARG A 1 325 ? 3.852 18.419 -17.210 1.00 63.88 325 ARG A C 1
ATOM 2561 O O . ARG A 1 325 ? 3.866 18.120 -18.402 1.00 63.88 325 ARG A O 1
ATOM 2568 N N . GLY A 1 326 ? 3.220 17.677 -16.296 1.00 66.38 326 GLY A N 1
ATOM 2569 C CA . GLY A 1 326 ? 2.513 16.427 -16.584 1.00 66.38 326 GLY A CA 1
ATOM 2570 C C . GLY A 1 326 ? 3.416 15.292 -17.082 1.00 66.38 326 GLY A C 1
ATOM 2571 O O . GLY A 1 326 ? 2.915 14.264 -17.528 1.00 66.38 326 GLY A O 1
ATOM 2572 N N . ALA A 1 327 ? 4.743 15.448 -17.010 1.00 71.25 327 ALA A N 1
ATOM 2573 C CA . ALA A 1 327 ? 5.700 14.541 -17.646 1.00 71.25 327 ALA A CA 1
ATOM 2574 C C . ALA A 1 327 ? 5.806 13.175 -16.944 1.00 71.25 327 ALA A C 1
ATOM 2576 O O . ALA A 1 327 ? 6.301 12.214 -17.530 1.00 71.25 327 ALA A O 1
ATOM 2577 N N . CYS A 1 328 ? 5.348 13.095 -15.693 1.00 75.88 328 CYS A N 1
ATOM 2578 C CA . CYS A 1 328 ? 5.467 11.918 -14.835 1.00 75.88 328 CYS A CA 1
ATOM 2579 C C . CYS A 1 328 ? 4.122 11.256 -14.495 1.00 75.88 328 CYS A C 1
ATOM 2581 O O . CYS A 1 328 ? 4.119 10.228 -13.819 1.00 75.88 328 CYS A O 1
ATOM 2583 N N . GLY A 1 329 ? 2.995 11.787 -14.987 1.00 79.94 329 GLY A N 1
ATOM 2584 C CA . GLY A 1 329 ? 1.642 11.290 -14.700 1.00 79.94 329 GLY A CA 1
ATOM 2585 C C . GLY A 1 329 ? 1.147 11.539 -13.279 1.00 79.94 329 GLY A C 1
ATOM 2586 O O . GLY A 1 329 ? 1.620 12.454 -12.608 1.00 79.94 329 GLY A O 1
ATOM 2587 N N . ASP A 1 330 ? 0.188 10.724 -12.839 1.00 83.06 330 ASP A N 1
ATOM 2588 C CA . ASP A 1 330 ? -0.394 10.788 -11.500 1.00 83.06 330 ASP A CA 1
ATOM 2589 C C . ASP A 1 330 ? 0.667 10.451 -10.426 1.00 83.06 330 ASP A C 1
ATOM 2591 O O . ASP A 1 330 ? 1.240 9.354 -10.442 1.00 83.06 330 ASP A O 1
ATOM 2595 N N . PRO A 1 331 ? 0.937 11.373 -9.480 1.00 79.69 331 PRO A N 1
ATOM 2596 C CA . PRO A 1 331 ? 1.897 11.190 -8.383 1.00 79.69 331 PRO A CA 1
ATOM 2597 C C . PRO A 1 331 ? 1.440 10.210 -7.295 1.00 79.69 331 PRO A C 1
ATOM 2599 O O . PRO A 1 331 ? 2.095 10.110 -6.262 1.00 79.69 331 PRO A O 1
ATOM 2602 N N . TRP A 1 332 ? 0.269 9.590 -7.444 1.00 84.81 332 TRP A N 1
ATOM 2603 C CA . TRP A 1 332 ? -0.192 8.514 -6.571 1.00 84.81 332 TRP A CA 1
ATOM 2604 C C . TRP A 1 332 ? 0.256 7.123 -7.062 1.00 84.81 332 TRP A C 1
ATOM 2606 O O . TRP A 1 332 ? 0.070 6.142 -6.332 1.00 84.81 332 TRP A O 1
ATOM 2616 N N . PHE A 1 333 ? 0.778 7.039 -8.298 1.00 87.62 333 PHE A N 1
ATOM 2617 C CA . PHE A 1 333 ? 1.106 5.805 -9.031 1.00 87.62 333 PHE A CA 1
ATOM 2618 C C . PHE A 1 333 ? 2.442 5.907 -9.790 1.00 87.62 333 PHE A C 1
ATOM 2620 O O . PHE A 1 333 ? 2.606 5.469 -10.935 1.00 87.62 333 PHE A O 1
ATOM 2627 N N . TYR A 1 334 ? 3.427 6.542 -9.172 1.00 89.12 334 TYR A N 1
ATOM 2628 C CA . TYR A 1 334 ? 4.758 6.716 -9.726 1.00 89.12 334 TYR A CA 1
ATOM 2629 C C . TYR A 1 334 ? 5.589 5.429 -9.646 1.00 89.12 334 TYR A C 1
ATOM 2631 O O . TYR A 1 334 ? 6.420 5.179 -10.526 1.00 89.12 334 TYR A O 1
ATOM 2639 N N . PHE A 1 335 ? 5.343 4.559 -8.657 1.00 92.38 335 PHE A N 1
ATOM 2640 C CA . PHE A 1 335 ? 6.056 3.279 -8.548 1.00 92.38 335 PHE A CA 1
ATOM 2641 C C . PHE A 1 335 ? 5.901 2.372 -9.771 1.00 92.38 335 PHE A C 1
ATOM 2643 O O . PHE A 1 335 ? 6.859 1.680 -10.126 1.00 92.38 335 PHE A O 1
ATOM 2650 N N . GLN A 1 336 ? 4.737 2.389 -10.431 1.00 91.19 336 GLN A N 1
ATOM 2651 C CA . GLN A 1 336 ? 4.500 1.627 -11.659 1.00 91.19 336 GLN A CA 1
ATOM 2652 C C . GLN A 1 336 ? 5.578 1.955 -12.693 1.00 91.19 336 GLN A C 1
ATOM 2654 O O . GLN A 1 336 ? 6.210 1.052 -13.230 1.00 91.19 336 GLN A O 1
ATOM 2659 N N . LYS A 1 337 ? 5.870 3.244 -12.891 1.00 89.44 337 LYS A N 1
ATOM 2660 C CA . LYS A 1 337 ? 6.875 3.695 -13.859 1.00 89.44 337 LYS A CA 1
ATOM 2661 C C . LYS A 1 337 ? 8.303 3.532 -13.354 1.00 89.44 337 LYS A C 1
ATOM 2663 O O . LYS A 1 337 ? 9.197 3.187 -14.122 1.00 89.44 337 LYS A O 1
ATOM 2668 N N . TYR A 1 338 ? 8.535 3.798 -12.070 1.00 92.31 338 TYR A N 1
ATOM 2669 C CA . TYR A 1 338 ? 9.874 3.727 -11.488 1.00 92.31 338 TYR A CA 1
ATOM 2670 C C . TYR A 1 338 ? 10.483 2.326 -11.628 1.00 92.31 338 TYR A C 1
ATOM 2672 O O . TYR A 1 338 ? 11.651 2.196 -12.002 1.00 92.31 338 TYR A O 1
ATOM 2680 N N . PHE A 1 339 ? 9.667 1.297 -11.381 1.00 94.56 339 PHE A N 1
ATOM 2681 C CA . PHE A 1 339 ? 10.054 -0.110 -11.476 1.00 94.56 339 PHE A CA 1
ATOM 2682 C C . PHE A 1 339 ? 9.739 -0.762 -12.830 1.00 94.56 339 PHE A C 1
ATOM 2684 O O . PHE A 1 339 ? 9.966 -1.957 -12.971 1.00 94.56 339 PHE A O 1
ATOM 2691 N N . ALA A 1 340 ? 9.236 -0.027 -13.823 1.00 93.12 340 ALA A N 1
ATOM 2692 C CA . ALA A 1 340 ? 9.027 -0.570 -15.165 1.00 93.12 340 ALA A CA 1
ATOM 2693 C C . ALA A 1 340 ? 10.347 -0.732 -15.930 1.00 93.12 340 ALA A C 1
ATOM 2695 O O . ALA A 1 340 ? 11.290 0.057 -15.754 1.00 93.12 340 ALA A O 1
ATOM 2696 N N . LEU A 1 341 ? 10.370 -1.712 -16.838 1.00 92.31 341 LEU A N 1
ATOM 2697 C CA . LEU A 1 341 ? 11.401 -1.801 -17.864 1.00 92.31 341 LEU A CA 1
ATOM 2698 C C . LEU A 1 341 ? 11.329 -0.578 -18.779 1.00 92.31 341 LEU A C 1
ATOM 2700 O O . LEU A 1 341 ? 10.250 -0.138 -19.174 1.00 92.31 341 LEU A O 1
ATOM 2704 N N . ASP A 1 342 ? 12.490 -0.069 -19.191 1.00 90.38 342 ASP A N 1
ATOM 2705 C CA . ASP A 1 342 ? 12.563 1.058 -20.130 1.00 90.38 342 ASP A CA 1
ATOM 2706 C C . ASP A 1 342 ? 11.840 0.768 -21.457 1.00 90.38 342 ASP A C 1
ATOM 2708 O O . ASP A 1 342 ? 11.279 1.676 -22.062 1.00 90.38 342 ASP A O 1
ATOM 2712 N N . SER A 1 343 ? 11.804 -0.496 -21.890 1.00 91.00 343 SER A N 1
ATOM 2713 C CA . SER A 1 343 ? 11.111 -0.931 -23.109 1.00 91.00 343 SER A CA 1
ATOM 2714 C C . SER A 1 343 ? 9.585 -0.993 -22.992 1.00 91.00 343 SER A C 1
ATOM 2716 O O . SER A 1 343 ? 8.919 -1.046 -24.021 1.00 91.00 343 SER A O 1
ATOM 2718 N N . GLU A 1 344 ? 9.036 -1.020 -21.776 1.00 90.25 344 GLU A N 1
ATOM 2719 C CA . GLU A 1 344 ? 7.584 -1.067 -21.525 1.00 90.25 344 GLU A CA 1
ATOM 2720 C C . GLU A 1 344 ? 6.985 0.325 -21.282 1.00 90.25 344 GLU A C 1
ATOM 2722 O O . GLU A 1 344 ? 5.765 0.496 -21.218 1.00 90.25 344 GLU A O 1
ATOM 2727 N N . LEU A 1 345 ? 7.844 1.337 -21.149 1.00 87.81 345 LEU A N 1
ATOM 2728 C CA . LEU A 1 345 ? 7.434 2.726 -21.022 1.00 87.81 345 LEU A CA 1
ATOM 2729 C C . LEU A 1 345 ? 7.149 3.329 -22.411 1.00 87.81 345 LEU A C 1
ATOM 2731 O O . LEU A 1 345 ? 7.815 2.979 -23.390 1.00 87.81 345 LEU A O 1
ATOM 2735 N N . PRO A 1 346 ? 6.184 4.262 -22.529 1.00 84.19 346 PRO A N 1
ATOM 2736 C CA . PRO A 1 346 ? 5.940 4.981 -23.778 1.00 84.19 346 PRO A CA 1
ATOM 2737 C C . PRO A 1 346 ? 7.216 5.637 -24.330 1.00 84.19 346 PRO A C 1
ATOM 2739 O O . PRO A 1 346 ? 8.022 6.167 -23.570 1.00 84.19 346 PRO A O 1
ATOM 2742 N N . GLN A 1 347 ? 7.390 5.682 -25.656 1.00 82.56 347 GLN A N 1
ATOM 2743 C CA . GLN A 1 347 ? 8.598 6.259 -26.284 1.00 82.56 347 GLN A CA 1
ATOM 2744 C C . GLN A 1 347 ? 8.851 7.730 -25.909 1.00 82.56 347 GLN A C 1
ATOM 2746 O O . GLN A 1 347 ? 9.989 8.192 -25.911 1.00 82.56 347 GLN A O 1
ATOM 2751 N N . ASN A 1 348 ? 7.789 8.468 -25.593 1.00 79.38 348 ASN A N 1
ATOM 2752 C CA . ASN A 1 348 ? 7.814 9.860 -25.146 1.00 79.38 348 ASN A CA 1
ATOM 2753 C C . ASN A 1 348 ? 7.814 10.003 -23.612 1.00 79.38 348 ASN A C 1
ATOM 2755 O O . ASN A 1 348 ? 7.591 11.099 -23.094 1.00 79.38 348 ASN A O 1
ATOM 2759 N N . TYR A 1 349 ? 8.019 8.913 -22.871 1.00 81.19 349 TYR A N 1
ATOM 2760 C CA . TYR A 1 349 ? 8.141 8.957 -21.423 1.00 81.19 349 TYR A CA 1
ATOM 2761 C C . TYR A 1 349 ? 9.508 9.532 -21.037 1.00 81.19 349 TYR A C 1
ATOM 2763 O O . TYR A 1 349 ? 10.554 8.924 -21.253 1.00 81.19 349 TYR A O 1
ATOM 2771 N N . HIS A 1 350 ? 9.495 10.731 -20.455 1.00 77.81 350 HIS A N 1
ATOM 2772 C CA . HIS A 1 350 ? 10.704 11.490 -20.116 1.00 77.81 350 HIS A CA 1
ATOM 2773 C C . HIS A 1 350 ? 10.829 11.792 -18.622 1.00 77.81 350 HIS A C 1
ATOM 2775 O O . HIS A 1 350 ? 11.590 12.678 -18.232 1.00 77.81 350 HIS A O 1
ATOM 2781 N N . CYS A 1 351 ? 10.092 11.082 -17.768 1.00 81.31 351 CYS A N 1
ATOM 2782 C CA . CYS A 1 351 ? 10.228 11.302 -16.340 1.00 81.31 351 CYS A CA 1
ATOM 2783 C C . CYS A 1 351 ? 11.546 10.685 -15.835 1.00 81.31 351 CYS A C 1
ATOM 2785 O O . CYS A 1 351 ? 11.731 9.466 -15.944 1.00 81.31 351 CYS A O 1
ATOM 2787 N N . PRO A 1 352 ? 12.468 11.485 -15.272 1.00 83.00 352 PRO A N 1
ATOM 2788 C CA . PRO A 1 352 ? 13.696 10.963 -14.698 1.00 83.00 352 PRO A CA 1
ATOM 2789 C C . PRO A 1 352 ? 13.358 10.049 -13.525 1.00 83.00 352 PRO A C 1
ATOM 2791 O O . PRO A 1 352 ? 12.360 10.263 -12.845 1.00 83.00 352 PRO A O 1
ATOM 2794 N N . ARG A 1 353 ? 14.214 9.061 -13.256 1.00 88.06 353 ARG A N 1
ATOM 2795 C CA . ARG A 1 353 ? 14.134 8.242 -12.043 1.00 88.06 353 ARG A CA 1
ATOM 2796 C C . ARG A 1 353 ? 14.908 8.954 -10.930 1.00 88.06 353 ARG A C 1
ATOM 2798 O O . ARG A 1 353 ? 16.140 8.947 -10.969 1.00 88.06 353 ARG A O 1
ATOM 2805 N N . PRO A 1 354 ? 14.238 9.610 -9.971 1.00 89.44 354 PRO A N 1
ATOM 2806 C CA . PRO A 1 354 ? 14.920 10.318 -8.905 1.00 89.44 354 PRO A CA 1
ATOM 2807 C C . PRO A 1 354 ? 15.618 9.311 -7.981 1.00 89.44 354 PRO A C 1
ATOM 2809 O O . PRO A 1 354 ? 15.201 8.151 -7.883 1.00 89.44 354 PRO A O 1
ATOM 2812 N N . PRO A 1 355 ? 16.679 9.732 -7.274 1.00 91.12 355 PRO A N 1
ATOM 2813 C CA . PRO A 1 355 ? 17.278 8.887 -6.257 1.00 91.12 355 PRO A CA 1
ATOM 2814 C C . PRO A 1 355 ? 16.264 8.628 -5.140 1.00 91.12 355 PRO A C 1
ATOM 2816 O O . PRO A 1 355 ? 15.510 9.521 -4.747 1.00 91.12 355 PRO A O 1
ATOM 2819 N N . VAL A 1 356 ? 16.287 7.417 -4.590 1.00 92.75 356 VAL A N 1
ATOM 2820 C CA . VAL A 1 356 ? 15.563 7.110 -3.356 1.00 92.75 356 VAL A CA 1
ATOM 2821 C C . VAL A 1 356 ? 16.245 7.820 -2.192 1.00 92.75 356 VAL A C 1
ATOM 2823 O O . VAL A 1 356 ? 17.463 7.730 -2.040 1.00 92.75 356 VAL A O 1
ATOM 2826 N N . ARG A 1 357 ? 15.457 8.473 -1.342 1.00 92.75 357 ARG A N 1
ATOM 2827 C CA . ARG A 1 357 ? 15.947 9.264 -0.207 1.00 92.75 357 ARG A CA 1
ATOM 2828 C C . ARG A 1 357 ? 15.341 8.775 1.092 1.00 92.75 357 ARG A C 1
ATOM 2830 O O . ARG A 1 357 ? 14.315 8.113 1.078 1.00 92.75 357 ARG A O 1
ATOM 2837 N N . THR A 1 358 ? 15.945 9.092 2.220 1.00 94.12 358 THR A N 1
ATOM 2838 C CA . THR A 1 358 ? 15.278 9.015 3.521 1.00 94.12 358 THR A CA 1
ATOM 2839 C C . THR A 1 358 ? 14.218 10.108 3.631 1.00 94.12 358 THR A C 1
ATOM 2841 O O . THR A 1 358 ? 14.305 11.152 2.976 1.00 94.12 358 THR A O 1
ATOM 2844 N N . PHE A 1 359 ? 13.214 9.902 4.481 1.00 92.81 359 PHE A N 1
ATOM 2845 C CA . PHE A 1 359 ? 12.236 10.953 4.742 1.00 92.81 359 PHE A CA 1
ATOM 2846 C C . PHE A 1 359 ? 12.895 12.179 5.397 1.00 92.81 359 PHE A C 1
ATOM 2848 O O . PHE A 1 359 ? 12.544 13.304 5.064 1.00 92.81 359 PHE A O 1
ATOM 2855 N N . ALA A 1 360 ? 13.925 11.985 6.229 1.00 92.81 360 ALA A N 1
ATOM 2856 C CA . ALA A 1 360 ? 14.730 13.062 6.811 1.00 92.81 360 ALA A CA 1
ATOM 2857 C C . ALA A 1 360 ? 15.361 13.966 5.743 1.00 92.81 360 ALA A C 1
ATOM 2859 O O . ALA A 1 360 ? 15.242 15.183 5.833 1.00 92.81 360 ALA A O 1
ATOM 2860 N N . GLU A 1 361 ? 15.955 13.393 4.694 1.00 91.94 361 GLU A N 1
ATOM 2861 C CA . GLU A 1 361 ? 16.512 14.176 3.584 1.00 91.94 361 GLU A CA 1
ATOM 2862 C C . GLU A 1 361 ? 15.424 14.979 2.855 1.00 91.94 361 GLU A C 1
ATOM 2864 O O . GLU A 1 361 ? 15.643 16.137 2.498 1.00 91.94 361 GLU A O 1
ATOM 2869 N N . VAL A 1 362 ? 14.229 14.406 2.656 1.00 89.00 362 VAL A N 1
ATOM 2870 C CA . VAL A 1 362 ? 13.091 15.146 2.075 1.00 89.00 362 VAL A CA 1
ATOM 2871 C C . VAL A 1 362 ? 12.652 16.291 2.985 1.00 89.00 362 VAL A C 1
ATOM 2873 O O . VAL A 1 362 ? 12.385 17.393 2.498 1.00 89.00 362 VAL A O 1
ATOM 2876 N N . LEU A 1 363 ? 12.645 16.073 4.301 1.00 87.88 363 LEU A N 1
ATOM 2877 C CA . LEU A 1 363 ? 12.425 17.137 5.270 1.00 87.88 363 LEU A CA 1
ATOM 2878 C C . LEU A 1 363 ? 13.559 18.171 5.236 1.00 87.88 363 LEU A C 1
ATOM 2880 O O . LEU A 1 363 ? 13.279 19.329 5.471 1.00 87.88 363 LEU A O 1
ATOM 2884 N N . GLU A 1 364 ? 14.806 17.861 4.910 1.00 88.88 364 GLU A N 1
ATOM 2885 C CA . GLU A 1 364 ? 15.886 18.866 4.873 1.00 88.88 364 GLU A CA 1
ATOM 2886 C C . GLU A 1 364 ? 15.900 19.714 3.594 1.00 88.88 364 GLU A C 1
ATOM 2888 O O . GLU A 1 364 ? 16.321 20.872 3.622 1.00 88.88 364 GLU A O 1
ATOM 2893 N N . MET A 1 365 ? 15.367 19.196 2.484 1.00 81.75 365 MET A N 1
ATOM 2894 C CA . MET A 1 365 ? 15.287 19.873 1.179 1.00 81.75 365 MET A CA 1
ATOM 2895 C C . MET A 1 365 ? 14.290 21.039 1.128 1.00 81.75 365 MET A C 1
ATOM 2897 O O . MET A 1 365 ? 13.696 21.294 0.092 1.00 81.75 365 MET A O 1
ATOM 2901 N N . GLY A 1 366 ? 14.104 21.771 2.228 1.00 61.59 366 GLY A N 1
ATOM 2902 C CA . GLY A 1 366 ? 13.137 22.852 2.434 1.00 61.59 366 GLY A CA 1
ATOM 2903 C C . GLY A 1 366 ? 13.258 24.107 1.589 1.00 61.59 366 GLY A C 1
ATOM 2904 O O . GLY A 1 366 ? 12.972 25.185 2.095 1.00 61.59 366 GLY A O 1
ATOM 2905 N N . ARG A 1 367 ? 13.632 23.972 0.324 1.00 53.25 367 ARG A N 1
ATOM 2906 C CA . ARG A 1 367 ? 13.368 24.944 -0.723 1.00 53.25 367 ARG A CA 1
ATOM 2907 C C . ARG A 1 367 ? 12.140 24.453 -1.486 1.00 53.25 367 ARG A C 1
ATOM 2909 O O . ARG A 1 367 ? 12.271 23.662 -2.414 1.00 53.25 367 ARG A O 1
ATOM 2916 N N . TYR A 1 368 ? 10.979 24.871 -0.999 1.00 50.31 368 TYR A N 1
ATOM 2917 C CA . TYR A 1 368 ? 9.748 24.936 -1.775 1.00 50.31 368 TYR A CA 1
ATOM 2918 C C . TYR A 1 368 ? 9.495 26.406 -2.072 1.00 50.31 368 TYR A C 1
ATOM 2920 O O . TYR A 1 368 ? 9.612 27.197 -1.103 1.00 50.31 368 TYR A O 1
#

Mean predicted aligned error: 10.57 Å

Organism: Gonapodya prolifera (strain JEL478) (NCBI:txid1344416)